Protein AF-A0A398B785-F1 (afdb_monomer)

Organism: NCBI:txid228899

Radius of gyration: 31.54 Å; Cα contacts (8 Å, |Δi|>4): 1194; chains: 1; bounding box: 93×55×94 Å

Secondary structure (DSSP, 8-state):
------EEEEEEETTEEEEEEE-TTSSTTTS-SS-HHHHHHHHHHTTSEEE---HHHHHHHHHHTT------TTHHHHHHHHHHHHHHH-HHHHHHHHHHHHHHHHT--SEEEEEETTEEEEEEESS---GGGTT---HHHHHHHHH-SEEEE-TTS-EEE--GGGG--SS-EEEE-SS--SS-EEETTEEE-EEBGGGTSEEEEEEETTTEEEEEE-SS-SS--SS-HHHHHHHHTTSPP-GGGTTT-EEEEETTTEEEEE-HHHHHHHHHHHHHHSSPGGG----PPP-B--SS--SSTT-S--HHHHHHHHHHTT---EEEEE---SEEEEEEEESSHHHHHHHHS---SEEEEETTS-BSS-HHHHHHHHHHHHHHTHHHHHHTT-SEEEEEEEEE-THHHHHHHIIIIIIHHHHHHHHHHHHHHHHHHTTTTT-HHHHHHHHHHHHHHHHHHHHHHHHHTT-----SGGG-EEEEEEEEEESS-B-TTSBHHHHHHHHHHHHHH-TTB-PPPEEEE-SHHHHHHHHHHHHHHHHTT--EEEEEESBSS-EETTEEPPS-EEEE-HHHHHHHH-TTTTSHHHHHHHHT---HHHHHHHHHHHHHHHHHHHHHHTT--HHHHHHHHHHHHHHHTS---TT-

Sequence (644 aa):
MFNWAVTITALKIDTMIHFSSLCYNDFYYLFKRSVPMQFFLHHVQHQLAYMIDSNHGWKIARWLDGKNVTLQYGDEQVAQEFEEYEAEYGAEQAEVLKQNLKEFLLKAPSHYVFTKNGVPTLVCTHAGIKDEYIGKQSRDISDFCRYGDTDGLDEKGKPKRKDWFVHHQTSTLIVWGHDPKPQPLLINNTINIDQGVVFGGKLTAFRYPEKEFVSVKAAKDYAQSPDNPLVEWEASRLNPPNIGKFINGYSVLTEQLGEVRIQQGIVKPAIDAISHDTIPIEQLIYIPPTMSPTPSASVLDDFLEHPKEAIDYYRKQGITTMVAEKKHMGSRAVLFLFKNEAAAEKHTGFQTLGTIYTRRGRRFFDAATENQIVRRLNQDLQSYFDKYNTEFVLLDAEIMPWNLKARELISNQYAHVAEIAVLDRATLKEKLEAVAGTNEELKAWLQEYEVKLDHAKTFKEVFQKYCWDVDGVSKIQIAPFHVLAHSSQTFFNQPHTWHMGMNRELAELSTIFLETEYKIIRDEASEAEIIQWWEEMTSDGHEGIVIKPEFFIAENRGQLLQPAIKVRGRKYLNIIYGMDYSFPNNLERLKSRNTGKKQKLALKEFALGVEGIQRFVTGESLERVHECVLATLAMKSDPVDSRL

Solvent-accessible surface area (backbone atoms only — not comparable to full-atom values): 34017 Å² total; per-residue (Å²): 140,69,42,39,72,70,41,52,34,38,36,52,62,98,84,43,43,37,36,32,26,43,38,57,58,79,52,44,82,81,44,86,67,98,43,56,72,54,47,51,50,51,33,40,76,70,68,36,33,48,61,48,26,33,55,65,48,50,50,51,23,39,42,65,68,70,45,97,68,86,64,57,94,46,50,50,55,58,56,52,50,49,53,53,46,24,72,74,67,33,65,68,56,39,49,54,50,46,52,53,51,24,53,54,39,70,67,31,42,40,55,51,77,45,62,60,97,85,40,69,50,37,34,40,29,24,32,32,82,55,79,90,46,68,94,62,88,50,71,68,55,35,50,32,7,33,71,28,51,63,69,58,61,43,100,84,69,46,70,33,71,53,74,62,54,78,73,44,81,64,92,43,32,36,40,26,25,82,59,57,31,92,56,74,46,79,48,62,59,28,37,33,40,20,17,34,28,32,63,33,33,24,38,23,30,44,34,45,91,80,73,43,79,49,72,44,72,37,96,48,56,41,57,77,48,94,82,35,60,63,58,55,44,61,76,48,26,77,45,82,58,69,62,81,69,45,57,73,29,46,69,46,80,26,92,69,69,39,77,49,78,43,57,34,87,40,34,50,63,33,53,53,48,51,76,74,55,33,47,63,67,63,75,50,50,61,39,68,48,62,63,20,47,43,80,50,49,36,87,53,88,91,36,62,47,47,65,63,48,46,52,52,52,40,43,77,56,73,44,61,46,31,37,38,32,60,37,77,70,43,46,58,29,40,40,42,38,18,67,36,37,68,44,23,29,75,73,43,73,40,80,37,43,50,51,49,22,30,63,78,42,23,61,64,54,59,74,69,62,40,52,55,52,35,53,50,51,38,63,47,38,48,66,53,31,62,75,68,72,32,46,34,43,35,32,40,26,38,36,32,48,30,46,80,79,36,48,67,55,41,52,68,56,48,51,48,52,28,54,53,45,37,52,52,32,48,54,52,31,53,58,34,63,76,47,30,89,82,36,75,77,42,44,59,54,34,57,52,30,53,52,51,31,51,29,26,49,49,34,43,53,36,60,50,75,40,51,70,92,68,87,56,74,88,65,43,37,33,35,47,65,34,64,49,34,39,58,82,42,71,41,61,86,40,36,51,68,56,25,48,51,50,20,41,56,46,25,74,50,29,85,48,35,37,64,72,61,65,52,65,32,68,51,73,69,40,42,52,53,49,49,51,51,46,51,58,49,10,72,76,34,38,45,26,34,32,42,24,48,40,39,53,66,48,67,45,97,86,38,70,49,76,62,41,30,42,32,49,16,74,55,32,44,19,77,63,68,36,50,64,35,78,41,69,76,44,35,59,64,55,48,74,62,84,45,64,68,53,43,55,48,18,48,53,22,39,36,29,29,52,42,10,43,49,35,52,44,73,61,52,40,43,42,66,19,41,54,25,32,48,49,38,50,13,55,70,69,55,91,66,74,82,78,86

InterPro domains:
  IPR029052 Metallo-dependent phosphatase-like [G3DSA:3.60.21.10] (36-230)
  IPR029052 Metallo-dependent phosphatase-like [SSF56300] (95-210)
  IPR032380 Polynucleotide kinase-phosphatase, ligase domain [PF16542] (270-639)
  IPR050126 Diadenosine polyphosphate hydrolase [PTHR42850] (43-225)

Nearest PDB structures (foldseek):
  4e6n-assembly2_C  TM=9.667E-01  e=1.208E-39  Acetivibrio thermocellus ATCC 27405
  3ty8-assembly1_B  TM=8.227E-01  e=1.931E-32  Acetivibrio thermocellus ATCC 27405
  3ty5-assembly1_B  TM=8.195E-01  e=2.815E-32  Acetivibrio thermocellus ATCC 27405
  3ty5-assembly1_A  TM=7.918E-01  e=3.309E-32  Acetivibrio thermocellus ATCC 27405
  3ty8-assembly1_A  TM=7.846E-01  e=1.734E-32  Acetivibrio thermocellus ATCC 27405

Foldseek 3Di:
DAFAFFWWKWFDDPHKTKTWGDDPPVCCVVDPAPPDLVVVLVCVVVVRIAGAAAQLLVQLLCVLVVHDDDQDLRSVVVVVSLVVCCVVPNDVVSNVVSVSSSVVNVPHHQKDFDDDPNHGAEIEAEADAAPVCPPHDDPVRSVCRHPNAFDAADPVRHTDHDPRLVRAADNHAYEYEPQADLDWDADNNYTYNRPQQLQQHWTWMAIPPVRDIDIDTRPHNNSPDPPRNHVVCLVCQQPDADCVQPQQWDWFAFPQPGTDTDHNVLLVVLVVCCVPFADPLLQLLFAAFFAFAQQFADPDLQGRFAVVSVVVQCVVLVFQKKKKWFDDAAFKKKKKAFLAQVLCCSQRVGRDRIFIAGSLRGGLDPPVQRNVVSVQLSVLCNVVCVVVVFGIWIFIKGKAQRCSPCVVVCVPPQPVVLVVQLVVLVVVLVVLVVCCVPDVVSVVVNVVSVLSNVLSVLSNQQVVVSDDDDPGDLPMAIEGQDRQDTLQDGCQAAFSVVSLVVLVVSCVSHVSGDRIDMAMGRDPVSVVVQSVVQQVCCVSNRFGIKMAGRGQWDDRPSHTDRRIYGGGHSSNLCNQLHSCCSPSVNVVVSSPDRRPLVRVSSRLLSSLRSQSVVCSSSSGGSNSSVVSSSSNSSSVPPDDRPSD

pLDDT: mean 86.83, std 12.71, range [23.45, 98.81]

Structure (mmCIF, N/CA/C/O backbone):
data_AF-A0A398B785-F1
#
_entry.id   AF-A0A398B785-F1
#
loop_
_atom_site.group_PDB
_atom_site.id
_atom_site.type_symbol
_atom_site.label_atom_id
_atom_site.label_alt_id
_atom_site.label_comp_id
_atom_site.label_asym_id
_atom_site.label_entity_id
_atom_site.label_seq_id
_atom_site.pdbx_PDB_ins_code
_atom_site.Cartn_x
_atom_site.Cartn_y
_atom_site.Cartn_z
_atom_site.occupancy
_atom_site.B_iso_or_equiv
_atom_site.auth_seq_id
_atom_site.auth_comp_id
_atom_site.auth_asym_id
_atom_site.auth_atom_id
_atom_site.pdbx_PDB_model_num
ATOM 1 N N . MET A 1 1 ? -35.674 7.093 27.656 1.00 23.45 1 MET A N 1
ATOM 2 C CA . MET A 1 1 ? -34.344 7.446 27.106 1.00 23.45 1 MET A CA 1
ATOM 3 C C . MET A 1 1 ? -33.377 6.717 28.002 1.00 23.45 1 MET A C 1
ATOM 5 O O . MET A 1 1 ? -33.445 6.963 29.190 1.00 23.45 1 MET A O 1
ATOM 9 N N . PHE A 1 2 ? -32.618 5.766 27.483 1.00 32.69 2 PHE A N 1
ATOM 10 C CA . PHE A 1 2 ? -31.771 4.888 28.289 1.00 32.69 2 PHE A CA 1
ATOM 11 C C . PHE A 1 2 ? -30.337 5.044 27.755 1.00 32.69 2 PHE A C 1
ATOM 13 O O . PHE A 1 2 ? -30.202 5.178 26.539 1.00 32.69 2 PHE A O 1
ATOM 20 N N . ASN A 1 3 ? -29.305 5.083 28.613 1.00 34.47 3 ASN A N 1
ATOM 21 C CA . ASN A 1 3 ? -27.880 5.334 28.306 1.00 34.47 3 ASN A CA 1
ATOM 22 C C . ASN A 1 3 ? -27.001 4.417 29.179 1.00 34.47 3 ASN A C 1
ATOM 24 O O . ASN A 1 3 ? -26.966 4.616 30.387 1.00 34.47 3 ASN A O 1
ATOM 28 N N . TRP A 1 4 ? -26.275 3.442 28.613 1.00 50.81 4 TRP A N 1
ATOM 29 C CA . TRP A 1 4 ? -25.524 2.469 29.428 1.00 50.81 4 TRP A CA 1
ATOM 30 C C . TRP A 1 4 ? -24.130 2.112 28.906 1.00 50.81 4 TRP A C 1
ATOM 32 O O . TRP A 1 4 ? -23.926 1.955 27.707 1.00 50.81 4 TRP A O 1
ATOM 42 N N . ALA A 1 5 ? -23.191 1.938 29.842 1.00 41.91 5 ALA A N 1
ATOM 43 C CA . ALA A 1 5 ? -21.789 1.577 29.631 1.00 41.91 5 ALA A CA 1
ATOM 44 C C . ALA A 1 5 ? -21.571 0.136 29.122 1.00 41.91 5 ALA A C 1
ATOM 46 O O . ALA A 1 5 ? -22.426 -0.738 29.253 1.00 41.91 5 ALA A O 1
ATOM 47 N N . VAL A 1 6 ? -20.386 -0.097 28.553 1.00 42.69 6 VAL A N 1
ATOM 48 C CA . VAL A 1 6 ? -20.000 -1.321 27.837 1.00 42.69 6 VAL A CA 1
ATOM 49 C C . VAL A 1 6 ? -19.696 -2.473 28.794 1.00 42.69 6 VAL A C 1
ATOM 51 O O . VAL A 1 6 ? -18.748 -2.417 29.571 1.00 42.69 6 VAL A O 1
ATOM 54 N N . THR A 1 7 ? -20.462 -3.559 28.696 1.00 53.94 7 THR A N 1
ATOM 55 C CA . THR A 1 7 ? -20.203 -4.815 29.419 1.00 53.94 7 THR A CA 1
ATOM 56 C C . THR A 1 7 ? -19.683 -5.876 28.458 1.00 53.94 7 THR A C 1
ATOM 58 O O . THR A 1 7 ? -20.329 -6.147 27.447 1.00 53.94 7 THR A O 1
ATOM 61 N N . ILE A 1 8 ? -18.554 -6.519 28.779 1.00 55.91 8 ILE A N 1
ATOM 62 C CA . ILE A 1 8 ? -18.062 -7.663 28.000 1.00 55.91 8 ILE A CA 1
ATOM 63 C C . ILE A 1 8 ? -18.769 -8.928 28.475 1.00 55.91 8 ILE A C 1
ATOM 65 O O . ILE A 1 8 ? -18.5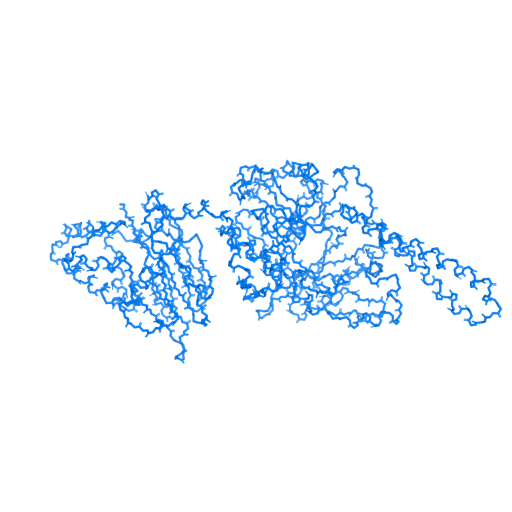18 -9.413 29.578 1.00 55.91 8 ILE A O 1
ATOM 69 N N . THR A 1 9 ? -19.632 -9.470 27.619 1.00 55.41 9 THR A N 1
ATOM 70 C CA . THR A 1 9 ? -20.330 -10.743 27.861 1.00 55.41 9 THR A CA 1
ATOM 71 C C . THR A 1 9 ? -19.871 -11.780 26.848 1.00 55.41 9 THR A C 1
ATOM 73 O O . THR A 1 9 ? -19.778 -11.477 25.656 1.00 55.41 9 THR A O 1
ATOM 76 N N . ALA A 1 10 ? -19.611 -13.005 27.307 1.00 58.75 10 ALA A N 1
ATOM 77 C CA . ALA A 1 10 ? -19.304 -14.140 26.440 1.00 58.75 10 ALA A CA 1
ATOM 78 C C . ALA A 1 10 ? -20.534 -15.052 26.312 1.00 58.75 10 ALA A C 1
ATOM 80 O O . ALA A 1 10 ? -20.952 -15.643 27.302 1.00 58.75 10 ALA A O 1
ATOM 81 N N . LEU A 1 11 ? -21.111 -15.186 25.118 1.00 57.06 11 LEU A N 1
ATOM 82 C CA . LEU A 1 11 ? -22.232 -16.081 24.813 1.00 57.06 11 LEU A CA 1
ATOM 83 C C . LEU A 1 11 ? -21.725 -17.442 24.320 1.00 57.06 11 LEU A C 1
ATOM 85 O O . LEU A 1 11 ? -20.787 -17.513 23.524 1.00 57.06 11 LEU A O 1
ATOM 89 N N . LYS A 1 12 ? -22.374 -18.515 24.775 1.00 59.16 12 LYS A N 1
ATOM 90 C CA . LYS A 1 12 ? -22.068 -19.913 24.465 1.00 59.16 12 LYS A CA 1
ATOM 91 C C . LYS A 1 12 ? -23.217 -20.500 23.640 1.00 59.16 12 LYS A C 1
ATOM 93 O O . LYS A 1 12 ? -24.196 -20.977 24.203 1.00 59.16 12 LYS A O 1
ATOM 98 N N . ILE A 1 13 ? -23.108 -20.454 22.312 1.00 49.47 13 ILE A N 1
ATOM 99 C CA . ILE A 1 13 ? -24.097 -21.064 21.406 1.00 49.47 13 ILE A CA 1
ATOM 100 C C . ILE A 1 13 ? -23.472 -22.347 20.844 1.00 49.47 13 ILE A C 1
ATOM 102 O O . ILE A 1 13 ? -22.673 -22.295 19.913 1.00 49.47 13 ILE A O 1
ATOM 106 N N . ASP A 1 14 ? -23.763 -23.470 21.512 1.00 40.00 14 ASP A N 1
ATOM 107 C CA . ASP A 1 14 ? -23.508 -24.895 21.198 1.00 40.00 14 ASP A CA 1
ATOM 108 C C . ASP A 1 14 ? -22.136 -25.378 20.680 1.00 40.00 14 ASP A C 1
ATOM 110 O O . ASP A 1 14 ? -21.921 -26.583 20.593 1.00 40.00 14 ASP A O 1
ATOM 114 N N . THR A 1 15 ? -21.169 -24.504 20.406 1.00 44.47 15 THR A N 1
ATOM 115 C CA . THR A 1 15 ? -19.707 -24.752 20.314 1.00 44.47 15 THR A CA 1
ATOM 116 C C . THR A 1 15 ? -18.930 -23.483 19.932 1.00 44.47 15 THR A C 1
ATOM 118 O O . THR A 1 15 ? -17.700 -23.503 19.963 1.00 44.47 15 THR A O 1
ATOM 121 N N . MET A 1 16 ? -19.617 -22.375 19.623 1.00 42.41 16 MET A N 1
ATOM 122 C CA . MET A 1 16 ? -19.013 -21.070 19.335 1.00 42.41 16 MET A CA 1
ATOM 123 C C . MET A 1 16 ? -19.076 -20.158 20.563 1.00 42.41 16 MET A C 1
ATOM 125 O O . MET A 1 16 ? -20.119 -20.054 21.217 1.00 42.41 16 MET A O 1
ATOM 129 N N . ILE A 1 17 ? -17.956 -19.492 20.868 1.00 54.81 17 ILE A N 1
ATOM 130 C CA . ILE A 1 17 ? -17.899 -18.454 21.901 1.00 54.81 17 ILE A CA 1
ATOM 131 C C . ILE A 1 17 ? -17.917 -17.090 21.208 1.00 54.81 17 ILE A C 1
ATOM 133 O O . ILE A 1 17 ? -17.020 -16.768 20.426 1.00 54.81 17 ILE A O 1
ATOM 137 N N . HIS A 1 18 ? -18.944 -16.295 21.507 1.00 51.34 18 HIS A N 1
ATOM 138 C CA . HIS A 1 18 ? -19.106 -14.933 21.001 1.00 51.34 18 HIS A CA 1
ATOM 139 C C . HIS A 1 18 ? -18.910 -13.931 22.135 1.00 51.34 18 HIS A C 1
ATOM 141 O O . HIS A 1 18 ? -19.648 -13.962 23.114 1.00 51.34 18 HIS A O 1
ATOM 147 N N . PHE A 1 19 ? -17.958 -13.015 22.007 1.00 57.94 19 PHE A N 1
ATOM 148 C CA . PHE A 1 19 ? -17.750 -11.935 22.980 1.00 57.94 19 PHE A CA 1
ATOM 149 C C . PHE A 1 19 ? -18.403 -10.679 22.464 1.00 57.94 19 PHE A C 1
ATOM 151 O O . PHE A 1 19 ? -18.159 -10.391 21.309 1.00 57.94 19 PHE A O 1
ATOM 158 N N . SER A 1 20 ? -19.171 -9.933 23.256 1.00 50.66 20 SER A N 1
ATOM 159 C CA . SER A 1 20 ? -19.786 -8.676 22.797 1.00 50.66 20 SER A CA 1
ATOM 160 C C . SER A 1 20 ? -19.679 -7.541 23.812 1.00 50.66 20 SER A C 1
ATOM 162 O O . SER A 1 20 ? -19.675 -7.797 25.016 1.00 50.66 20 SER A O 1
ATOM 164 N N . SER A 1 21 ? -19.577 -6.304 23.311 1.00 54.62 21 SER A N 1
ATOM 165 C CA . SER A 1 21 ? -19.535 -5.050 24.079 1.00 54.62 21 SER A CA 1
ATOM 166 C C . SER A 1 21 ? -20.929 -4.439 24.242 1.00 54.62 21 SER A C 1
ATOM 168 O O . SER A 1 21 ? -21.346 -3.566 23.489 1.00 54.62 21 SER A O 1
ATOM 170 N N . LEU A 1 22 ? -21.690 -4.909 25.224 1.00 52.38 22 LEU A N 1
ATOM 171 C CA . LEU A 1 22 ? -23.126 -4.636 25.286 1.00 52.38 22 LEU A CA 1
ATOM 172 C C . LEU A 1 22 ? -23.462 -3.303 25.952 1.00 52.38 22 LEU A C 1
ATOM 174 O O . LEU A 1 22 ? -22.941 -2.991 27.022 1.00 52.38 22 LEU A O 1
ATOM 178 N N . CYS A 1 23 ? -24.401 -2.580 25.336 1.00 46.12 23 CYS A N 1
ATOM 179 C CA . CYS A 1 23 ? -25.174 -1.494 25.933 1.00 46.12 23 CYS A CA 1
ATOM 180 C C . CYS A 1 23 ? -26.647 -1.918 26.020 1.00 46.12 23 CYS A C 1
ATOM 182 O O . CYS A 1 23 ? -27.189 -2.540 25.106 1.00 46.12 23 CYS A O 1
ATOM 184 N N . TYR A 1 24 ? -27.296 -1.559 27.126 1.00 44.91 24 TYR A N 1
ATOM 185 C CA . TYR A 1 24 ? -28.703 -1.821 27.463 1.00 44.91 24 TYR A CA 1
ATOM 186 C C . TYR A 1 24 ? -29.704 -1.522 26.325 1.00 44.91 24 TYR A C 1
ATOM 188 O O . TYR A 1 24 ? -30.739 -2.175 26.205 1.00 44.91 24 TYR A O 1
ATOM 196 N N . ASN A 1 25 ? -29.401 -0.550 25.461 1.00 44.03 25 ASN A N 1
ATOM 197 C CA . ASN A 1 25 ? -30.370 0.020 24.524 1.00 44.03 25 ASN A CA 1
ATOM 198 C C . ASN A 1 25 ? -30.601 -0.737 23.229 1.00 44.03 25 ASN A C 1
ATOM 200 O O . ASN A 1 25 ? -31.681 -0.606 22.652 1.00 44.03 25 ASN A O 1
ATOM 204 N N . ASP A 1 26 ? -29.623 -1.505 22.759 1.00 44.28 26 ASP A N 1
ATOM 205 C CA . ASP A 1 26 ? -29.776 -2.228 21.494 1.00 44.28 26 ASP A CA 1
ATOM 206 C C . ASP A 1 26 ? -30.741 -3.414 21.640 1.00 44.28 26 ASP A C 1
ATOM 208 O O . ASP A 1 26 ? -31.384 -3.825 20.676 1.00 44.28 26 ASP A O 1
ATOM 212 N N . PHE A 1 27 ? -30.947 -3.896 22.871 1.00 44.56 27 PHE A N 1
ATOM 213 C CA . PHE A 1 27 ? -31.964 -4.901 23.193 1.00 44.56 27 PHE A CA 1
ATOM 214 C C . PHE A 1 27 ? -33.370 -4.318 23.411 1.00 44.56 27 PHE A C 1
ATOM 216 O O . PHE A 1 27 ? -34.358 -5.043 23.273 1.00 44.56 27 PHE A O 1
ATOM 223 N N . TYR A 1 28 ? -33.491 -3.012 23.682 1.00 40.34 28 TYR A N 1
ATOM 224 C CA . TYR A 1 28 ? -34.772 -2.358 23.988 1.00 40.34 28 TYR A CA 1
ATOM 225 C C . TYR A 1 28 ? -35.780 -2.420 22.824 1.00 40.34 28 TYR A C 1
ATOM 227 O O . TYR A 1 28 ? -36.992 -2.402 23.039 1.00 40.34 28 TYR A O 1
ATOM 235 N N . TYR A 1 29 ? -35.302 -2.536 21.579 1.00 38.97 29 TYR A N 1
ATOM 236 C CA . TYR A 1 29 ? -36.170 -2.665 20.401 1.00 38.97 29 TYR A CA 1
ATOM 237 C C . TYR A 1 29 ? -36.695 -4.086 20.152 1.00 38.97 29 TYR A C 1
ATOM 239 O O . TYR A 1 29 ? -37.672 -4.237 19.420 1.00 38.97 29 TYR A O 1
ATOM 247 N N . LEU A 1 30 ? -36.106 -5.111 20.777 1.00 37.91 30 LEU A N 1
ATOM 248 C CA . LEU A 1 30 ? -36.599 -6.491 20.700 1.00 37.91 30 LEU A CA 1
ATOM 249 C C . LEU A 1 30 ? -37.560 -6.827 21.848 1.00 37.91 30 LEU A C 1
ATOM 251 O O . LEU A 1 30 ? -38.496 -7.598 21.648 1.00 37.91 30 LEU A O 1
ATOM 255 N N . PHE A 1 31 ? -37.385 -6.213 23.023 1.00 38.34 31 PHE A N 1
ATOM 256 C CA . PHE A 1 31 ? -38.218 -6.464 24.199 1.00 38.34 31 PHE A CA 1
ATOM 257 C C . PHE A 1 31 ? -38.469 -5.154 24.960 1.00 38.34 31 PHE A C 1
ATOM 259 O O . PHE A 1 31 ? -37.563 -4.577 25.552 1.00 38.34 31 PHE A O 1
ATOM 266 N N . LYS A 1 32 ? -39.713 -4.661 24.939 1.00 36.75 32 LYS A N 1
ATOM 267 C CA . LYS A 1 32 ? -40.133 -3.497 25.736 1.00 36.75 32 LYS A CA 1
ATOM 268 C C . LYS A 1 32 ? -40.060 -3.849 27.233 1.00 36.75 32 LYS A C 1
ATOM 270 O O . LYS A 1 32 ? -40.742 -4.796 27.615 1.00 36.75 32 LYS A O 1
ATOM 275 N N . ARG A 1 33 ? -39.377 -3.016 28.042 1.00 51.03 33 ARG A N 1
ATOM 276 C CA . ARG A 1 33 ? -39.289 -2.962 29.537 1.00 51.03 33 ARG A CA 1
ATOM 277 C C . ARG A 1 33 ? -37.929 -3.396 30.125 1.00 51.03 33 ARG A C 1
ATOM 279 O O . ARG A 1 33 ? -37.026 -3.713 29.361 1.00 51.03 33 ARG A O 1
ATOM 286 N N . SER A 1 34 ? -37.795 -3.314 31.459 1.00 50.19 34 SER A N 1
ATOM 287 C CA . SER A 1 34 ? -36.620 -3.422 32.365 1.00 50.19 34 SER A CA 1
ATOM 288 C C . SER A 1 34 ? -35.762 -4.704 32.249 1.00 50.19 34 SER A C 1
ATOM 290 O O . SER A 1 34 ? -35.495 -5.411 33.222 1.00 50.19 34 SER A O 1
ATOM 292 N N . VAL A 1 35 ? -35.362 -5.046 31.028 1.00 55.72 35 VAL A N 1
ATOM 293 C CA . VAL A 1 35 ? -34.994 -6.398 30.592 1.00 55.72 35 VAL A CA 1
ATOM 294 C C . VAL A 1 35 ? -33.484 -6.658 30.440 1.00 55.72 35 VAL A C 1
ATOM 296 O O . VAL A 1 35 ? -33.109 -7.804 30.622 1.00 55.72 35 VAL A O 1
ATOM 299 N N . PRO A 1 36 ? -32.562 -5.717 30.166 1.00 60.56 36 PRO A N 1
ATOM 300 C CA . PRO A 1 36 ? -31.172 -6.075 29.827 1.00 60.56 36 PRO A CA 1
ATOM 301 C C . PRO A 1 36 ? -30.351 -6.740 30.943 1.00 60.56 36 PRO A C 1
ATOM 303 O O . PRO A 1 36 ? -29.745 -7.784 30.712 1.00 60.56 36 PRO A O 1
ATOM 306 N N . MET A 1 37 ? -30.353 -6.215 32.174 1.00 70.88 37 MET A N 1
ATOM 307 C CA . MET A 1 37 ? -29.671 -6.909 33.281 1.00 70.88 37 MET A CA 1
ATOM 308 C C . MET A 1 37 ? -30.367 -8.228 33.640 1.00 70.88 37 MET A C 1
ATOM 310 O O . MET A 1 37 ? -29.693 -9.206 33.956 1.00 70.88 37 MET A O 1
ATOM 314 N N . GLN A 1 38 ? -31.699 -8.290 33.520 1.00 75.19 38 GLN A N 1
ATOM 315 C CA . GLN A 1 38 ? -32.453 -9.540 33.658 1.00 75.19 38 GLN A CA 1
ATOM 316 C C . GLN A 1 38 ? -32.114 -10.538 32.543 1.00 75.19 38 GLN A C 1
ATOM 318 O O . GLN A 1 38 ? -32.016 -11.730 32.794 1.00 75.19 38 GLN A O 1
ATOM 323 N N . PHE A 1 39 ? -31.885 -10.069 31.317 1.00 75.88 39 PHE A N 1
ATOM 324 C CA . PHE A 1 39 ? -31.493 -10.875 30.169 1.00 75.88 39 PHE A CA 1
ATOM 325 C C . PHE A 1 39 ? -30.156 -11.550 30.453 1.00 75.88 39 PHE A C 1
ATOM 327 O O . PHE A 1 39 ? -30.066 -12.770 30.325 1.00 75.88 39 PHE A O 1
ATOM 334 N N . PHE A 1 40 ? -29.149 -10.798 30.909 1.00 77.62 40 PHE A N 1
ATOM 335 C CA . PHE A 1 40 ? -27.855 -11.381 31.275 1.00 77.62 40 PHE A CA 1
ATOM 336 C C . PHE A 1 40 ? -27.959 -12.298 32.487 1.00 77.62 40 PHE A C 1
ATOM 338 O O . PHE A 1 40 ? -27.399 -13.391 32.456 1.00 77.62 40 PHE A O 1
ATOM 345 N N . LEU A 1 41 ? -28.724 -11.904 33.509 1.00 83.25 41 LEU A N 1
ATOM 346 C CA . LEU A 1 41 ? -28.996 -12.751 34.666 1.00 83.25 41 LEU A CA 1
ATOM 347 C C . LEU A 1 41 ? -29.583 -14.101 34.228 1.00 83.25 41 LEU A C 1
ATOM 349 O O . LEU A 1 41 ? -29.033 -15.141 34.583 1.00 83.25 41 LEU A O 1
ATOM 353 N N . HIS A 1 42 ? -30.631 -14.094 33.400 1.00 83.31 42 HIS A N 1
ATOM 354 C CA . HIS A 1 42 ? -31.256 -15.307 32.877 1.00 83.31 42 HIS A CA 1
ATOM 355 C C . HIS A 1 42 ? -30.282 -16.124 32.018 1.00 83.31 42 HIS A C 1
ATOM 357 O O . HIS A 1 42 ? -30.161 -17.329 32.220 1.00 83.31 42 HIS A O 1
ATOM 363 N N . HIS A 1 43 ? -29.532 -15.503 31.099 1.00 83.12 43 HIS A N 1
ATOM 364 C CA . HIS A 1 43 ? -28.580 -16.230 30.248 1.00 83.12 43 HIS A CA 1
ATOM 365 C C . HIS A 1 43 ? -27.470 -16.898 31.060 1.00 83.12 43 HIS A C 1
ATOM 367 O O . HIS A 1 43 ? -27.113 -18.043 30.782 1.00 83.12 43 HIS A O 1
ATOM 373 N N . VAL A 1 44 ? -26.940 -16.221 32.080 1.00 85.12 44 VAL A N 1
ATOM 374 C CA . VAL A 1 44 ? -25.912 -16.796 32.954 1.00 85.12 44 VAL A CA 1
ATOM 375 C C . VAL A 1 44 ? -26.502 -17.888 33.850 1.00 85.12 44 VAL A C 1
ATOM 377 O O . VAL A 1 44 ? -25.901 -18.955 33.973 1.00 85.12 44 VAL A O 1
ATOM 380 N N . GLN A 1 45 ? -27.701 -17.691 34.413 1.00 86.44 45 GLN A N 1
ATOM 381 C CA . GLN A 1 45 ? -28.405 -18.716 35.200 1.00 86.44 45 GLN A CA 1
ATOM 382 C C . GLN A 1 45 ? -28.700 -19.982 34.380 1.00 86.44 45 GLN A C 1
ATOM 384 O O . GLN A 1 45 ? -28.571 -21.092 34.895 1.00 86.44 45 GLN A O 1
ATOM 389 N N . HIS A 1 46 ? -29.023 -19.824 33.095 1.00 86.69 46 HIS A N 1
ATOM 390 C CA . HIS A 1 46 ? -29.233 -20.922 32.148 1.00 86.69 46 HIS A CA 1
ATOM 391 C C . HIS A 1 46 ? -27.940 -21.434 31.485 1.00 86.69 46 HIS A C 1
ATOM 393 O O . HIS A 1 46 ? -28.011 -22.280 30.599 1.00 86.69 46 HIS A O 1
ATOM 399 N N . GLN A 1 47 ? -26.758 -20.972 31.919 1.00 85.19 47 GLN A N 1
ATOM 400 C CA . GLN A 1 47 ? -25.442 -21.398 31.411 1.00 85.19 47 GLN A CA 1
ATOM 401 C C . GLN A 1 47 ? -25.216 -21.145 29.906 1.00 85.19 47 GLN A C 1
ATOM 403 O O . GLN A 1 47 ? -24.384 -21.799 29.272 1.00 85.19 47 GLN A O 1
ATOM 408 N N . LEU A 1 48 ? -25.927 -20.166 29.347 1.00 80.44 48 LEU A N 1
ATOM 409 C CA . LEU A 1 48 ? -25.800 -19.703 27.962 1.00 80.44 48 LEU A CA 1
ATOM 410 C C . LEU A 1 48 ? -24.772 -18.573 27.817 1.00 80.44 48 LEU A C 1
ATOM 412 O O . LEU A 1 48 ? -24.397 -18.223 26.699 1.00 80.44 48 LEU A O 1
ATOM 416 N N . ALA A 1 49 ? -24.321 -17.985 28.927 1.00 84.81 49 ALA A N 1
ATOM 417 C CA . ALA A 1 49 ? -23.369 -16.884 28.928 1.00 84.81 49 ALA A CA 1
ATOM 418 C C . ALA A 1 49 ? -22.427 -16.907 30.138 1.00 84.81 49 ALA A C 1
ATOM 420 O O . ALA A 1 49 ? -22.741 -17.481 31.181 1.00 84.81 49 ALA A O 1
ATOM 421 N N . TYR A 1 50 ? -21.304 -16.206 30.003 1.00 85.38 50 TYR A N 1
ATOM 422 C CA . TYR A 1 50 ? -20.418 -15.807 31.088 1.00 85.38 50 TYR A CA 1
ATOM 423 C C . TYR A 1 50 ? -20.389 -14.281 31.201 1.00 85.38 50 TYR A C 1
ATOM 425 O O . TYR A 1 50 ? -20.379 -13.576 30.188 1.00 85.38 50 TYR A O 1
ATOM 433 N N . MET A 1 51 ? -20.335 -13.789 32.438 1.00 84.50 51 MET A N 1
ATOM 434 C CA . MET A 1 51 ? -20.307 -12.366 32.776 1.00 84.50 51 MET A CA 1
ATOM 435 C C . MET A 1 51 ? -19.013 -12.048 33.516 1.00 84.50 51 MET A C 1
ATOM 437 O O . MET A 1 51 ? -18.689 -12.720 34.492 1.00 84.50 51 MET A O 1
ATOM 441 N N . ILE A 1 52 ? -18.289 -11.030 33.060 1.00 87.81 52 ILE A N 1
ATOM 442 C CA . ILE A 1 52 ? -17.068 -10.542 33.707 1.00 87.81 52 ILE A CA 1
ATOM 443 C C . ILE A 1 52 ? -17.407 -9.304 34.532 1.00 87.81 52 ILE A C 1
ATOM 445 O O . ILE A 1 52 ? -18.296 -8.527 34.182 1.00 87.81 52 ILE A O 1
ATOM 449 N N . ASP A 1 53 ? -16.692 -9.131 35.634 1.00 87.69 53 ASP A N 1
ATOM 450 C CA . ASP A 1 53 ? -16.785 -7.947 36.474 1.00 87.69 53 ASP A CA 1
ATOM 451 C C . ASP A 1 53 ? -16.419 -6.659 35.709 1.00 87.69 53 ASP A C 1
ATOM 453 O O . ASP A 1 53 ? -15.526 -6.645 34.864 1.00 87.69 53 ASP A O 1
ATOM 457 N N . SER A 1 54 ? -17.097 -5.557 36.021 1.00 86.25 54 SER A N 1
ATOM 458 C CA . SER A 1 54 ? -16.882 -4.244 35.401 1.00 86.25 54 SER A CA 1
ATOM 459 C C . SER A 1 54 ? -16.910 -3.138 36.447 1.00 86.25 54 SER A C 1
ATOM 461 O O . SER A 1 54 ? -17.442 -3.308 37.544 1.00 86.25 54 SER A O 1
ATOM 463 N N . ASN A 1 55 ? -16.355 -1.973 36.119 1.00 84.62 55 ASN A N 1
ATOM 464 C CA . ASN A 1 55 ? -16.374 -0.816 37.015 1.00 84.62 55 ASN A CA 1
ATOM 465 C C . ASN A 1 55 ? -17.811 -0.389 37.402 1.00 84.62 55 ASN A C 1
ATOM 467 O O . ASN A 1 55 ? -18.092 -0.192 38.587 1.00 84.62 55 ASN A O 1
ATOM 471 N N . HIS A 1 56 ? -18.729 -0.307 36.434 1.00 81.56 56 HIS A N 1
ATOM 472 C CA . HIS A 1 56 ? -20.136 0.033 36.667 1.00 81.56 56 HIS A CA 1
ATOM 473 C C . HIS A 1 56 ? -20.897 -1.107 37.356 1.00 81.56 56 HIS A C 1
ATOM 475 O O . HIS A 1 56 ? -21.598 -0.864 38.338 1.00 81.56 56 HIS A O 1
ATOM 481 N N . GLY A 1 57 ? -20.699 -2.361 36.928 1.00 83.38 57 GLY A N 1
ATOM 482 C CA . GLY A 1 57 ? -21.314 -3.530 37.568 1.00 83.38 57 GLY A CA 1
ATOM 483 C C . GLY A 1 57 ? -20.945 -3.643 39.049 1.00 83.38 57 GLY A C 1
ATOM 484 O O . GLY A 1 57 ? -21.820 -3.803 39.8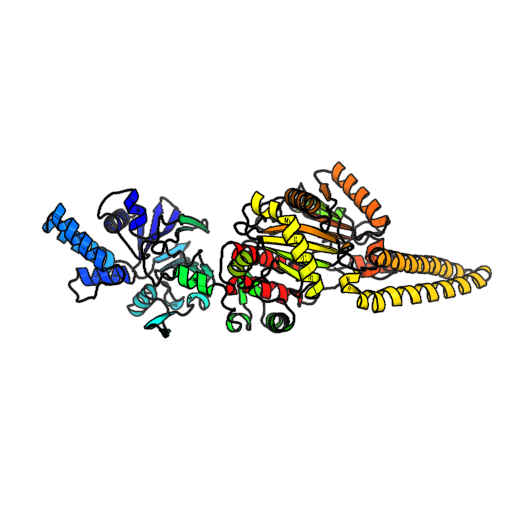99 1.00 83.38 57 GLY A O 1
ATOM 485 N N . TRP A 1 58 ? -19.669 -3.441 39.383 1.00 86.50 58 TRP A N 1
ATOM 486 C CA . TRP A 1 58 ? -19.192 -3.393 40.764 1.00 86.50 58 TRP A CA 1
ATOM 487 C C . TRP A 1 58 ? -19.823 -2.251 41.574 1.00 86.50 58 TRP A C 1
ATOM 489 O O . TRP A 1 58 ? -20.181 -2.422 42.744 1.00 86.50 58 TRP A O 1
ATOM 499 N N . LYS A 1 59 ? -19.980 -1.070 40.968 1.00 84.31 59 LYS A N 1
ATOM 500 C CA . LYS A 1 59 ? -20.581 0.098 41.623 1.00 84.31 59 LYS A CA 1
ATOM 501 C C . LYS A 1 59 ? -22.072 -0.105 41.905 1.00 84.31 59 LYS A C 1
ATOM 503 O O . LYS A 1 59 ? -22.500 0.151 43.031 1.00 84.31 59 LYS A O 1
ATOM 508 N N . ILE A 1 60 ? -22.823 -0.640 40.941 1.00 85.12 60 ILE A N 1
ATOM 509 C CA . ILE A 1 60 ? -24.238 -1.014 41.095 1.00 85.12 60 ILE A CA 1
ATOM 510 C C . ILE A 1 60 ? -24.392 -2.098 42.165 1.00 85.12 60 ILE A C 1
ATOM 512 O O . ILE A 1 60 ? -25.243 -1.977 43.041 1.00 85.12 60 ILE A O 1
ATOM 516 N N . ALA A 1 61 ? -23.530 -3.117 42.167 1.00 87.44 61 ALA A N 1
ATOM 517 C CA . ALA A 1 61 ? -23.551 -4.167 43.183 1.00 87.44 61 ALA A CA 1
ATOM 518 C C . ALA A 1 61 ? -23.390 -3.606 44.605 1.00 87.44 61 ALA A C 1
ATOM 520 O O . ALA A 1 61 ? -24.098 -4.009 45.525 1.00 87.44 61 ALA A O 1
ATOM 521 N N . ARG A 1 62 ? -22.486 -2.634 44.788 1.00 90.12 62 ARG A N 1
ATOM 522 C CA . ARG A 1 62 ? -22.291 -1.949 46.075 1.00 90.12 62 ARG A CA 1
ATOM 523 C C . ARG A 1 62 ? -23.480 -1.077 46.468 1.00 90.12 62 ARG A C 1
ATOM 525 O O . ARG A 1 62 ? -23.792 -1.014 47.654 1.00 90.12 62 ARG A O 1
ATOM 532 N N . TRP A 1 63 ? -24.113 -0.411 45.504 1.00 88.94 63 TRP A N 1
ATOM 533 C CA . TRP A 1 63 ? -25.340 0.351 45.738 1.00 88.94 63 TRP A CA 1
ATOM 534 C C . TRP A 1 63 ? -26.479 -0.563 46.210 1.00 88.94 63 TRP A C 1
ATOM 536 O O . TRP A 1 63 ? -27.082 -0.290 47.245 1.00 88.94 63 TRP A O 1
ATOM 546 N N . LEU A 1 64 ? -26.692 -1.697 45.529 1.00 87.75 64 LEU A N 1
ATOM 547 C CA . LEU A 1 64 ? -27.664 -2.725 45.925 1.00 87.75 64 LEU A CA 1
ATOM 548 C C . LEU A 1 64 ? -27.341 -3.354 47.292 1.00 87.75 64 LEU A C 1
ATOM 550 O O . LEU A 1 64 ? -28.238 -3.800 47.996 1.00 87.75 64 LEU A O 1
ATOM 554 N N . ASP A 1 65 ? -26.069 -3.371 47.701 1.00 88.69 65 ASP A N 1
ATOM 555 C CA . ASP A 1 65 ? -25.635 -3.791 49.044 1.00 88.69 65 ASP A CA 1
ATOM 556 C C . ASP A 1 65 ? -25.802 -2.697 50.121 1.00 88.69 65 ASP A C 1
ATOM 558 O O . ASP A 1 65 ? -25.294 -2.822 51.237 1.00 88.69 65 ASP A O 1
ATOM 562 N N . GLY A 1 66 ? -26.473 -1.589 49.791 1.00 86.75 66 GLY A N 1
ATOM 563 C CA . GLY A 1 66 ? -26.744 -0.483 50.710 1.00 86.75 66 GLY A CA 1
ATOM 564 C C . GLY A 1 66 ? -25.518 0.371 51.044 1.00 86.75 66 GLY A C 1
ATOM 565 O O . GLY A 1 66 ? -25.523 1.106 52.034 1.00 86.75 66 GLY A O 1
ATOM 566 N N . LYS A 1 67 ? -24.430 0.288 50.263 1.00 88.81 67 LYS A N 1
ATOM 567 C CA . LYS A 1 67 ? -23.266 1.168 50.448 1.00 88.81 67 LYS A CA 1
ATOM 568 C C . LYS A 1 67 ? -23.567 2.561 49.906 1.00 88.81 67 LYS A C 1
ATOM 570 O O . LYS A 1 67 ? -24.177 2.716 48.854 1.00 88.81 67 LYS A O 1
ATOM 575 N N . ASN A 1 68 ? -23.031 3.577 50.579 1.00 84.44 68 ASN A N 1
ATOM 576 C CA . ASN A 1 68 ? -23.105 4.952 50.102 1.00 84.44 68 ASN A CA 1
ATOM 577 C C . ASN A 1 68 ? -22.163 5.147 48.898 1.00 84.44 68 ASN A C 1
ATOM 579 O O . ASN A 1 68 ? -20.948 5.273 49.067 1.00 84.44 68 ASN A O 1
ATOM 583 N N . VAL A 1 69 ? -22.720 5.107 47.687 1.00 85.25 69 VAL A N 1
ATOM 584 C CA . VAL A 1 69 ? -22.017 5.341 46.420 1.00 85.25 69 VAL A CA 1
ATOM 585 C C . VAL A 1 69 ? -22.769 6.389 45.607 1.00 85.25 69 VAL A C 1
ATOM 587 O O . VAL A 1 69 ? -23.995 6.390 45.558 1.00 85.25 69 VAL A O 1
ATOM 590 N N . THR A 1 70 ? -22.036 7.289 44.958 1.00 83.81 70 THR A N 1
ATOM 591 C CA . THR A 1 70 ? -22.634 8.325 44.110 1.00 83.81 70 THR A CA 1
ATOM 592 C C . THR A 1 70 ? -22.905 7.753 42.723 1.00 83.81 70 THR A C 1
ATOM 594 O O . THR A 1 70 ? -21.963 7.521 41.965 1.00 83.81 70 THR A O 1
ATOM 597 N N . LEU A 1 71 ? -24.171 7.508 42.388 1.00 77.38 71 LEU A N 1
ATOM 598 C CA . LEU A 1 71 ? -24.581 7.088 41.046 1.00 77.38 71 LEU A CA 1
ATOM 599 C C . LEU A 1 71 ? -24.438 8.275 40.080 1.00 77.38 71 LEU A C 1
ATOM 601 O O . LEU A 1 71 ? -24.989 9.343 40.337 1.00 77.38 71 LEU A O 1
ATOM 605 N N . GLN A 1 72 ? -23.611 8.110 39.048 1.00 70.88 72 GLN A N 1
ATOM 606 C CA . GLN A 1 72 ? -23.291 9.117 38.028 1.00 70.88 72 GLN A CA 1
ATOM 607 C C . GLN A 1 72 ? -22.874 8.403 36.741 1.00 70.88 72 GLN A C 1
ATOM 609 O O . GLN A 1 72 ? -22.486 7.236 36.794 1.00 70.88 72 GLN A O 1
ATOM 614 N N . TYR A 1 73 ? -22.838 9.130 35.621 1.00 67.94 73 TYR A N 1
ATOM 615 C CA . TYR A 1 73 ? -22.427 8.609 34.312 1.00 67.94 73 TYR A CA 1
ATOM 616 C C . TYR A 1 73 ? -23.319 7.453 33.823 1.00 67.94 73 TYR A C 1
ATOM 618 O O . TYR A 1 73 ? -22.827 6.499 33.223 1.00 67.94 73 TYR A O 1
ATOM 626 N N . GLY A 1 74 ? -24.627 7.542 34.085 1.00 67.31 74 GLY A N 1
ATOM 627 C CA . GLY A 1 74 ? -25.635 6.570 33.658 1.00 67.31 74 GLY A CA 1
ATOM 628 C C . GLY A 1 74 ? -26.102 5.623 34.765 1.00 67.31 74 GLY A C 1
ATOM 629 O O . GLY A 1 74 ? -27.189 5.062 34.649 1.00 67.31 74 GLY A O 1
ATOM 630 N N . ASP A 1 75 ? -25.356 5.486 35.870 1.00 72.50 75 ASP A N 1
ATOM 631 C CA . ASP A 1 75 ? -25.747 4.604 36.983 1.00 72.50 75 ASP A CA 1
ATOM 632 C C . ASP A 1 75 ? -27.071 5.038 37.649 1.00 72.50 75 ASP A C 1
ATOM 634 O O . ASP A 1 75 ? -27.786 4.226 38.229 1.00 72.50 75 ASP A O 1
ATOM 638 N N . GLU A 1 76 ? -27.409 6.327 37.588 1.00 73.12 76 GLU A N 1
ATOM 639 C CA . GLU A 1 76 ? -28.651 6.891 38.124 1.00 73.12 76 GLU A CA 1
ATOM 640 C C . GLU A 1 76 ? -29.910 6.313 37.458 1.00 73.12 76 GLU A C 1
ATOM 642 O O . GLU A 1 76 ? -30.959 6.217 38.094 1.00 73.12 76 GLU A O 1
ATOM 647 N N . GLN A 1 77 ? -29.796 5.856 36.207 1.00 71.06 77 GLN A N 1
ATOM 648 C CA . GLN A 1 77 ? -30.909 5.258 35.468 1.00 71.06 77 GLN A CA 1
ATOM 649 C C . GLN A 1 77 ? -31.259 3.869 36.004 1.00 71.06 77 GLN A C 1
ATOM 651 O O . GLN A 1 77 ? -32.427 3.491 35.998 1.00 71.06 77 GLN A O 1
ATOM 656 N N . VAL A 1 78 ? -30.276 3.146 36.559 1.00 75.75 78 VAL A N 1
ATOM 657 C CA . VAL A 1 78 ? -30.503 1.864 37.245 1.00 75.75 78 VAL A CA 1
ATOM 658 C C . VAL A 1 78 ? -31.514 2.048 38.373 1.00 75.75 78 VAL A C 1
ATOM 660 O O . VAL A 1 78 ? -32.431 1.249 38.535 1.00 75.75 78 VAL A O 1
ATOM 663 N N . ALA A 1 79 ? -31.330 3.105 39.170 1.00 79.00 79 ALA A N 1
ATOM 664 C CA . ALA A 1 79 ? -32.185 3.386 40.312 1.00 79.00 79 ALA A CA 1
ATOM 665 C C . ALA A 1 79 ? -33.609 3.721 39.855 1.00 79.00 79 ALA A C 1
ATOM 667 O O . ALA A 1 79 ? -34.557 3.141 40.380 1.00 79.00 79 ALA A O 1
ATOM 668 N N . GLN A 1 80 ? -33.744 4.559 38.822 1.00 77.94 80 GLN A N 1
ATOM 669 C CA . GLN A 1 80 ? -35.040 4.889 38.228 1.00 77.94 80 GLN A CA 1
ATOM 670 C C . GLN A 1 80 ? -35.761 3.645 37.679 1.00 77.94 80 GLN A C 1
ATOM 672 O O . GLN A 1 80 ? -36.958 3.482 37.893 1.00 77.94 80 GLN A O 1
ATOM 677 N N . GLU A 1 81 ? -35.054 2.728 37.016 1.00 76.12 81 GLU A N 1
ATOM 678 C CA . GLU A 1 81 ? -35.658 1.488 36.512 1.00 76.12 81 GLU A CA 1
ATOM 679 C C . GLU A 1 81 ? -36.192 0.594 37.633 1.00 76.12 81 GLU A C 1
ATOM 681 O O . GLU A 1 81 ? -37.230 -0.045 37.470 1.00 76.12 81 GLU A O 1
ATOM 686 N N . PHE A 1 82 ? -35.513 0.555 38.781 1.00 81.50 82 PHE A N 1
ATOM 687 C CA . PHE A 1 82 ? -36.034 -0.152 39.946 1.00 81.50 82 PHE A CA 1
ATOM 688 C C . PHE A 1 82 ? -37.264 0.533 40.542 1.00 81.50 82 PHE A C 1
ATOM 690 O O . PHE A 1 82 ? -38.157 -0.180 40.990 1.00 81.50 82 PHE A O 1
ATOM 697 N N . GLU A 1 83 ? -37.342 1.867 40.528 1.00 83.94 83 GLU A N 1
ATOM 698 C CA . GLU A 1 83 ? -38.547 2.604 40.942 1.00 83.94 83 GLU A CA 1
ATOM 699 C C . GLU A 1 83 ? -39.732 2.299 40.012 1.00 83.94 83 GLU A C 1
ATOM 701 O O . GLU A 1 83 ? -40.838 2.024 40.479 1.00 83.94 83 GLU A O 1
ATOM 706 N N . GLU A 1 84 ? -39.500 2.275 38.696 1.00 83.12 84 GLU A N 1
ATOM 707 C CA . GLU A 1 84 ? -40.513 1.916 37.696 1.00 83.12 84 GLU A CA 1
ATOM 708 C C . GLU A 1 84 ? -40.955 0.450 37.836 1.00 83.12 84 GLU A C 1
ATOM 710 O O . GLU A 1 84 ? -42.152 0.153 37.825 1.00 83.12 84 GLU A O 1
ATOM 715 N N . TYR A 1 85 ? -40.006 -0.471 38.028 1.00 82.25 85 TYR A N 1
ATOM 716 C CA . TYR A 1 85 ? -40.291 -1.889 38.245 1.00 82.25 85 TYR A CA 1
ATOM 717 C C . TYR A 1 85 ? -41.069 -2.121 39.546 1.00 82.25 85 TYR A C 1
ATOM 719 O O . TYR A 1 85 ? -42.018 -2.901 39.572 1.00 82.25 85 TYR A O 1
ATOM 727 N N . GLU A 1 86 ? -40.705 -1.425 40.622 1.00 86.62 86 GLU A N 1
ATOM 728 C CA . GLU A 1 86 ? -41.412 -1.473 41.901 1.00 86.62 86 GLU A CA 1
ATOM 729 C C . GLU A 1 86 ? -42.844 -0.935 41.784 1.00 86.62 86 GLU A C 1
ATOM 731 O O . GLU A 1 86 ? -43.767 -1.537 42.335 1.00 86.62 86 GLU A O 1
ATOM 736 N N . ALA A 1 87 ? -43.054 0.135 41.013 1.00 85.50 87 ALA A N 1
ATOM 737 C CA . ALA A 1 87 ? -44.385 0.674 40.745 1.00 85.50 87 ALA A CA 1
ATOM 738 C C . ALA A 1 87 ? -45.269 -0.288 39.927 1.00 85.50 87 ALA A C 1
ATOM 740 O O . ALA A 1 87 ? -46.483 -0.325 40.131 1.00 85.50 87 ALA A O 1
ATOM 741 N N . GLU A 1 88 ? -44.685 -1.060 39.007 1.00 84.38 88 GLU A N 1
ATOM 742 C CA . GLU A 1 88 ? -45.421 -1.977 38.126 1.00 84.38 88 GLU A CA 1
ATOM 743 C C . GLU A 1 88 ? -45.683 -3.353 38.767 1.00 84.38 88 GLU A C 1
ATOM 745 O O . GLU A 1 88 ? -46.783 -3.895 38.641 1.00 84.38 88 GLU A O 1
ATOM 750 N N . TYR A 1 89 ? -44.691 -3.915 39.462 1.00 83.19 89 TYR A N 1
ATOM 751 C CA . TYR A 1 89 ? -44.684 -5.305 39.944 1.00 83.19 89 TYR A CA 1
ATOM 752 C C . TYR A 1 89 ? -44.752 -5.438 41.473 1.00 83.19 89 TYR A C 1
ATOM 754 O O . TYR A 1 89 ? -44.941 -6.538 41.999 1.00 83.19 89 TYR A O 1
ATOM 762 N N . GLY A 1 90 ? -44.633 -4.322 42.192 1.00 87.56 90 GLY A N 1
ATOM 763 C CA . GLY A 1 90 ? -44.664 -4.259 43.648 1.00 87.56 90 GLY A CA 1
ATOM 764 C C . GLY A 1 90 ? -43.291 -4.414 44.310 1.00 87.56 90 GLY A C 1
ATOM 765 O O . GLY A 1 90 ? -42.368 -5.040 43.783 1.00 87.56 90 GLY A O 1
ATOM 766 N N . ALA A 1 91 ? -43.190 -3.870 45.526 1.00 87.69 91 ALA A N 1
ATOM 767 C CA . ALA A 1 91 ? -41.971 -3.830 46.339 1.00 87.69 91 ALA A CA 1
ATOM 768 C C . ALA A 1 91 ? -41.321 -5.203 46.571 1.00 87.69 91 ALA A C 1
ATOM 770 O O . ALA A 1 91 ? -40.101 -5.324 46.513 1.00 87.69 91 ALA A O 1
ATOM 771 N N . GLU A 1 92 ? -42.115 -6.254 46.789 1.00 87.69 92 GLU A N 1
ATOM 772 C CA . GLU A 1 92 ? -41.584 -7.595 47.062 1.00 87.69 92 GLU A CA 1
ATOM 773 C C . GLU A 1 92 ? -40.819 -8.167 45.859 1.00 87.69 92 GLU A C 1
ATOM 775 O O . GLU A 1 92 ? -39.702 -8.665 46.004 1.00 87.69 92 GLU A O 1
ATOM 780 N N . GLN A 1 93 ? -41.375 -8.042 44.649 1.00 85.00 93 GLN A N 1
ATOM 781 C CA . GLN A 1 93 ? -40.717 -8.530 43.434 1.00 85.00 93 GLN A CA 1
ATOM 782 C C . GLN A 1 93 ? -39.483 -7.694 43.090 1.00 85.00 93 GLN A C 1
ATOM 784 O O . GLN A 1 93 ? -38.475 -8.241 42.636 1.00 85.00 93 GLN A O 1
ATOM 789 N N . ALA A 1 94 ? -39.548 -6.379 43.320 1.00 85.50 94 ALA A N 1
ATOM 790 C CA . ALA A 1 94 ? -38.409 -5.489 43.140 1.00 85.50 94 ALA A CA 1
ATOM 791 C C . ALA A 1 94 ? -37.253 -5.866 44.075 1.00 85.50 94 ALA A C 1
ATOM 793 O O . ALA A 1 94 ? -36.109 -5.934 43.629 1.00 85.50 94 ALA A O 1
ATOM 794 N N . GLU A 1 95 ? -37.540 -6.181 45.339 1.00 88.06 95 GLU A N 1
ATOM 795 C CA . GLU A 1 95 ? -36.518 -6.562 46.316 1.00 88.06 95 GLU A CA 1
ATOM 796 C C . GLU A 1 95 ? -35.862 -7.908 45.982 1.00 88.06 95 GLU A C 1
ATOM 798 O O . GLU A 1 95 ? -34.636 -8.036 46.024 1.00 88.06 95 GLU A O 1
ATOM 803 N N . VAL A 1 96 ? -36.651 -8.895 45.544 1.00 89.81 96 VAL A N 1
ATOM 804 C CA . VAL A 1 96 ? -36.119 -10.178 45.052 1.00 89.81 96 VAL A CA 1
ATOM 805 C C . VAL A 1 96 ? -35.173 -9.957 43.870 1.00 89.81 96 VAL A C 1
ATOM 807 O O . VAL A 1 96 ? -34.078 -10.523 43.827 1.00 89.81 96 VAL A O 1
ATOM 810 N N . LEU A 1 97 ? -35.561 -9.108 42.916 1.00 86.06 97 LEU A N 1
ATOM 811 C CA . LEU A 1 97 ? -34.721 -8.788 41.767 1.00 86.06 97 LEU A CA 1
ATOM 812 C C . LEU A 1 97 ? -33.438 -8.048 42.178 1.00 86.06 97 LEU A C 1
ATOM 814 O O . LEU A 1 97 ? -32.362 -8.400 41.689 1.00 86.06 97 LEU A O 1
ATOM 818 N N . LYS A 1 98 ? -33.530 -7.067 43.088 1.00 87.69 98 LYS A N 1
ATOM 819 C CA . LYS A 1 98 ? -32.375 -6.338 43.643 1.00 87.69 98 LYS A CA 1
ATOM 820 C C . LYS A 1 98 ? -31.375 -7.306 44.272 1.00 87.69 98 LYS A C 1
ATOM 822 O O . LYS A 1 98 ? -30.191 -7.255 43.940 1.00 87.69 98 LYS A O 1
ATOM 827 N N . GLN A 1 99 ? -31.840 -8.234 45.109 1.00 90.12 99 GLN A N 1
ATOM 828 C CA . GLN A 1 99 ? -30.976 -9.224 45.755 1.00 90.12 99 GLN A CA 1
ATOM 829 C C . GLN A 1 99 ? -30.341 -10.190 44.739 1.00 90.12 99 GLN A C 1
ATOM 831 O O . GLN A 1 99 ? -29.138 -10.453 44.813 1.00 90.12 99 GLN A O 1
ATOM 836 N N . ASN A 1 100 ? -31.107 -10.664 43.752 1.00 89.75 100 ASN A N 1
ATOM 837 C CA . ASN A 1 100 ? -30.589 -11.535 42.692 1.00 89.75 100 ASN A CA 1
ATOM 838 C C . ASN A 1 100 ? -29.502 -10.842 41.860 1.00 89.75 100 ASN A C 1
ATOM 840 O O . ASN A 1 100 ? -28.446 -11.425 41.612 1.00 89.75 100 ASN A O 1
ATOM 844 N N . LEU A 1 101 ? -29.735 -9.589 41.456 1.00 86.69 101 LEU A N 1
ATOM 845 C CA . LEU A 1 101 ? -28.766 -8.803 40.692 1.00 86.69 101 LEU A CA 1
ATOM 846 C C . LEU A 1 101 ? -27.532 -8.451 41.524 1.00 86.69 101 LEU A C 1
ATOM 848 O O . LEU A 1 101 ? -26.416 -8.526 41.011 1.00 86.69 101 LEU A O 1
ATOM 852 N N . LYS A 1 102 ? -27.704 -8.149 42.815 1.00 89.88 102 LYS A N 1
ATOM 853 C CA . LYS A 1 102 ? -26.589 -7.931 43.742 1.00 89.88 102 LYS A CA 1
ATOM 854 C C . LYS A 1 102 ? -25.662 -9.138 43.776 1.00 89.88 102 LYS A C 1
ATOM 856 O O . LYS A 1 102 ? -24.458 -9.003 43.568 1.00 89.88 102 LYS A O 1
ATOM 861 N N . GLU A 1 103 ? -26.212 -10.320 44.042 1.00 90.44 103 GLU A N 1
ATOM 862 C CA . GLU A 1 103 ? -25.415 -11.542 44.115 1.00 90.44 103 GLU A CA 1
ATOM 863 C C . GLU A 1 103 ? -24.764 -11.890 42.781 1.00 90.44 103 GLU A C 1
ATOM 865 O O . GLU A 1 103 ? -23.607 -12.306 42.760 1.00 90.44 103 GLU A O 1
ATOM 870 N N . PHE A 1 104 ? -25.494 -11.709 41.682 1.00 88.25 104 PHE A N 1
ATOM 871 C CA . PHE A 1 104 ? -24.995 -11.929 40.331 1.00 88.25 104 PHE A CA 1
ATOM 872 C C . PHE A 1 104 ? -23.767 -11.063 40.025 1.00 88.25 104 PHE A C 1
ATOM 874 O O . PHE A 1 104 ? -22.736 -11.595 39.614 1.00 88.25 104 PHE A O 1
ATOM 881 N N . LEU A 1 105 ? -23.843 -9.756 40.291 1.00 87.06 105 LEU A N 1
ATOM 882 C CA . LEU A 1 105 ? -22.749 -8.823 40.023 1.00 87.06 105 LEU A CA 1
ATOM 883 C C . LEU A 1 105 ? -21.563 -9.022 40.982 1.00 87.06 105 LEU A C 1
ATOM 885 O O . LEU A 1 105 ? -20.419 -8.971 40.545 1.00 87.06 105 LEU A O 1
ATOM 889 N N . LEU A 1 106 ? -21.805 -9.312 42.269 1.00 88.56 106 LEU A N 1
ATOM 890 C CA . LEU A 1 106 ? -20.729 -9.583 43.238 1.00 88.56 106 LEU A CA 1
ATOM 891 C C . LEU A 1 106 ? -19.973 -10.892 42.958 1.00 88.56 106 LEU A C 1
ATOM 893 O O . LEU A 1 106 ? -18.813 -11.017 43.350 1.00 88.56 106 LEU A O 1
ATOM 897 N N . LYS A 1 107 ? -20.627 -11.878 42.330 1.00 90.25 107 LYS A N 1
ATOM 898 C CA . LYS A 1 107 ? -20.025 -13.177 41.983 1.00 90.25 107 LYS A CA 1
ATOM 899 C C . LYS A 1 107 ? -19.317 -13.169 40.623 1.00 90.25 107 LYS A C 1
ATOM 901 O O . LYS A 1 107 ? -18.655 -14.158 40.304 1.00 90.25 107 LYS A O 1
ATOM 906 N N . ALA A 1 108 ? -19.446 -12.105 39.828 1.00 88.12 108 ALA A N 1
ATOM 907 C CA . ALA A 1 108 ? -18.768 -12.001 38.541 1.00 88.12 108 ALA A CA 1
ATOM 908 C C . ALA A 1 108 ? -17.235 -12.000 38.747 1.00 88.12 108 ALA A C 1
ATOM 910 O O . ALA A 1 108 ? -16.725 -11.208 39.542 1.00 88.12 108 ALA A O 1
ATOM 911 N N . PRO A 1 109 ? -16.473 -12.890 38.085 1.00 91.31 109 PRO A N 1
ATOM 912 C CA . PRO A 1 109 ? -15.022 -12.913 38.213 1.00 91.31 109 PRO A CA 1
ATOM 913 C C . PRO A 1 109 ? -14.376 -11.746 37.461 1.00 91.31 109 PRO A C 1
ATOM 915 O O . PRO A 1 109 ? -14.903 -11.261 36.462 1.00 91.31 109 PRO A O 1
ATOM 918 N N . SER A 1 110 ? -13.175 -11.357 37.895 1.00 90.38 110 SER A N 1
ATOM 919 C CA . SER A 1 110 ? -12.385 -10.300 37.244 1.00 90.38 110 SER A CA 1
ATOM 920 C C . SER A 1 110 ? -12.023 -10.611 35.788 1.00 90.38 110 SER A C 1
ATOM 922 O O . SER A 1 110 ? -11.898 -9.703 34.972 1.00 90.38 110 SER A O 1
ATOM 924 N N . HIS A 1 111 ? -11.845 -11.893 35.463 1.00 92.19 111 HIS A N 1
ATOM 925 C CA . HIS A 1 111 ? -11.547 -12.374 34.120 1.00 92.19 111 HIS A CA 1
ATOM 926 C C . HIS A 1 111 ? -11.851 -13.872 33.991 1.00 92.19 111 HIS A C 1
ATOM 928 O O . HIS A 1 111 ? -11.873 -14.604 34.985 1.00 92.19 111 HIS A O 1
ATOM 934 N N . TYR A 1 112 ? -12.012 -14.336 32.752 1.00 91.44 112 TYR A N 1
ATOM 935 C CA . TYR A 1 112 ? -12.048 -15.761 32.413 1.00 91.44 112 TYR A CA 1
ATOM 936 C C . TYR A 1 112 ? -10.803 -16.167 31.634 1.00 91.44 112 TYR A C 1
ATOM 938 O O . TYR A 1 112 ? -10.304 -15.401 30.813 1.00 91.44 112 TYR A O 1
ATOM 946 N N . VAL A 1 113 ? -10.337 -17.396 31.865 1.00 92.06 113 VAL A N 1
ATOM 947 C CA . VAL A 1 113 ? -9.243 -18.024 31.117 1.00 92.06 113 VAL A CA 1
ATOM 948 C C . VAL A 1 113 ? -9.776 -19.292 30.462 1.00 92.06 113 VAL A C 1
ATOM 950 O O . VAL A 1 113 ? -10.150 -20.245 31.143 1.00 92.06 113 VAL A O 1
ATOM 953 N N . PHE A 1 114 ? -9.798 -19.311 29.135 1.00 90.06 114 PHE A N 1
ATOM 954 C CA . PHE A 1 114 ? -10.151 -20.480 28.346 1.00 90.06 114 PHE A CA 1
ATOM 955 C C . PHE A 1 114 ? -8.879 -21.221 27.944 1.00 90.06 114 PHE A C 1
ATOM 957 O O . PHE A 1 114 ? -7.900 -20.622 27.485 1.00 90.06 114 PHE A O 1
ATOM 964 N N . THR A 1 115 ? -8.896 -22.540 28.122 1.00 88.69 115 THR A N 1
ATOM 965 C CA . THR A 1 115 ? -7.753 -23.402 27.820 1.00 88.69 115 THR A CA 1
ATOM 966 C C . THR A 1 115 ? -8.102 -24.403 26.728 1.00 88.69 115 THR A C 1
ATOM 968 O O . THR A 1 115 ? -9.227 -24.898 26.646 1.00 88.69 115 THR A O 1
ATOM 971 N N . LYS A 1 116 ? -7.113 -24.733 25.899 1.00 84.06 116 LYS A N 1
ATOM 972 C CA . LYS A 1 116 ? -7.167 -25.839 24.942 1.00 84.06 116 LYS A CA 1
ATOM 973 C C . LYS A 1 116 ? -6.021 -26.786 25.268 1.00 84.06 116 LYS A C 1
ATOM 975 O O . LYS A 1 116 ? -4.869 -26.365 25.305 1.00 84.06 116 LYS A O 1
ATOM 980 N N . ASN A 1 117 ? -6.331 -28.053 25.540 1.00 85.50 117 ASN A N 1
ATOM 981 C CA . ASN A 1 117 ? -5.353 -29.054 25.994 1.00 85.50 117 ASN A CA 1
ATOM 982 C C . ASN A 1 117 ? -4.537 -28.603 27.227 1.00 85.50 117 ASN A C 1
ATOM 984 O O . ASN A 1 117 ? -3.346 -28.882 27.323 1.00 85.50 117 ASN A O 1
ATOM 988 N N . GLY A 1 118 ? -5.162 -27.865 28.151 1.00 81.94 118 GLY A N 1
ATOM 989 C CA . GLY A 1 118 ? -4.511 -27.355 29.365 1.00 81.94 118 GLY A CA 1
ATOM 990 C C . GLY A 1 118 ? -3.644 -26.106 29.169 1.00 81.94 118 GLY A C 1
ATOM 991 O O . GLY A 1 118 ? -3.143 -25.569 30.152 1.00 81.94 118 GLY A O 1
ATOM 992 N N . VAL A 1 119 ? -3.498 -25.604 27.939 1.00 85.25 119 VAL A N 1
ATOM 993 C CA . VAL A 1 119 ? -2.770 -24.360 27.649 1.00 85.25 119 VAL A CA 1
ATOM 994 C C . VAL A 1 119 ? -3.769 -23.204 27.534 1.00 85.25 119 VAL A C 1
ATOM 996 O O . VAL A 1 119 ? -4.733 -23.337 26.774 1.00 85.25 119 VAL A O 1
ATOM 999 N N . PRO A 1 120 ? -3.586 -22.081 28.256 1.00 87.50 120 PRO A N 1
ATOM 1000 C CA . PRO A 1 120 ? -4.373 -20.868 28.053 1.00 87.50 120 PRO A CA 1
ATOM 1001 C C . PRO A 1 120 ? -4.272 -20.390 26.608 1.00 87.50 120 PRO A C 1
ATOM 1003 O O . PRO A 1 120 ? -3.183 -20.143 26.099 1.00 87.50 120 PRO A O 1
ATOM 1006 N N . THR A 1 121 ? -5.413 -20.278 25.935 1.00 89.88 121 THR A N 1
ATOM 1007 C CA . THR A 1 121 ? -5.472 -19.784 24.552 1.00 89.88 121 THR A CA 1
ATOM 1008 C C . THR A 1 121 ? -6.181 -18.447 24.448 1.00 89.88 121 THR A C 1
ATOM 1010 O O . THR A 1 121 ? -5.945 -17.712 23.491 1.00 89.88 121 THR A O 1
ATOM 1013 N N . LEU A 1 122 ? -7.054 -18.141 25.408 1.00 90.56 122 LEU A N 1
ATOM 1014 C CA . LEU A 1 122 ? -7.899 -16.960 25.383 1.00 90.56 122 LEU A CA 1
ATOM 1015 C C . LEU A 1 122 ? -8.207 -16.485 26.803 1.00 90.56 122 LEU A C 1
ATOM 1017 O O . LEU A 1 122 ? -8.558 -17.282 27.671 1.00 90.56 122 LEU A O 1
ATOM 1021 N N . VAL A 1 123 ? -8.103 -15.181 27.019 1.00 92.62 123 VAL A N 1
ATOM 1022 C CA . VAL A 1 123 ? -8.441 -14.495 28.262 1.00 92.62 123 VAL A CA 1
ATOM 1023 C C . VAL A 1 123 ? -9.427 -13.387 27.949 1.00 92.62 123 VAL A C 1
ATOM 1025 O O . VAL A 1 123 ? -9.277 -12.682 26.955 1.00 92.62 123 VAL A O 1
ATOM 1028 N N . CYS A 1 124 ? -10.428 -13.225 28.802 1.00 91.31 124 CYS A N 1
ATOM 1029 C CA . CYS A 1 124 ? -11.430 -12.179 28.658 1.00 91.31 124 CYS A CA 1
ATOM 1030 C C . CYS A 1 124 ? -11.478 -11.354 29.938 1.00 91.31 124 CYS A C 1
ATOM 1032 O O . CYS A 1 124 ? -11.624 -11.921 31.020 1.00 91.31 124 CYS A O 1
ATOM 1034 N N . THR A 1 125 ? -11.356 -10.037 29.807 1.00 90.56 125 THR A N 1
ATOM 1035 C CA . THR A 1 125 ? -11.347 -9.065 30.912 1.00 90.56 125 THR A CA 1
ATOM 1036 C C . THR A 1 125 ? -12.107 -7.805 30.493 1.00 90.56 125 THR A C 1
ATOM 1038 O O . THR A 1 125 ? -12.324 -7.597 29.304 1.00 90.56 125 THR A O 1
ATOM 1041 N N . HIS A 1 126 ? -12.529 -6.965 31.438 1.00 88.75 126 HIS A N 1
ATOM 1042 C CA . HIS A 1 126 ? -13.264 -5.741 31.120 1.00 88.75 126 HIS A CA 1
ATOM 1043 C C . HIS A 1 126 ? -12.357 -4.634 30.556 1.00 88.75 126 HIS A C 1
ATOM 1045 O O . HIS A 1 126 ? -12.537 -4.243 29.408 1.00 88.75 126 HIS A O 1
ATOM 1051 N N . ALA A 1 127 ? -11.365 -4.158 31.312 1.00 86.94 127 ALA A N 1
ATOM 1052 C CA . ALA A 1 127 ? -10.477 -3.064 30.898 1.00 86.94 127 ALA A CA 1
ATOM 1053 C C . ALA A 1 127 ? -9.062 -3.514 30.510 1.00 86.94 127 ALA A C 1
ATOM 1055 O O . ALA A 1 127 ? -8.421 -2.896 29.662 1.00 86.94 127 ALA A O 1
ATOM 1056 N N . GLY A 1 128 ? -8.548 -4.579 31.122 1.00 89.69 128 GLY A N 1
ATOM 1057 C CA . GLY A 1 128 ? -7.207 -5.079 30.830 1.00 89.69 128 GLY A CA 1
ATOM 1058 C C . GLY A 1 128 ? -6.707 -6.094 31.846 1.00 89.69 128 GLY A C 1
ATOM 1059 O O . GLY A 1 128 ? -7.324 -6.301 32.887 1.00 89.69 128 GLY A O 1
ATOM 1060 N N . ILE A 1 129 ? -5.601 -6.772 31.541 1.00 91.50 129 ILE A N 1
ATOM 1061 C CA . ILE A 1 129 ? -4.958 -7.718 32.464 1.00 91.50 129 ILE A CA 1
ATOM 1062 C C . ILE A 1 129 ? -3.477 -7.894 32.110 1.00 91.50 129 ILE A C 1
ATOM 1064 O O . ILE A 1 129 ? -3.126 -8.003 30.940 1.00 91.50 129 ILE A O 1
ATOM 1068 N N . LYS A 1 130 ? -2.593 -7.926 33.115 1.00 90.88 130 LYS A N 1
ATOM 1069 C CA . LYS A 1 130 ? -1.163 -8.219 32.913 1.00 90.88 130 LYS A CA 1
ATOM 1070 C C . LYS A 1 130 ? -0.932 -9.722 32.766 1.00 90.88 130 LYS A C 1
ATOM 1072 O O . LYS A 1 130 ? -1.618 -10.506 33.418 1.00 90.88 130 LYS A O 1
ATOM 1077 N N . ASP A 1 131 ? 0.102 -10.116 32.025 1.00 88.75 131 ASP A N 1
ATOM 1078 C CA . ASP A 1 131 ? 0.464 -11.532 31.833 1.00 88.75 131 ASP A CA 1
ATOM 1079 C C . ASP A 1 131 ? 0.649 -12.280 33.163 1.00 88.75 131 ASP A C 1
ATOM 1081 O O . ASP A 1 131 ? 0.168 -13.396 33.340 1.00 88.75 131 ASP A O 1
ATOM 1085 N N . GLU A 1 132 ? 1.267 -11.628 34.148 1.00 91.06 132 GLU A N 1
ATOM 1086 C CA . GLU A 1 132 ? 1.477 -12.174 35.493 1.00 91.06 132 GLU A CA 1
ATOM 1087 C C . GLU A 1 132 ? 0.194 -12.341 36.329 1.00 91.06 132 GLU A C 1
ATOM 1089 O O . GLU A 1 132 ? 0.229 -13.037 37.352 1.00 91.06 132 GLU A O 1
ATOM 1094 N N . TYR A 1 133 ? -0.916 -11.712 35.926 1.00 92.88 133 TYR A N 1
ATOM 1095 C CA . TYR A 1 133 ? -2.216 -11.763 36.609 1.00 92.88 133 TYR A CA 1
ATOM 1096 C C . TYR A 1 133 ? -3.150 -12.833 36.036 1.00 92.88 133 TYR A C 1
ATOM 1098 O O . TYR A 1 133 ? -4.103 -13.220 36.714 1.00 92.88 133 TYR A O 1
ATOM 1106 N N . ILE A 1 134 ? -2.872 -13.344 34.832 1.00 91.25 134 ILE A N 1
ATOM 1107 C CA . ILE A 1 134 ? -3.705 -14.354 34.170 1.00 91.25 134 ILE A CA 1
ATOM 1108 C C . ILE A 1 134 ? -3.813 -15.606 35.054 1.00 91.25 134 ILE A C 1
ATOM 1110 O O . ILE A 1 134 ? -2.813 -16.210 35.442 1.00 91.25 134 ILE A O 1
ATOM 1114 N N . GLY A 1 135 ? -5.049 -16.001 35.371 1.00 88.00 135 GLY A N 1
ATOM 1115 C CA . GLY A 1 135 ? -5.356 -17.192 36.168 1.00 88.00 135 GLY A CA 1
ATOM 1116 C C . GLY A 1 135 ? -5.236 -17.009 37.686 1.00 88.00 135 GLY A C 1
ATOM 1117 O O . GLY A 1 135 ? -5.409 -17.978 38.424 1.00 88.00 135 GLY A O 1
ATOM 1118 N N . LYS A 1 136 ? -4.959 -15.793 38.176 1.00 92.38 136 LYS A N 1
ATOM 1119 C CA . LYS A 1 136 ? -4.888 -15.467 39.612 1.00 92.38 136 LYS A CA 1
ATOM 1120 C C . LYS A 1 136 ? -6.075 -14.602 40.034 1.00 92.38 136 LYS A C 1
ATOM 1122 O O . LYS A 1 136 ? -6.658 -13.901 39.222 1.00 92.38 136 LYS A O 1
ATOM 1127 N N . GLN A 1 137 ? -6.427 -14.613 41.317 1.00 87.75 137 GLN A N 1
ATOM 1128 C CA . GLN A 1 137 ? -7.478 -13.744 41.858 1.00 87.75 137 GLN A CA 1
ATOM 1129 C C . GLN A 1 137 ? -6.957 -12.985 43.077 1.00 87.75 137 GLN A C 1
ATOM 1131 O O . GLN A 1 137 ? -6.471 -13.581 44.036 1.00 87.75 137 GLN A O 1
ATOM 1136 N N . SER A 1 138 ? -7.050 -11.660 43.027 1.00 92.88 138 SER A N 1
ATOM 1137 C CA . SER A 1 138 ? -6.777 -10.760 44.146 1.00 92.88 138 SER A CA 1
ATOM 1138 C C . SER A 1 138 ? -7.574 -9.468 43.967 1.00 92.88 138 SER A C 1
ATOM 1140 O O . SER A 1 138 ? -8.139 -9.208 42.897 1.00 92.88 138 SER A O 1
ATOM 1142 N N . ARG A 1 139 ? -7.618 -8.642 45.016 1.00 89.12 139 ARG A N 1
ATOM 1143 C CA . ARG A 1 139 ? -8.247 -7.320 44.944 1.00 89.12 139 ARG A CA 1
ATOM 1144 C C . ARG A 1 139 ? -7.565 -6.437 43.897 1.00 89.12 139 ARG A C 1
ATOM 1146 O O . ARG A 1 139 ? -8.259 -5.879 43.058 1.00 89.12 139 ARG A O 1
ATOM 1153 N N . ASP A 1 140 ? -6.234 -6.407 43.894 1.00 90.12 140 ASP A N 1
ATOM 1154 C CA . ASP A 1 140 ? -5.447 -5.610 42.946 1.00 90.12 140 ASP A CA 1
ATOM 1155 C C . ASP A 1 140 ? -5.671 -6.059 41.495 1.00 90.12 140 ASP A C 1
ATOM 1157 O O . ASP A 1 140 ? -5.789 -5.228 40.600 1.00 90.12 140 ASP A O 1
ATOM 1161 N N . ILE A 1 141 ? -5.798 -7.373 41.258 1.00 92.44 141 ILE A N 1
ATOM 1162 C CA . ILE A 1 141 ? -6.122 -7.917 39.930 1.00 92.44 141 ILE A CA 1
ATOM 1163 C C . ILE A 1 141 ? -7.523 -7.479 39.502 1.00 92.44 141 ILE A C 1
ATOM 1165 O O . ILE A 1 141 ? -7.710 -7.071 38.359 1.00 92.44 141 ILE A O 1
ATOM 1169 N N . SER A 1 142 ? -8.500 -7.545 40.410 1.00 90.38 142 SER A N 1
ATOM 1170 C CA . SER A 1 142 ? -9.878 -7.136 40.118 1.00 90.38 142 SER A CA 1
ATOM 1171 C C . SER A 1 142 ? -9.959 -5.643 39.808 1.00 90.38 142 SER A C 1
ATOM 1173 O O . SER A 1 142 ? -10.591 -5.255 38.832 1.00 90.38 142 SER A O 1
ATOM 1175 N N . ASP A 1 143 ? -9.266 -4.807 40.582 1.00 89.94 143 ASP A N 1
ATOM 1176 C CA . ASP A 1 143 ? -9.221 -3.365 40.343 1.00 89.94 143 ASP A CA 1
ATOM 1177 C C . ASP A 1 143 ? -8.511 -3.041 39.015 1.00 89.94 143 ASP A C 1
ATOM 1179 O O . ASP A 1 143 ? -9.031 -2.248 38.229 1.00 89.94 143 ASP A O 1
ATOM 1183 N N . PHE A 1 144 ? -7.413 -3.729 38.681 1.00 90.38 144 PHE A N 1
ATOM 1184 C CA . PHE A 1 144 ? -6.774 -3.592 37.367 1.00 90.38 144 PHE A CA 1
ATOM 1185 C C . PHE A 1 144 ? -7.710 -4.013 36.220 1.00 90.38 144 PHE A C 1
ATOM 1187 O O . PHE A 1 144 ? -7.799 -3.316 35.213 1.00 90.38 144 PHE A O 1
ATOM 1194 N N . CYS A 1 145 ? -8.459 -5.110 36.375 1.00 89.81 145 CYS A N 1
ATOM 1195 C CA . CYS A 1 145 ? -9.417 -5.569 35.364 1.00 89.81 145 CYS A CA 1
ATOM 1196 C C . CYS A 1 145 ? -10.607 -4.616 35.188 1.00 89.81 145 CYS A C 1
ATOM 1198 O O . CYS A 1 145 ? -11.142 -4.527 34.086 1.00 89.81 145 CYS A O 1
ATOM 1200 N N . ARG A 1 146 ? -11.010 -3.885 36.236 1.00 87.50 146 ARG A N 1
ATOM 1201 C CA . ARG A 1 146 ? -12.108 -2.904 36.183 1.00 87.50 146 ARG A CA 1
ATOM 1202 C C . ARG A 1 146 ? -11.699 -1.575 35.559 1.00 87.50 146 ARG A C 1
ATOM 1204 O O . ARG A 1 146 ? -12.488 -0.998 34.823 1.00 87.50 146 ARG A O 1
ATOM 1211 N N . TYR A 1 147 ? -10.515 -1.065 35.894 1.00 84.56 147 TYR A N 1
ATOM 1212 C CA . TYR A 1 147 ? -10.133 0.318 35.574 1.00 84.56 147 TYR A CA 1
ATOM 1213 C C . TYR A 1 147 ? -8.994 0.428 34.552 1.00 84.56 147 TYR A C 1
ATOM 1215 O O . TYR A 1 147 ? -8.830 1.483 33.937 1.00 84.56 147 TYR A O 1
ATOM 1223 N N . GLY A 1 148 ? -8.239 -0.650 34.333 1.00 85.44 148 GLY A N 1
ATOM 1224 C CA . GLY A 1 148 ? -7.030 -0.658 33.515 1.00 85.44 148 GLY A CA 1
ATOM 1225 C C . GLY A 1 148 ? -5.816 -0.069 34.240 1.00 85.44 148 GLY A C 1
ATOM 1226 O O . GLY A 1 148 ? -5.810 0.104 35.459 1.00 85.44 148 GLY A O 1
ATOM 1227 N N . ASP A 1 149 ? -4.768 0.235 33.475 1.00 80.75 149 ASP A N 1
ATOM 1228 C CA . ASP A 1 149 ? -3.537 0.850 33.982 1.00 80.75 149 ASP A CA 1
ATOM 1229 C C . ASP A 1 149 ? -3.673 2.383 33.987 1.00 80.75 149 ASP A C 1
ATOM 1231 O O . ASP A 1 149 ? -3.631 3.022 32.934 1.00 80.75 149 ASP A O 1
ATOM 1235 N N . THR A 1 150 ? -3.903 2.978 35.161 1.00 72.81 150 THR A N 1
ATOM 1236 C CA . THR A 1 150 ? -4.125 4.427 35.332 1.00 72.81 150 THR A CA 1
ATOM 1237 C C . THR A 1 150 ? -2.931 5.118 36.003 1.00 72.81 150 THR A C 1
ATOM 1239 O O . THR A 1 150 ? -2.502 4.694 37.074 1.00 72.81 150 THR A O 1
ATOM 1242 N N . ASP A 1 151 ? -2.449 6.224 35.429 1.00 61.22 151 ASP A N 1
ATOM 1243 C CA . ASP A 1 151 ? -1.300 7.035 35.870 1.00 61.22 151 ASP A CA 1
ATOM 1244 C C . ASP A 1 151 ? -1.724 8.434 36.344 1.00 61.22 151 ASP A C 1
ATOM 1246 O O . ASP A 1 151 ? -1.412 9.453 35.726 1.00 61.22 151 ASP A O 1
ATOM 1250 N N . GLY A 1 152 ? -2.486 8.496 37.435 1.00 64.81 152 GLY A N 1
ATOM 1251 C CA . GLY A 1 152 ? -3.007 9.765 37.948 1.00 64.81 152 GLY A CA 1
ATOM 1252 C C . GLY A 1 152 ? -4.095 10.374 37.057 1.00 64.81 152 GLY A C 1
ATOM 1253 O O . GLY A 1 152 ? -4.764 9.659 36.311 1.00 64.81 152 GLY A O 1
ATOM 1254 N N . LEU A 1 153 ? -4.307 11.687 37.178 1.00 62.75 153 LEU A N 1
ATOM 1255 C CA . LEU A 1 153 ? -5.350 12.435 36.468 1.00 62.75 153 LEU A CA 1
ATOM 1256 C C . LEU A 1 153 ? -4.737 13.339 35.385 1.00 62.75 153 LEU A C 1
ATOM 1258 O O . LEU A 1 153 ? -3.635 13.856 35.560 1.00 62.75 153 LEU A O 1
ATOM 1262 N N . ASP A 1 154 ? -5.446 13.524 34.276 1.00 62.53 154 ASP A N 1
ATOM 1263 C CA . ASP A 1 154 ? -5.132 14.495 33.233 1.00 62.53 154 ASP A CA 1
ATOM 1264 C C . ASP A 1 154 ? -5.552 15.925 33.630 1.00 62.53 154 ASP A C 1
ATOM 1266 O O . ASP A 1 154 ? -6.099 16.163 34.710 1.00 62.53 154 ASP A O 1
ATOM 1270 N N . GLU A 1 155 ? -5.303 16.895 32.746 1.00 56.84 155 GLU A N 1
ATOM 1271 C CA . GLU A 1 155 ? -5.636 18.315 32.959 1.00 56.84 155 GLU A CA 1
ATOM 1272 C C . GLU A 1 155 ? -7.147 18.573 33.125 1.00 56.84 155 GLU A C 1
ATOM 1274 O O . GLU A 1 155 ? -7.540 19.611 33.655 1.00 56.84 155 GLU A O 1
ATOM 1279 N N . LYS A 1 156 ? -7.996 17.621 32.714 1.00 57.19 156 LYS A N 1
ATOM 1280 C CA . LYS A 1 156 ? -9.457 17.652 32.863 1.00 57.19 156 LYS A CA 1
ATOM 1281 C C . LYS A 1 156 ? -9.945 16.840 34.074 1.00 57.19 156 LYS A C 1
ATOM 1283 O O . LYS A 1 156 ? -11.152 16.730 34.284 1.00 57.19 156 LYS A O 1
ATOM 1288 N N . GLY A 1 157 ? -9.043 16.268 34.877 1.00 59.06 157 GLY A N 1
ATOM 1289 C CA . GLY A 1 157 ? -9.386 15.440 36.032 1.00 59.06 157 GLY A CA 1
ATOM 1290 C C . GLY A 1 157 ? -9.821 14.006 35.692 1.00 59.06 157 GLY A C 1
ATOM 1291 O O . GLY A 1 157 ? -10.380 13.338 36.562 1.00 59.06 157 GLY A O 1
ATOM 1292 N N . LYS A 1 158 ? -9.586 13.512 34.466 1.00 57.72 158 LYS A N 1
ATOM 1293 C CA . LYS A 1 158 ? -9.853 12.120 34.053 1.00 57.72 158 LYS A CA 1
ATOM 1294 C C . LYS A 1 158 ? -8.611 11.240 34.261 1.00 57.72 158 LYS A C 1
ATOM 1296 O O . LYS A 1 158 ? -7.496 11.728 34.114 1.00 57.72 158 LYS A O 1
ATOM 1301 N N . PRO A 1 159 ? -8.744 9.939 34.576 1.00 61.62 159 PRO A N 1
ATOM 1302 C CA . PRO A 1 159 ? -7.585 9.063 34.739 1.00 61.62 159 PRO A CA 1
ATOM 1303 C C . PRO A 1 159 ? -6.745 8.965 33.458 1.00 61.62 159 PRO A C 1
ATOM 1305 O O . PRO A 1 159 ? -7.261 8.567 32.412 1.00 61.62 159 PRO A O 1
ATOM 1308 N N . LYS A 1 160 ? -5.444 9.265 33.538 1.00 62.72 160 LYS A N 1
ATOM 1309 C CA . LYS A 1 160 ? -4.516 9.093 32.413 1.00 62.72 160 LYS A CA 1
ATOM 1310 C C . LYS A 1 160 ? -4.250 7.603 32.216 1.00 62.72 160 LYS A C 1
ATOM 1312 O O . LYS A 1 160 ? -3.622 6.972 33.059 1.00 62.72 160 LYS A O 1
ATOM 1317 N N . ARG A 1 161 ? -4.739 7.014 31.129 1.00 68.75 161 ARG A N 1
ATOM 1318 C CA . ARG A 1 161 ? -4.605 5.570 30.872 1.00 68.75 161 ARG A CA 1
ATOM 1319 C C . ARG A 1 161 ? -3.280 5.260 30.170 1.00 68.75 161 ARG A C 1
ATOM 1321 O O . ARG A 1 161 ? -2.891 5.984 29.256 1.00 68.75 161 ARG A O 1
ATOM 1328 N N . LYS A 1 162 ? -2.588 4.199 30.595 1.00 70.31 162 LYS A N 1
ATOM 1329 C CA . LYS A 1 162 ? -1.419 3.639 29.897 1.00 70.31 162 LYS A CA 1
ATOM 1330 C C . LYS A 1 162 ? -1.853 2.543 28.927 1.00 70.31 162 LYS A C 1
ATOM 1332 O O . LYS A 1 162 ? -2.804 1.803 29.184 1.00 70.31 162 LYS A O 1
ATOM 1337 N N . ASP A 1 163 ? -1.083 2.390 27.855 1.00 74.25 163 ASP A N 1
ATOM 1338 C CA . ASP A 1 163 ? -1.233 1.320 26.867 1.00 74.25 163 ASP A CA 1
ATOM 1339 C C . ASP A 1 163 ? -0.692 -0.014 27.432 1.00 74.25 163 ASP A C 1
ATOM 1341 O O . ASP A 1 163 ? 0.343 -0.519 26.996 1.00 74.25 163 ASP A O 1
ATOM 1345 N N . TRP A 1 164 ? -1.358 -0.591 28.441 1.00 81.69 164 TRP A N 1
ATOM 1346 C CA . TRP A 1 164 ? -0.901 -1.807 29.143 1.00 81.69 164 TRP A CA 1
ATOM 1347 C C . TRP A 1 164 ? -0.607 -2.984 28.195 1.00 81.69 164 TRP A C 1
ATOM 1349 O O . TRP A 1 164 ? 0.303 -3.778 28.442 1.00 81.69 164 TRP A O 1
ATOM 1359 N N . PHE A 1 165 ? -1.344 -3.065 27.083 1.00 79.88 165 PHE A N 1
ATOM 1360 C CA . PHE A 1 165 ? -1.207 -4.085 26.041 1.00 79.88 165 PHE A CA 1
ATOM 1361 C C . PHE A 1 165 ? 0.154 -4.038 25.324 1.00 79.88 165 PHE A C 1
ATOM 1363 O O . PHE A 1 165 ? 0.582 -5.036 24.746 1.00 79.88 165 PHE A O 1
ATOM 1370 N N . VAL A 1 166 ? 0.900 -2.929 25.407 1.00 72.88 166 VAL A N 1
ATOM 1371 C CA . VAL A 1 166 ? 2.278 -2.833 24.884 1.00 72.88 166 VAL A CA 1
ATOM 1372 C C . VAL A 1 166 ? 3.223 -3.798 25.611 1.00 72.88 166 VAL A C 1
ATOM 1374 O O . VAL A 1 166 ? 4.206 -4.256 25.032 1.00 72.88 166 VAL A O 1
ATOM 1377 N N . HIS A 1 167 ? 2.915 -4.148 26.862 1.00 76.38 167 HIS A N 1
ATOM 1378 C CA . HIS A 1 167 ? 3.719 -5.058 27.677 1.00 76.38 167 HIS A CA 1
ATOM 1379 C C . HIS A 1 167 ? 3.309 -6.531 27.560 1.00 76.38 167 HIS A C 1
ATOM 1381 O O . HIS A 1 167 ? 3.995 -7.380 28.126 1.00 76.38 167 HIS A O 1
ATOM 1387 N N . HIS A 1 168 ? 2.226 -6.845 26.843 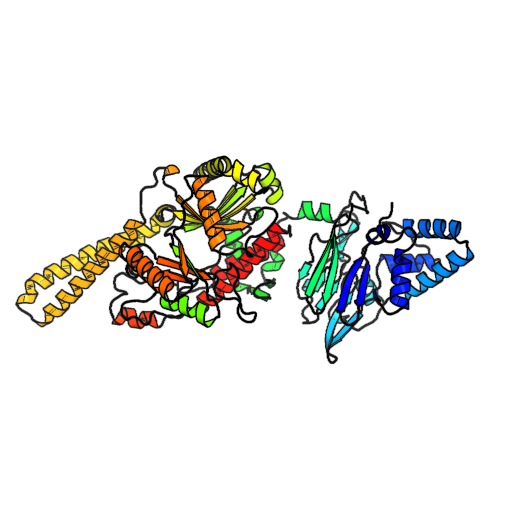1.00 80.56 168 HIS A N 1
ATOM 1388 C CA . HIS A 1 168 ? 1.807 -8.224 26.606 1.00 80.56 168 HIS A CA 1
ATOM 1389 C C . HIS A 1 168 ? 2.763 -8.913 25.628 1.00 80.56 168 HIS A C 1
ATOM 1391 O O . HIS A 1 168 ? 2.988 -8.419 24.522 1.00 80.56 168 HIS A O 1
ATOM 1397 N N . GLN A 1 169 ? 3.331 -10.050 26.033 1.00 76.06 169 GLN A N 1
ATOM 1398 C CA . GLN A 1 169 ? 4.334 -10.774 25.235 1.00 76.06 169 GLN A CA 1
ATOM 1399 C C . GLN A 1 169 ? 3.992 -12.250 25.015 1.00 76.06 169 GLN A C 1
ATOM 1401 O O . GLN A 1 169 ? 4.740 -12.962 24.341 1.00 76.06 169 GLN A O 1
ATOM 1406 N N . THR A 1 170 ? 2.895 -12.738 25.593 1.00 80.19 170 THR A N 1
ATOM 1407 C CA . THR A 1 170 ? 2.516 -14.149 25.464 1.00 80.19 170 THR A CA 1
ATOM 1408 C C . THR A 1 170 ? 1.708 -14.415 24.190 1.00 80.19 170 THR A C 1
ATOM 1410 O O . THR A 1 170 ? 1.226 -13.511 23.518 1.00 80.19 170 THR A O 1
ATOM 1413 N N . SER A 1 171 ? 1.563 -15.690 23.823 1.00 81.19 171 SER A N 1
ATOM 1414 C CA . SER A 1 171 ? 0.716 -16.114 22.697 1.00 81.19 171 SER A CA 1
ATOM 1415 C C . SER A 1 171 ? -0.774 -16.201 23.057 1.00 81.19 171 SER A C 1
ATOM 1417 O O . SER A 1 171 ? -1.595 -16.565 22.210 1.00 81.19 171 SER A O 1
ATOM 1419 N N . THR A 1 172 ? -1.135 -15.892 24.305 1.00 87.69 172 THR A N 1
ATOM 1420 C CA . THR A 1 172 ? -2.513 -15.956 24.799 1.00 87.69 172 THR A CA 1
ATOM 1421 C C . THR A 1 172 ? -3.302 -14.779 24.248 1.00 87.69 172 THR A C 1
ATOM 1423 O O . THR A 1 172 ? -2.899 -13.640 24.433 1.00 87.69 172 THR A O 1
ATOM 1426 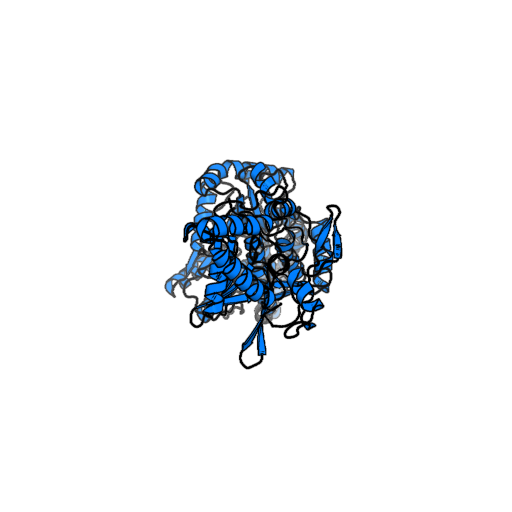N N . LEU A 1 173 ? -4.430 -15.027 23.583 1.00 89.19 173 LEU A N 1
ATOM 1427 C CA . LEU A 1 173 ? -5.269 -13.940 23.080 1.00 89.19 173 LEU A CA 1
ATOM 1428 C C . LEU A 1 173 ? -5.991 -13.258 24.247 1.00 89.19 173 LEU A C 1
ATOM 1430 O O . LEU A 1 173 ? -6.646 -13.951 25.020 1.00 89.19 173 LEU A O 1
ATOM 1434 N N . ILE A 1 174 ? -5.920 -11.932 24.375 1.00 91.06 174 ILE A N 1
ATOM 1435 C CA . ILE A 1 174 ? -6.682 -11.195 25.401 1.00 91.06 174 ILE A CA 1
ATOM 1436 C C . ILE A 1 174 ? -7.785 -10.367 24.745 1.00 91.06 174 ILE A C 1
ATOM 1438 O O . ILE A 1 174 ? -7.490 -9.458 23.982 1.00 91.06 174 ILE A O 1
ATOM 1442 N N . VAL A 1 175 ? -9.049 -10.627 25.068 1.00 90.56 175 VAL A N 1
ATOM 1443 C CA . VAL A 1 175 ? -10.197 -9.820 24.627 1.00 90.56 175 VAL A CA 1
ATOM 1444 C C . VAL A 1 175 ? -10.621 -8.883 25.758 1.00 90.56 175 VAL A C 1
ATOM 1446 O O . VAL A 1 175 ? -10.845 -9.331 26.886 1.00 90.56 175 VAL A O 1
ATOM 1449 N N . TRP A 1 176 ? -10.703 -7.588 25.458 1.00 89.38 176 TRP A N 1
ATOM 1450 C CA . TRP A 1 176 ? -10.946 -6.512 26.418 1.00 89.38 176 TRP A CA 1
ATOM 1451 C C . TRP A 1 176 ? -11.760 -5.352 25.812 1.00 89.38 176 TRP A C 1
ATOM 1453 O O . TRP A 1 176 ? -12.163 -5.408 24.649 1.00 89.38 176 TRP A O 1
ATOM 1463 N N . GLY A 1 177 ? -12.083 -4.343 26.625 1.00 84.75 177 GLY A N 1
ATOM 1464 C CA . GLY A 1 177 ? -12.959 -3.216 26.286 1.00 84.75 177 GLY A CA 1
ATOM 1465 C C . GLY A 1 177 ? -12.718 -2.001 27.190 1.00 84.75 177 GLY A C 1
ATOM 1466 O O . GLY A 1 177 ? -11.581 -1.732 27.561 1.00 84.75 177 GLY A O 1
ATOM 1467 N N . HIS A 1 178 ? -13.766 -1.250 27.550 1.00 82.38 178 HIS A N 1
ATOM 1468 C CA . HIS A 1 178 ? -13.716 -0.076 28.448 1.00 82.38 178 HIS A CA 1
ATOM 1469 C C . HIS A 1 178 ? -12.980 1.162 27.888 1.00 82.38 178 HIS A C 1
ATOM 1471 O O . HIS A 1 178 ? -13.062 2.252 28.465 1.00 82.38 178 HIS A O 1
ATOM 1477 N N . ASP A 1 179 ? -12.277 1.036 26.764 1.00 81.12 179 ASP A N 1
ATOM 1478 C CA . ASP A 1 179 ? -11.662 2.131 26.013 1.00 81.12 179 ASP A CA 1
ATOM 1479 C C . ASP A 1 179 ? -12.309 2.230 24.621 1.00 81.12 179 ASP A C 1
ATOM 1481 O O . ASP A 1 179 ? -11.865 1.534 23.706 1.00 81.12 179 ASP A O 1
ATOM 1485 N N . PRO A 1 180 ? -13.362 3.053 24.447 1.00 84.12 180 PRO A N 1
ATOM 1486 C CA . PRO A 1 180 ? -14.078 3.170 23.181 1.00 84.12 180 PRO A CA 1
ATOM 1487 C C . PRO A 1 180 ? -13.164 3.560 22.014 1.00 84.12 180 PRO A C 1
ATOM 1489 O O . PRO A 1 180 ? -12.506 4.602 22.048 1.00 84.12 180 PRO A O 1
ATOM 1492 N N . LYS A 1 181 ? -13.162 2.749 20.950 1.00 82.25 181 LYS A N 1
ATOM 1493 C CA . LYS A 1 181 ? -12.467 3.019 19.677 1.00 82.25 181 LYS A CA 1
ATOM 1494 C C . LYS A 1 181 ? -13.433 2.916 18.494 1.00 82.25 181 LYS A C 1
ATOM 1496 O O . LYS A 1 181 ? -14.352 2.115 18.541 1.00 82.25 181 LYS A O 1
ATOM 1501 N N . PRO A 1 182 ? -13.246 3.647 17.386 1.00 79.56 182 PRO A N 1
ATOM 1502 C CA . PRO A 1 182 ? -14.159 3.569 16.235 1.00 79.56 182 PRO A CA 1
ATOM 1503 C C . PRO A 1 182 ? -14.174 2.195 15.537 1.00 79.56 182 PRO A C 1
ATOM 1505 O O . PRO A 1 182 ? -15.179 1.829 14.919 1.00 79.56 182 PRO A O 1
ATOM 1508 N N . GLN A 1 183 ? -13.071 1.443 15.619 1.00 81.06 183 GLN A N 1
ATOM 1509 C CA . GLN A 1 183 ? -12.918 0.079 15.105 1.00 81.06 183 GLN A CA 1
ATOM 1510 C C . GLN A 1 183 ? -12.244 -0.818 16.158 1.00 81.06 183 GLN A C 1
ATOM 1512 O O . GLN A 1 183 ? -11.587 -0.289 17.063 1.00 81.06 183 GLN A O 1
ATOM 1517 N N . PRO A 1 184 ? -12.384 -2.155 16.051 1.00 81.44 184 PRO A N 1
ATOM 1518 C CA . PRO A 1 184 ? -11.657 -3.086 16.904 1.00 81.44 184 PRO A CA 1
ATOM 1519 C C . PRO A 1 184 ? -10.149 -2.853 16.847 1.00 81.44 184 PRO A C 1
ATOM 1521 O O . PRO A 1 184 ? -9.565 -2.794 15.768 1.00 81.44 184 PRO A O 1
ATOM 1524 N N . LEU A 1 185 ? -9.512 -2.741 18.013 1.00 79.56 185 LEU A N 1
ATOM 1525 C CA . LEU A 1 185 ? -8.070 -2.515 18.100 1.00 79.56 185 LEU A CA 1
ATOM 1526 C C . LEU A 1 185 ? -7.357 -3.838 18.370 1.00 79.56 185 LEU A C 1
ATOM 1528 O O . LEU A 1 185 ? -7.550 -4.429 19.432 1.00 79.56 185 LEU A O 1
ATOM 1532 N N . LEU A 1 186 ? -6.523 -4.278 17.426 1.00 78.81 186 LEU A N 1
ATOM 1533 C CA . LEU A 1 186 ? -5.694 -5.476 17.556 1.00 78.81 186 LEU A CA 1
ATOM 1534 C C . LEU A 1 186 ? -4.218 -5.076 17.696 1.00 78.81 186 LEU A C 1
ATOM 1536 O O . LEU A 1 186 ? -3.578 -4.642 16.734 1.00 78.81 186 LEU A O 1
ATOM 1540 N N . ILE A 1 187 ? -3.681 -5.206 18.912 1.00 72.62 187 ILE A N 1
ATOM 1541 C CA . ILE A 1 187 ? -2.281 -4.891 19.241 1.00 72.62 187 ILE A CA 1
ATOM 1542 C C . ILE A 1 187 ? -1.736 -5.971 20.168 1.00 72.62 187 ILE A C 1
ATOM 1544 O O . ILE A 1 187 ? -2.389 -6.316 21.151 1.00 72.62 187 ILE A O 1
ATOM 1548 N N . ASN A 1 188 ? -0.541 -6.492 19.856 1.00 75.06 188 ASN A N 1
ATOM 1549 C CA . ASN A 1 188 ? 0.158 -7.515 20.642 1.00 75.06 188 ASN A CA 1
ATOM 1550 C C . ASN A 1 188 ? -0.771 -8.656 21.073 1.00 75.06 188 ASN A C 1
ATOM 1552 O O . ASN A 1 188 ? -0.871 -8.950 22.251 1.00 75.06 188 ASN A O 1
ATOM 1556 N N . ASN A 1 189 ? -1.516 -9.258 20.141 1.00 81.12 189 ASN A N 1
ATOM 1557 C CA . ASN A 1 189 ? -2.438 -10.361 20.447 1.00 81.12 189 ASN A CA 1
ATOM 1558 C C . ASN A 1 189 ? -3.491 -10.033 21.534 1.00 81.12 189 ASN A C 1
ATOM 1560 O O . ASN A 1 189 ? -4.018 -10.920 22.203 1.00 81.12 189 ASN A O 1
ATOM 1564 N N . THR A 1 190 ? -3.830 -8.752 21.686 1.00 85.56 190 THR A N 1
ATOM 1565 C CA . THR A 1 190 ? -4.971 -8.274 22.467 1.00 85.56 190 THR A CA 1
ATOM 1566 C C . THR A 1 190 ? -5.989 -7.624 21.532 1.00 85.56 190 THR A C 1
ATOM 1568 O O . THR A 1 190 ? -5.601 -6.972 20.564 1.00 85.56 190 THR A O 1
ATOM 1571 N N . ILE A 1 191 ? -7.279 -7.813 21.799 1.00 86.00 191 ILE A N 1
ATOM 1572 C CA . ILE A 1 191 ? -8.396 -7.300 21.006 1.00 86.00 191 ILE A CA 1
ATOM 1573 C C . ILE A 1 191 ? -9.276 -6.432 21.892 1.00 86.00 191 ILE A C 1
ATOM 1575 O O . ILE A 1 191 ? -9.905 -6.943 22.819 1.00 86.00 191 ILE A O 1
ATOM 1579 N N . ASN A 1 192 ? -9.383 -5.151 21.552 1.00 86.94 192 ASN A N 1
ATOM 1580 C CA . ASN A 1 192 ? -10.402 -4.269 22.103 1.00 86.94 192 ASN A CA 1
ATOM 1581 C C . ASN A 1 192 ? -11.688 -4.350 21.261 1.00 86.94 192 ASN A C 1
ATOM 1583 O O . ASN A 1 192 ? -11.683 -3.961 20.090 1.00 86.94 192 ASN A O 1
ATOM 1587 N N . ILE A 1 193 ? -12.787 -4.817 21.857 1.00 87.38 193 ILE A N 1
ATOM 1588 C CA . ILE A 1 193 ? -14.119 -4.887 21.222 1.00 87.38 193 ILE A CA 1
ATOM 1589 C C . ILE A 1 193 ? -15.075 -3.770 21.668 1.00 87.38 193 ILE A C 1
ATOM 1591 O O . ILE A 1 193 ? -16.259 -3.800 21.335 1.00 87.38 193 ILE A O 1
ATOM 1595 N N . ASP A 1 194 ? -14.606 -2.793 22.441 1.00 86.56 194 ASP A N 1
ATOM 1596 C CA . ASP A 1 194 ? -15.381 -1.612 22.811 1.00 86.56 194 ASP A CA 1
ATOM 1597 C C . ASP A 1 194 ? -15.373 -0.597 21.665 1.00 86.56 194 ASP A C 1
ATOM 1599 O O . ASP A 1 194 ? -14.431 0.181 21.488 1.00 86.56 194 ASP A O 1
ATOM 1603 N N . GLN A 1 195 ? -16.446 -0.618 20.870 1.00 86.31 195 GLN A N 1
ATOM 1604 C CA . GLN A 1 195 ? -16.650 0.337 19.785 1.00 86.31 195 GLN A CA 1
ATOM 1605 C C . GLN A 1 195 ? -17.550 1.516 20.165 1.00 86.31 195 GLN A C 1
ATOM 1607 O O . GLN A 1 195 ? -18.149 2.150 19.296 1.00 86.31 195 GLN A O 1
ATOM 1612 N N . GLY A 1 196 ? -17.669 1.816 21.463 1.00 84.00 196 GLY A N 1
ATOM 1613 C CA . GLY A 1 196 ? -18.396 2.986 21.945 1.00 84.00 196 GLY A CA 1
ATOM 1614 C C . GLY A 1 196 ? -19.866 2.990 21.544 1.00 84.00 196 GLY A C 1
ATOM 1615 O O . GLY A 1 196 ? -20.404 4.038 21.197 1.00 84.00 196 GLY A O 1
ATOM 1616 N N . VAL A 1 197 ? -20.529 1.832 21.569 1.00 82.31 197 VAL A N 1
ATOM 1617 C CA . VAL A 1 197 ? -21.949 1.691 21.202 1.00 82.31 197 VAL A CA 1
ATOM 1618 C C . VAL A 1 197 ? -22.852 2.707 21.916 1.00 82.31 197 VAL A C 1
ATOM 1620 O O . VAL A 1 197 ? -23.731 3.304 21.299 1.00 82.31 197 VAL A O 1
ATOM 1623 N N . VAL A 1 198 ? -22.580 2.991 23.195 1.00 76.06 198 VAL A N 1
ATOM 1624 C CA . VAL A 1 198 ? -23.323 3.985 23.985 1.00 76.06 198 VAL A CA 1
ATOM 1625 C C . VAL A 1 198 ? -23.174 5.401 23.435 1.00 76.06 198 VAL A C 1
ATOM 1627 O O . VAL A 1 198 ? -24.101 6.194 23.531 1.00 76.06 198 VAL A O 1
ATOM 1630 N N . PHE A 1 199 ? -22.046 5.693 22.798 1.00 81.62 199 PHE A N 1
ATOM 1631 C CA . PHE A 1 199 ? -21.705 6.979 22.199 1.00 81.62 199 PHE A CA 1
ATOM 1632 C C . PHE A 1 199 ? -22.128 7.083 20.724 1.00 81.62 199 PHE A C 1
ATOM 1634 O O . PHE A 1 199 ? -21.686 7.985 20.014 1.00 81.62 199 PHE A O 1
ATOM 1641 N N . GLY A 1 200 ? -22.957 6.152 20.234 1.00 81.31 200 GLY A N 1
ATOM 1642 C CA . GLY A 1 200 ? -23.411 6.118 18.839 1.00 81.31 200 GLY A CA 1
ATOM 1643 C C . GLY A 1 200 ? -22.497 5.337 17.890 1.00 81.31 200 GLY A C 1
ATOM 1644 O O . GLY A 1 200 ? -22.675 5.411 16.672 1.00 81.31 200 GLY A O 1
ATOM 1645 N N . GLY A 1 201 ? -21.527 4.593 18.431 1.00 86.38 201 GLY A N 1
ATOM 1646 C CA . GLY A 1 201 ? -20.621 3.733 17.676 1.00 86.38 201 GLY A CA 1
ATOM 1647 C C . GLY A 1 201 ? -21.250 2.398 17.262 1.00 86.38 201 GLY A C 1
ATOM 1648 O O . GLY A 1 201 ? -22.314 2.362 16.637 1.00 86.38 201 GLY A O 1
ATOM 1649 N N . LYS A 1 202 ? -20.583 1.278 17.564 1.00 83.62 202 LYS A N 1
ATOM 1650 C CA . LYS A 1 202 ? -21.051 -0.069 17.183 1.00 83.62 202 LYS A CA 1
ATOM 1651 C C . LYS A 1 202 ? -21.069 -1.027 18.373 1.00 83.62 202 LYS A C 1
ATOM 1653 O O . LYS A 1 202 ? -20.133 -1.036 19.167 1.00 83.62 202 LYS A O 1
ATOM 1658 N N . LEU A 1 203 ? -22.106 -1.860 18.449 1.00 82.00 203 LEU A N 1
ATOM 1659 C CA . LEU A 1 203 ? -22.123 -3.077 19.254 1.00 82.00 203 LEU A CA 1
ATOM 1660 C C . LEU A 1 203 ? -21.309 -4.127 18.506 1.00 82.00 203 LEU A C 1
ATOM 1662 O O . LEU A 1 203 ? -21.754 -4.614 17.465 1.00 82.00 203 LEU A O 1
ATOM 1666 N N . THR A 1 204 ? -20.125 -4.457 19.010 1.00 79.19 204 THR A N 1
ATOM 1667 C CA . THR A 1 204 ? -19.225 -5.398 18.340 1.00 79.19 204 THR A CA 1
ATOM 1668 C C . THR A 1 204 ? -19.165 -6.706 19.090 1.00 79.19 204 THR A C 1
ATOM 1670 O O . THR A 1 204 ? -19.050 -6.727 20.315 1.00 79.19 204 THR A O 1
ATOM 1673 N N . ALA A 1 205 ? -19.180 -7.791 18.323 1.00 82.88 205 ALA A N 1
ATOM 1674 C CA . ALA A 1 205 ? -18.864 -9.119 18.768 1.00 82.88 205 ALA A CA 1
ATOM 1675 C C . ALA A 1 205 ? -17.622 -9.698 18.079 1.00 82.88 205 ALA A C 1
ATOM 1677 O O . ALA A 1 205 ? -17.422 -9.507 16.882 1.00 82.88 205 ALA A O 1
ATOM 1678 N N . PHE A 1 206 ? -16.819 -10.452 18.827 1.00 83.81 206 PHE A N 1
ATOM 1679 C CA . PHE A 1 206 ? -15.701 -11.240 18.311 1.00 83.81 206 PHE A CA 1
ATOM 1680 C C . PHE A 1 206 ? -16.020 -12.733 18.421 1.00 83.81 206 PHE A C 1
ATOM 1682 O O . PHE A 1 206 ? -16.370 -13.218 19.500 1.00 83.81 206 PHE A O 1
ATOM 1689 N N . ARG A 1 207 ? -15.922 -13.457 17.302 1.00 82.81 207 ARG A N 1
ATOM 1690 C CA . ARG A 1 207 ? -16.164 -14.903 17.211 1.00 82.81 207 ARG A CA 1
ATOM 1691 C C . ARG A 1 207 ? -14.854 -15.655 17.382 1.00 82.81 207 ARG A C 1
ATOM 1693 O O . ARG A 1 207 ? -13.898 -15.393 16.655 1.00 82.81 207 ARG A O 1
ATOM 1700 N N . TYR A 1 208 ? -14.801 -16.595 18.317 1.00 82.31 208 TYR A N 1
ATOM 1701 C CA . TYR A 1 208 ? -13.636 -17.452 18.518 1.00 82.31 208 TYR A CA 1
ATOM 1702 C C . TYR A 1 208 ? -14.047 -18.932 18.441 1.00 82.31 208 TYR A C 1
ATOM 1704 O O . TYR A 1 208 ? -14.990 -19.321 19.140 1.00 82.31 208 TYR A O 1
ATOM 1712 N N . PRO A 1 209 ? -13.316 -19.779 17.680 1.00 81.88 209 PRO A N 1
ATOM 1713 C CA . PRO A 1 209 ? -11.965 -19.576 17.132 1.00 81.88 209 PRO A CA 1
ATOM 1714 C C . PRO A 1 209 ? -11.879 -18.947 15.730 1.00 81.88 209 PRO A C 1
ATOM 1716 O O . PRO A 1 209 ? -10.768 -18.815 15.221 1.00 81.88 209 PRO A O 1
ATOM 1719 N N . GLU A 1 210 ? -12.999 -18.569 15.113 1.00 78.50 210 GLU A N 1
ATOM 1720 C CA . GLU A 1 210 ? -13.072 -18.063 13.730 1.00 78.50 210 GLU A CA 1
ATOM 1721 C C . GLU A 1 210 ? -12.296 -16.752 13.521 1.00 78.50 210 GLU A C 1
ATOM 1723 O O . GLU A 1 210 ? -11.828 -16.478 12.423 1.00 78.50 210 GLU A O 1
ATOM 1728 N N . LYS A 1 211 ? -12.110 -15.971 14.592 1.00 80.31 211 LYS A N 1
ATOM 1729 C CA . LYS A 1 211 ? -11.480 -14.642 14.609 1.00 80.31 211 LYS A CA 1
ATOM 1730 C C . LYS A 1 211 ? -12.192 -13.603 13.740 1.00 80.31 211 LYS A C 1
ATOM 1732 O O . LYS A 1 211 ? -11.562 -12.705 13.190 1.00 80.31 211 LYS A O 1
ATOM 1737 N N . GLU A 1 212 ? -13.512 -13.699 13.668 1.00 76.88 212 GLU A N 1
ATOM 1738 C CA . GLU A 1 212 ? -14.353 -12.777 12.906 1.00 76.88 212 GLU A CA 1
ATOM 1739 C C . GLU A 1 212 ? -14.969 -11.707 13.810 1.00 76.88 212 GLU A C 1
ATOM 1741 O O . GLU A 1 212 ? -15.426 -11.999 14.919 1.00 76.88 212 GLU A O 1
ATOM 1746 N N . PHE A 1 213 ? -15.044 -10.475 13.307 1.00 79.69 213 PHE A N 1
ATOM 1747 C CA . PHE A 1 213 ? -15.789 -9.393 13.944 1.00 79.69 213 PHE A CA 1
ATOM 1748 C C . PHE A 1 213 ? -17.178 -9.268 13.319 1.00 79.69 213 PHE A C 1
ATOM 1750 O O . PHE A 1 213 ? -17.319 -9.134 12.107 1.00 79.69 213 PHE A O 1
ATOM 1757 N N . VAL A 1 214 ? -18.211 -9.258 14.156 1.00 79.31 214 VAL A N 1
ATOM 1758 C CA . VAL A 1 214 ? -19.593 -8.964 13.763 1.00 79.31 214 VAL A CA 1
ATOM 1759 C C . VAL A 1 214 ? -19.999 -7.700 14.492 1.00 79.31 214 VAL A C 1
ATOM 1761 O O . VAL A 1 214 ? -19.820 -7.622 15.699 1.00 79.31 214 VAL A O 1
ATOM 1764 N N . SER A 1 215 ? -20.528 -6.695 13.801 1.00 79.44 215 SER A N 1
ATOM 1765 C CA . SER A 1 215 ? -20.920 -5.453 14.471 1.00 79.44 215 SER A CA 1
ATOM 1766 C C . SER A 1 215 ? -22.233 -4.896 13.947 1.00 79.44 215 SER A C 1
ATOM 1768 O O . SER A 1 215 ? -22.553 -5.031 12.767 1.00 79.44 215 SER A O 1
ATOM 1770 N N . VAL A 1 216 ? -22.990 -4.263 14.840 1.00 79.44 216 VAL A N 1
ATOM 1771 C CA . VAL A 1 216 ? -24.226 -3.544 14.524 1.00 79.44 216 VAL A CA 1
ATOM 1772 C C . VAL A 1 216 ? -24.049 -2.097 14.959 1.00 79.44 216 VAL A C 1
ATOM 1774 O O . VAL A 1 216 ? -23.607 -1.827 16.072 1.00 79.44 216 VAL A O 1
ATOM 1777 N N . LYS A 1 217 ? -24.351 -1.150 14.070 1.00 82.00 217 LYS A N 1
ATOM 1778 C CA . LYS A 1 217 ? -24.274 0.277 14.395 1.00 82.00 217 LYS A CA 1
ATOM 1779 C C . LYS A 1 217 ? -25.385 0.648 15.380 1.00 82.00 217 LYS A C 1
ATOM 1781 O O . LYS A 1 217 ? -26.530 0.248 15.178 1.00 82.00 217 LYS A O 1
ATOM 1786 N N . ALA A 1 218 ? -25.052 1.443 16.392 1.00 78.81 218 ALA A N 1
ATOM 1787 C CA . ALA A 1 218 ? -26.029 1.998 17.317 1.00 78.81 218 ALA A CA 1
ATOM 1788 C C . ALA A 1 218 ? -27.051 2.867 16.563 1.00 78.81 218 ALA A C 1
ATOM 1790 O O . ALA A 1 218 ? -26.705 3.600 15.632 1.00 78.81 218 ALA A O 1
ATOM 1791 N N . ALA A 1 219 ? -28.317 2.825 16.981 1.00 76.69 219 ALA A N 1
ATOM 1792 C CA . ALA A 1 219 ? -29.368 3.610 16.331 1.00 76.69 219 ALA A CA 1
ATOM 1793 C C . ALA A 1 219 ? -29.192 5.130 16.528 1.00 76.69 219 ALA A C 1
ATOM 1795 O O . ALA A 1 219 ? -29.681 5.921 15.721 1.00 76.69 219 ALA A O 1
ATOM 1796 N N . LYS A 1 220 ? -28.522 5.543 17.611 1.00 78.25 220 LYS A N 1
ATOM 1797 C CA . LYS A 1 220 ? -28.227 6.937 17.971 1.00 78.25 220 LYS A CA 1
ATOM 1798 C C . LYS A 1 220 ? -27.099 7.002 19.005 1.00 78.25 220 LYS A C 1
ATOM 1800 O O . LYS A 1 220 ? -26.772 5.985 19.609 1.00 78.25 220 LYS A O 1
ATOM 1805 N N . ASP A 1 221 ? -26.560 8.196 19.246 1.00 81.69 221 ASP A N 1
ATOM 1806 C CA . ASP A 1 221 ? -25.785 8.473 20.462 1.00 81.69 221 ASP A CA 1
ATOM 1807 C C . ASP A 1 221 ? -26.737 8.435 21.662 1.00 81.69 221 ASP A C 1
ATOM 1809 O O . ASP A 1 221 ? -27.675 9.236 21.756 1.00 81.69 221 ASP A O 1
ATOM 1813 N N . TYR A 1 222 ? -26.539 7.445 22.528 1.00 72.38 222 TYR A N 1
ATOM 1814 C CA . TYR A 1 222 ? -27.320 7.301 23.743 1.00 72.38 222 TYR A CA 1
ATOM 1815 C C . TYR A 1 222 ? -26.743 8.194 24.832 1.00 72.38 222 TYR A C 1
ATOM 1817 O O . TYR A 1 222 ? -27.496 8.964 25.407 1.00 72.38 222 TYR A O 1
ATOM 1825 N N . ALA A 1 223 ? -25.428 8.185 25.059 1.00 73.12 223 ALA A N 1
ATOM 1826 C CA . ALA A 1 223 ? -24.784 8.985 26.097 1.00 73.12 223 ALA A CA 1
ATOM 1827 C C . ALA A 1 223 ? -25.188 10.465 26.038 1.00 73.12 223 ALA A C 1
ATOM 1829 O O . ALA A 1 223 ? -25.358 11.069 27.097 1.00 73.12 223 ALA A O 1
ATOM 1830 N N . GLN A 1 224 ? -25.346 11.029 24.828 1.00 75.62 224 GLN A N 1
ATOM 1831 C CA . GLN A 1 224 ? -25.658 12.451 24.594 1.00 75.62 224 GLN A CA 1
ATOM 1832 C C . GLN A 1 224 ? -24.763 13.389 25.422 1.00 75.62 224 GLN A C 1
ATOM 1834 O O . GLN A 1 224 ? -25.160 14.485 25.819 1.00 75.62 224 GLN A O 1
ATOM 1839 N N . SER A 1 225 ? -23.550 12.924 25.718 1.00 73.56 225 SER A N 1
ATOM 1840 C CA . SER A 1 225 ? -22.598 13.629 26.557 1.00 73.56 225 SER A CA 1
ATOM 1841 C C . SER A 1 225 ? -21.795 14.590 25.686 1.00 73.56 225 SER A C 1
ATOM 1843 O O . SER A 1 225 ? -21.370 14.190 24.599 1.00 73.56 225 SER A O 1
ATOM 1845 N N . PRO A 1 226 ? -21.520 15.823 26.150 1.00 73.75 226 PRO A N 1
ATOM 1846 C CA . PRO A 1 226 ? -20.550 16.690 25.483 1.00 73.75 226 PRO A CA 1
ATOM 1847 C C . PRO A 1 226 ? -19.153 16.045 25.422 1.00 73.75 226 PRO A C 1
ATOM 1849 O O . PRO A 1 226 ? -18.403 16.297 24.485 1.00 73.75 226 PRO A O 1
ATOM 1852 N N . ASP A 1 227 ? -18.842 15.153 26.368 1.00 76.62 227 ASP A N 1
ATOM 1853 C CA . ASP A 1 227 ? -17.608 14.370 26.422 1.00 76.62 227 ASP A CA 1
ATOM 1854 C C . ASP A 1 227 ? -17.780 13.020 25.702 1.00 76.62 227 ASP A C 1
ATOM 1856 O O . ASP A 1 227 ? -17.695 11.959 26.326 1.00 76.62 227 ASP A O 1
ATOM 1860 N N . ASN A 1 228 ? -18.086 13.035 24.403 1.00 81.94 228 ASN A N 1
ATOM 1861 C CA . ASN A 1 228 ? -18.186 11.811 23.606 1.00 81.94 228 ASN A CA 1
ATOM 1862 C C . ASN A 1 228 ? -16.771 11.336 23.194 1.00 81.94 228 ASN A C 1
ATOM 1864 O O . ASN A 1 228 ? -16.132 12.002 22.373 1.00 81.94 228 ASN A O 1
ATOM 1868 N N . PRO A 1 229 ? -16.274 10.182 23.692 1.00 80.94 229 PRO A N 1
ATOM 1869 C CA . PRO A 1 229 ? -14.923 9.708 23.397 1.00 80.94 229 PRO A CA 1
ATOM 1870 C C . PRO A 1 229 ? -14.681 9.432 21.915 1.00 80.94 229 PRO A C 1
ATOM 1872 O O . PRO A 1 229 ? -13.551 9.563 21.466 1.00 80.94 229 PRO A O 1
ATOM 1875 N N . LEU A 1 230 ? -15.711 9.068 21.142 1.00 82.44 230 LEU A N 1
ATOM 1876 C CA . LEU A 1 230 ? -15.573 8.847 19.700 1.00 82.44 230 LEU A CA 1
ATOM 1877 C C . LEU A 1 230 ? -15.396 10.170 18.948 1.00 82.44 230 LEU A C 1
ATOM 1879 O O . LEU A 1 230 ? -14.621 10.221 17.999 1.00 82.44 230 LEU A O 1
ATOM 1883 N N . VAL A 1 231 ? -16.055 11.240 19.404 1.00 84.12 231 VAL A N 1
ATOM 1884 C CA . VAL A 1 231 ? -15.889 12.593 18.848 1.00 84.12 231 VAL A CA 1
ATOM 1885 C C . VAL A 1 231 ? -14.530 13.176 19.242 1.00 84.12 231 VAL A C 1
ATOM 1887 O O . VAL A 1 231 ? -13.827 13.717 18.391 1.00 84.12 231 VAL A O 1
ATOM 1890 N N . GLU A 1 232 ? -14.112 13.027 20.505 1.00 83.81 232 GLU A N 1
ATOM 1891 C CA . GLU A 1 232 ? -12.762 13.416 20.948 1.00 83.81 232 GLU A CA 1
ATOM 1892 C C . GLU A 1 232 ? -11.680 12.626 20.191 1.00 83.81 232 GLU A C 1
ATOM 1894 O O . GLU A 1 232 ? -10.659 13.184 19.776 1.00 83.81 232 GLU A O 1
ATOM 1899 N N . TRP A 1 233 ? -11.910 11.329 19.970 1.00 82.19 233 TRP A N 1
ATOM 1900 C CA . TRP A 1 233 ? -11.038 10.473 19.173 1.00 82.19 233 TRP A CA 1
ATOM 1901 C C . TRP A 1 233 ? -10.971 10.948 17.718 1.00 82.19 233 TRP A C 1
ATOM 1903 O O . TRP A 1 233 ? -9.878 11.096 17.180 1.00 82.19 233 TRP A O 1
ATOM 1913 N N . GLU A 1 234 ? -12.109 11.249 17.089 1.00 81.25 234 GLU A N 1
ATOM 1914 C CA . GLU A 1 234 ? -12.158 11.722 15.701 1.00 81.25 234 GLU A CA 1
ATOM 1915 C C . GLU A 1 234 ? -11.421 13.056 15.541 1.00 81.25 234 GLU A C 1
ATOM 1917 O O . GLU A 1 234 ? -10.616 13.208 14.622 1.00 81.25 234 GLU A O 1
ATOM 1922 N N . ALA A 1 235 ? -11.604 13.980 16.488 1.00 82.00 235 ALA A N 1
ATOM 1923 C CA . ALA A 1 235 ? -10.896 15.258 16.517 1.00 82.00 235 ALA A CA 1
ATOM 1924 C C . ALA A 1 235 ? -9.376 15.099 16.702 1.00 82.00 235 ALA A C 1
ATOM 1926 O O . ALA A 1 235 ? -8.601 15.904 16.192 1.00 82.00 235 ALA A O 1
ATOM 1927 N N . SER A 1 236 ? -8.941 14.056 17.412 1.00 83.75 236 SER A N 1
ATOM 1928 C CA . SER A 1 236 ? -7.525 13.766 17.673 1.00 83.75 236 SER A CA 1
ATOM 1929 C C . SER A 1 236 ? -6.911 12.753 16.704 1.00 83.75 236 SER A C 1
ATOM 1931 O O . SER A 1 236 ? -5.717 12.462 16.804 1.00 83.75 236 SER A O 1
ATOM 1933 N N . ARG A 1 237 ? -7.674 12.230 15.732 1.00 83.94 237 ARG A N 1
ATOM 1934 C CA . ARG A 1 237 ? -7.203 11.158 14.840 1.00 83.94 237 ARG A CA 1
ATOM 1935 C C . ARG A 1 237 ? -5.998 11.573 13.998 1.00 83.94 237 ARG A C 1
ATOM 1937 O O . ARG A 1 237 ? -5.191 10.720 13.647 1.00 83.94 237 ARG A O 1
ATOM 1944 N N . LEU A 1 238 ? -5.896 12.862 13.673 1.00 86.25 238 LEU A N 1
ATOM 1945 C CA . LEU A 1 238 ? -4.816 13.452 12.877 1.00 86.25 238 LEU A CA 1
ATOM 1946 C C . LEU A 1 238 ? -3.640 13.939 13.734 1.00 86.25 238 LEU A C 1
ATOM 1948 O O . LEU A 1 238 ? -2.712 14.539 13.203 1.00 86.25 238 LEU A O 1
ATOM 1952 N N . ASN A 1 239 ? -3.655 13.687 15.048 1.00 86.62 239 ASN A N 1
ATOM 1953 C CA . ASN A 1 239 ? -2.531 14.049 15.901 1.00 86.62 239 ASN A CA 1
ATOM 1954 C C . ASN A 1 239 ? -1.246 13.348 15.432 1.00 86.62 239 ASN A C 1
ATOM 1956 O O . ASN A 1 239 ? -1.282 12.174 15.041 1.00 86.62 239 ASN A O 1
ATOM 1960 N N . PRO A 1 240 ? -0.097 14.040 15.511 1.00 80.06 240 PRO A N 1
ATOM 1961 C CA . PRO A 1 240 ? 1.167 13.480 15.072 1.00 80.06 240 PRO A CA 1
ATOM 1962 C C . PRO A 1 240 ? 1.546 12.238 15.899 1.00 80.06 240 PRO A C 1
ATOM 1964 O O . PRO A 1 240 ? 1.293 12.191 17.108 1.00 80.06 240 PRO A O 1
ATOM 1967 N N . PRO A 1 241 ? 2.183 11.235 15.270 1.00 83.12 241 PRO A N 1
ATOM 1968 C CA . PRO A 1 241 ? 2.596 10.005 15.931 1.00 83.12 241 PRO A CA 1
ATOM 1969 C C . PRO A 1 241 ? 3.632 10.252 17.030 1.00 83.12 241 PRO A C 1
ATOM 1971 O O . PRO A 1 241 ? 4.549 11.065 16.875 1.00 83.12 241 PRO A O 1
ATOM 1974 N N . ASN A 1 242 ? 3.579 9.457 18.101 1.00 82.12 242 ASN A N 1
ATOM 1975 C CA . ASN A 1 242 ? 4.640 9.451 19.101 1.00 82.12 242 ASN A CA 1
ATOM 1976 C C . ASN A 1 242 ? 5.844 8.631 18.608 1.00 82.12 242 ASN A C 1
ATOM 1978 O O . ASN A 1 242 ? 5.911 7.412 18.775 1.00 82.12 242 ASN A O 1
ATOM 1982 N N . ILE A 1 243 ? 6.845 9.321 18.054 1.00 78.94 243 ILE A N 1
ATOM 1983 C CA . ILE A 1 243 ? 8.078 8.728 17.499 1.00 78.94 243 ILE A CA 1
ATOM 1984 C C . ILE A 1 243 ? 8.797 7.806 18.505 1.00 78.94 243 ILE A C 1
ATOM 1986 O O . ILE A 1 243 ? 9.420 6.813 18.110 1.00 78.94 243 ILE A O 1
ATOM 1990 N N . GLY A 1 244 ? 8.679 8.086 19.810 1.00 74.25 244 GLY A N 1
ATOM 1991 C CA . GLY A 1 244 ? 9.261 7.266 20.874 1.00 74.25 244 GLY A CA 1
ATOM 1992 C C . GLY A 1 244 ? 8.792 5.806 20.850 1.00 74.25 244 GLY A C 1
ATOM 1993 O O . GLY A 1 244 ? 9.559 4.926 21.239 1.00 74.25 244 GLY A O 1
ATOM 1994 N N . LYS A 1 245 ? 7.588 5.531 20.323 1.00 78.69 245 LYS A N 1
ATOM 1995 C CA . LYS A 1 245 ? 7.049 4.170 20.167 1.00 78.69 245 LYS A CA 1
ATOM 1996 C C . LYS A 1 245 ? 7.780 3.350 19.097 1.00 78.69 245 LYS A C 1
ATOM 1998 O O . LYS A 1 245 ? 7.820 2.128 19.194 1.00 78.69 245 LYS A O 1
ATOM 2003 N N . PHE A 1 246 ? 8.396 3.996 18.103 1.00 84.88 246 PHE A N 1
ATOM 2004 C CA . PHE A 1 246 ? 8.977 3.313 16.937 1.00 84.88 246 PHE A CA 1
ATOM 2005 C C . PHE A 1 246 ? 10.504 3.225 16.973 1.00 84.88 246 PHE A C 1
ATOM 2007 O O . PHE A 1 246 ? 11.095 2.306 16.401 1.00 84.88 246 PHE A O 1
ATOM 2014 N N . ILE A 1 247 ? 11.167 4.160 17.659 1.00 84.19 247 ILE A N 1
ATOM 2015 C CA . ILE A 1 247 ? 12.623 4.362 17.570 1.00 84.19 247 ILE A CA 1
ATOM 2016 C C . ILE A 1 247 ? 13.473 3.161 18.023 1.00 84.19 247 ILE A C 1
ATOM 2018 O O . ILE A 1 247 ? 14.647 3.056 17.656 1.00 84.19 247 ILE A O 1
ATOM 2022 N N . ASN A 1 248 ? 12.903 2.246 18.812 1.00 81.44 248 ASN A N 1
ATOM 2023 C CA . ASN A 1 248 ? 13.573 1.043 19.316 1.00 81.44 248 ASN A CA 1
ATOM 2024 C C . ASN A 1 248 ? 13.228 -0.229 18.523 1.00 81.44 248 ASN A C 1
ATOM 2026 O O . ASN A 1 248 ? 13.583 -1.332 18.935 1.00 81.44 248 ASN A O 1
ATOM 2030 N N . GLY A 1 249 ? 12.612 -0.075 17.348 1.00 83.25 249 GLY A N 1
ATOM 2031 C CA . GLY A 1 249 ? 12.036 -1.182 16.595 1.00 83.25 249 GLY A CA 1
ATOM 2032 C C . GLY A 1 249 ? 10.633 -1.514 17.097 1.00 83.25 249 GLY A C 1
ATOM 2033 O O . GLY A 1 249 ? 10.302 -1.293 18.259 1.00 83.25 249 GLY A O 1
ATOM 2034 N N . TYR A 1 250 ? 9.803 -2.014 16.194 1.00 84.38 250 TYR A N 1
ATOM 2035 C CA . TYR A 1 250 ? 8.392 -2.299 16.442 1.00 84.38 250 TYR A CA 1
ATOM 2036 C C . TYR A 1 250 ? 7.904 -3.362 15.457 1.00 84.38 250 TYR A C 1
ATOM 2038 O O . TYR A 1 250 ? 8.631 -3.752 14.536 1.00 84.38 250 TYR A O 1
ATOM 2046 N N . SER A 1 251 ? 6.681 -3.834 15.660 1.00 83.06 251 SER A N 1
ATOM 2047 C CA . SER A 1 251 ? 6.022 -4.778 14.767 1.00 83.06 251 SER A CA 1
ATOM 2048 C C . SER A 1 251 ? 4.703 -4.200 14.287 1.00 83.06 251 SER A C 1
ATOM 2050 O O . SER A 1 251 ? 3.993 -3.543 15.045 1.00 83.06 251 SER A O 1
ATOM 2052 N N . VAL A 1 252 ? 4.375 -4.473 13.030 1.00 85.31 252 VAL A N 1
ATOM 2053 C CA . VAL A 1 252 ? 3.078 -4.147 12.441 1.00 85.31 252 VAL A CA 1
ATOM 2054 C C . VAL A 1 252 ? 2.366 -5.453 12.157 1.00 85.31 252 VAL A C 1
ATOM 2056 O O . VAL A 1 252 ? 2.905 -6.316 11.468 1.00 85.31 252 VAL A O 1
ATOM 2059 N N . LEU A 1 253 ? 1.165 -5.612 12.700 1.00 80.06 253 LEU A N 1
ATOM 2060 C CA . LEU A 1 253 ? 0.305 -6.722 12.327 1.00 80.06 253 LEU A CA 1
ATOM 2061 C C . LEU A 1 253 ? -0.416 -6.370 11.027 1.00 80.06 253 LEU A C 1
ATOM 2063 O O . LEU A 1 253 ? -1.034 -5.312 10.944 1.00 80.06 253 LEU A O 1
ATOM 2067 N N . THR A 1 254 ? -0.299 -7.250 10.041 1.00 85.88 254 THR A N 1
ATOM 2068 C CA . THR A 1 254 ? -0.967 -7.152 8.741 1.00 85.88 254 THR A CA 1
ATOM 2069 C C . THR A 1 254 ? -1.870 -8.360 8.562 1.00 85.88 254 THR A C 1
ATOM 2071 O O . THR A 1 254 ? -1.521 -9.458 9.008 1.00 85.88 254 THR A O 1
ATOM 2074 N N . GLU A 1 255 ? -3.002 -8.185 7.894 1.00 83.19 255 GLU A N 1
ATOM 2075 C CA . GLU A 1 255 ? -3.897 -9.304 7.591 1.00 83.19 255 GLU A CA 1
ATOM 2076 C C . GLU A 1 255 ? -3.209 -10.363 6.704 1.00 83.19 255 GLU A C 1
ATOM 2078 O O . GLU A 1 255 ? -3.289 -11.555 6.994 1.00 83.19 255 GLU A O 1
ATOM 2083 N N . GLN A 1 256 ? -2.448 -9.939 5.686 1.00 85.81 256 GLN A N 1
ATOM 2084 C CA . GLN A 1 256 ? -1.907 -10.836 4.650 1.00 85.81 256 GLN A CA 1
ATOM 2085 C C . GLN A 1 256 ? -0.624 -11.583 5.053 1.00 85.81 256 GLN A C 1
ATOM 2087 O O . GLN A 1 256 ? -0.330 -12.649 4.514 1.00 85.81 256 GLN A O 1
ATOM 2092 N N . LEU A 1 257 ? 0.197 -11.025 5.950 1.00 85.06 257 LEU A N 1
ATOM 2093 C CA . LEU A 1 257 ? 1.476 -11.634 6.362 1.00 85.06 257 LEU A CA 1
ATOM 2094 C C . LEU A 1 257 ? 1.605 -11.852 7.870 1.00 85.06 257 LEU A C 1
ATOM 2096 O O . LEU A 1 257 ? 2.636 -12.354 8.326 1.00 85.06 257 LEU A O 1
ATOM 2100 N N . GLY A 1 258 ? 0.591 -11.488 8.655 1.00 81.88 258 GLY A N 1
ATOM 2101 C CA . GLY A 1 258 ? 0.691 -11.489 10.106 1.00 81.88 258 GLY A CA 1
ATOM 2102 C C . GLY A 1 258 ? 1.695 -10.443 10.589 1.00 81.88 258 GLY A C 1
ATOM 2103 O O . GLY A 1 258 ? 1.703 -9.303 10.120 1.00 81.88 258 GLY A O 1
ATOM 2104 N N . GLU A 1 259 ? 2.513 -10.811 11.575 1.00 81.81 259 GLU A N 1
ATOM 2105 C CA . GLU A 1 259 ? 3.449 -9.891 12.218 1.00 81.81 259 GLU A CA 1
ATOM 2106 C C . GLU A 1 259 ? 4.659 -9.578 11.322 1.00 81.81 259 GLU A C 1
ATOM 2108 O O . GLU A 1 259 ? 5.500 -10.430 11.021 1.00 81.81 259 GLU A O 1
ATOM 2113 N N . VAL A 1 260 ? 4.800 -8.306 10.959 1.00 88.19 260 VAL A N 1
ATOM 2114 C CA . VAL A 1 260 ? 5.952 -7.765 10.244 1.00 88.19 260 VAL A CA 1
ATOM 2115 C C . VAL A 1 260 ? 6.819 -6.981 11.224 1.00 88.19 260 VAL A C 1
ATOM 2117 O O . VAL A 1 260 ? 6.497 -5.858 11.597 1.00 88.19 260 VAL A O 1
ATOM 2120 N N . ARG A 1 261 ? 7.947 -7.570 11.635 1.00 86.06 261 ARG A N 1
ATOM 2121 C CA . ARG A 1 261 ? 8.891 -6.949 12.576 1.00 86.06 261 ARG A CA 1
ATOM 2122 C C . ARG A 1 261 ? 9.921 -6.060 11.877 1.00 86.06 261 ARG A C 1
ATOM 2124 O O . ARG A 1 261 ? 10.569 -6.489 10.917 1.00 86.06 261 ARG A O 1
ATOM 2131 N N . ILE A 1 262 ? 10.137 -4.862 12.419 1.00 89.38 262 ILE A N 1
ATOM 2132 C CA . ILE A 1 262 ? 11.091 -3.859 11.938 1.00 89.38 262 ILE A CA 1
ATOM 2133 C C . ILE A 1 262 ? 12.142 -3.598 13.019 1.00 89.38 262 ILE A C 1
ATOM 2135 O O . ILE A 1 262 ? 11.838 -3.277 14.167 1.00 89.38 262 ILE A O 1
ATOM 2139 N N . GLN A 1 263 ? 13.411 -3.760 12.651 1.00 86.44 263 GLN A N 1
ATOM 2140 C CA . GLN A 1 263 ? 14.531 -3.626 13.579 1.00 86.44 263 GLN A CA 1
ATOM 2141 C C . GLN A 1 263 ? 14.939 -2.162 13.758 1.00 86.44 263 GLN A C 1
ATOM 2143 O O . GLN A 1 263 ? 14.975 -1.399 12.795 1.00 86.44 263 GLN A O 1
ATOM 2148 N N . GLN A 1 264 ? 15.364 -1.798 14.970 1.00 85.94 264 GLN A N 1
ATOM 2149 C CA . GLN A 1 264 ? 15.826 -0.448 15.313 1.00 85.94 264 GLN A CA 1
ATOM 2150 C C . GLN A 1 264 ? 16.827 0.151 14.306 1.00 85.94 264 GLN A C 1
ATOM 2152 O O . GLN A 1 264 ? 16.741 1.339 13.994 1.00 85.94 264 GLN A O 1
ATOM 2157 N N . GLY A 1 265 ? 17.765 -0.659 13.798 1.00 86.25 265 GLY A N 1
ATOM 2158 C CA . GLY A 1 265 ? 18.844 -0.200 12.915 1.00 86.25 265 GLY A CA 1
ATOM 2159 C C . GLY A 1 265 ? 18.367 0.434 11.604 1.00 86.25 265 GLY A C 1
ATOM 2160 O O . GLY A 1 265 ? 19.034 1.327 11.095 1.00 86.25 265 GLY A O 1
ATOM 2161 N N . ILE A 1 266 ? 17.199 0.025 11.096 1.00 88.44 266 ILE A N 1
ATOM 2162 C CA . ILE A 1 266 ? 16.618 0.563 9.854 1.00 88.44 266 ILE A CA 1
ATOM 2163 C C . ILE A 1 266 ? 15.519 1.606 10.102 1.00 88.44 266 ILE A C 1
ATOM 2165 O O . ILE A 1 266 ? 15.203 2.378 9.202 1.00 88.44 266 ILE A O 1
ATOM 2169 N N . VAL A 1 267 ? 14.959 1.679 11.317 1.00 88.81 267 VAL A N 1
ATOM 2170 C CA . VAL A 1 267 ? 13.903 2.653 11.653 1.00 88.81 267 VAL A CA 1
ATOM 2171 C C . VAL A 1 267 ? 14.461 4.064 11.805 1.00 88.81 267 VAL A C 1
ATOM 2173 O O . VAL A 1 267 ? 13.886 5.007 11.269 1.00 88.81 267 VAL A O 1
ATOM 2176 N N . LYS A 1 268 ? 15.583 4.231 12.518 1.00 87.00 268 LYS A N 1
ATOM 2177 C CA . LYS A 1 268 ? 16.146 5.564 12.799 1.00 87.00 268 LYS A CA 1
ATOM 2178 C C . LYS A 1 268 ? 16.452 6.368 11.523 1.00 87.00 268 LYS A C 1
ATOM 2180 O O . LYS A 1 268 ? 15.992 7.504 11.451 1.00 87.00 268 LYS A O 1
ATOM 2185 N N . PRO A 1 269 ? 17.135 5.807 10.501 1.00 86.38 269 PRO A N 1
ATOM 2186 C CA . PRO A 1 269 ? 17.361 6.528 9.246 1.00 86.38 269 PRO A CA 1
ATOM 2187 C C . PRO A 1 269 ? 16.061 6.860 8.499 1.00 86.38 269 PRO A C 1
ATOM 2189 O O . PRO A 1 269 ? 15.971 7.889 7.838 1.00 86.38 269 PRO A O 1
ATOM 2192 N N . ALA A 1 270 ? 15.037 6.009 8.612 1.00 88.44 270 ALA A N 1
ATOM 2193 C CA . ALA A 1 270 ? 13.749 6.256 7.974 1.00 88.44 270 ALA A CA 1
ATOM 2194 C C . ALA A 1 270 ? 12.973 7.404 8.638 1.00 88.44 270 ALA A C 1
ATOM 2196 O O . ALA A 1 270 ? 12.362 8.197 7.928 1.00 88.44 270 ALA A O 1
ATOM 2197 N N . ILE A 1 271 ? 13.034 7.535 9.970 1.00 87.88 271 ILE A N 1
ATOM 2198 C CA . ILE A 1 271 ? 12.448 8.679 10.692 1.00 87.88 271 ILE A CA 1
ATOM 2199 C C . ILE A 1 271 ? 13.093 9.991 10.229 1.00 87.88 271 ILE A C 1
ATOM 2201 O O . ILE A 1 271 ? 12.385 10.967 9.983 1.00 87.88 271 ILE A O 1
ATOM 2205 N N . ASP A 1 272 ? 14.419 10.007 10.073 1.00 84.00 272 ASP A N 1
ATOM 2206 C CA . ASP A 1 272 ? 15.151 11.190 9.613 1.00 84.00 272 ASP A CA 1
ATOM 2207 C C . ASP A 1 272 ? 14.711 11.616 8.204 1.00 84.00 272 ASP A C 1
ATOM 2209 O O . ASP A 1 272 ? 14.377 12.780 7.976 1.00 84.00 272 ASP A O 1
ATOM 2213 N N . ALA A 1 273 ? 14.594 10.648 7.288 1.00 79.38 273 ALA A N 1
ATOM 2214 C CA . ALA A 1 273 ? 14.118 10.888 5.928 1.00 79.38 273 ALA A CA 1
ATOM 2215 C C . ALA A 1 273 ? 12.669 11.414 5.878 1.00 79.38 273 ALA A C 1
ATOM 2217 O O . ALA A 1 273 ? 12.374 12.295 5.073 1.00 79.38 273 ALA A O 1
ATOM 2218 N N . ILE A 1 274 ? 11.769 10.901 6.728 1.00 84.69 274 ILE A N 1
ATOM 2219 C CA . ILE A 1 274 ? 10.384 11.400 6.830 1.00 84.69 274 ILE A CA 1
ATOM 2220 C C . ILE A 1 274 ? 10.361 12.835 7.361 1.00 84.69 274 ILE A C 1
ATOM 2222 O O . ILE A 1 274 ? 9.639 13.682 6.851 1.00 84.69 274 ILE A O 1
ATOM 2226 N N . SER A 1 275 ? 11.180 13.129 8.366 1.00 81.94 275 SER A N 1
ATOM 2227 C CA . SER A 1 275 ? 11.164 14.439 9.025 1.00 81.94 275 SER A CA 1
ATOM 2228 C C . SER A 1 275 ? 11.646 15.573 8.113 1.00 81.94 275 SER A C 1
ATOM 2230 O O . SER A 1 275 ? 11.170 16.697 8.247 1.00 81.94 275 SER A O 1
ATOM 2232 N N . HIS A 1 276 ? 12.574 15.292 7.193 1.00 83.81 276 HIS A N 1
ATOM 2233 C CA . HIS A 1 276 ? 13.229 16.325 6.383 1.00 83.81 276 HIS A CA 1
ATOM 2234 C C . HIS A 1 276 ? 12.788 16.366 4.917 1.00 83.81 276 HIS A C 1
ATOM 2236 O O . HIS A 1 276 ? 12.771 17.443 4.324 1.00 83.81 276 HIS A O 1
ATOM 2242 N N . ASP A 1 277 ? 12.454 15.220 4.315 1.00 85.00 277 ASP A N 1
ATOM 2243 C CA . ASP A 1 277 ? 12.353 15.127 2.854 1.00 85.00 277 ASP A CA 1
ATOM 2244 C C . ASP A 1 277 ? 10.958 14.772 2.322 1.00 85.00 277 ASP A C 1
ATOM 2246 O O . ASP A 1 277 ? 10.723 14.883 1.109 1.00 85.00 277 ASP A O 1
ATOM 2250 N N . THR A 1 278 ? 10.051 14.263 3.162 1.00 92.50 278 THR A N 1
ATOM 2251 C CA . THR A 1 278 ? 8.733 13.810 2.697 1.00 92.50 278 THR A CA 1
ATOM 2252 C C . THR A 1 278 ? 7.701 14.932 2.670 1.00 92.50 278 THR A C 1
ATOM 2254 O O . THR A 1 278 ? 7.900 16.017 3.210 1.00 92.50 278 THR A O 1
ATOM 2257 N N . ILE A 1 279 ? 6.575 14.675 2.006 1.00 94.25 279 ILE A N 1
ATOM 2258 C CA . ILE A 1 279 ? 5.364 15.485 2.175 1.00 94.25 279 ILE A CA 1
ATOM 2259 C C . ILE A 1 279 ? 4.863 15.401 3.635 1.00 94.25 279 ILE A C 1
ATOM 2261 O O . ILE A 1 279 ? 5.310 14.508 4.365 1.00 94.25 279 ILE A O 1
ATOM 2265 N N . PRO A 1 280 ? 3.938 16.287 4.060 1.00 93.19 280 PRO A N 1
ATOM 2266 C CA . PRO A 1 280 ? 3.320 16.198 5.380 1.00 93.19 280 PRO A CA 1
ATOM 2267 C C . PRO A 1 280 ? 2.776 14.798 5.661 1.00 93.19 280 PRO A C 1
ATOM 2269 O O . PRO A 1 280 ? 2.201 14.160 4.774 1.00 93.19 280 PRO A O 1
ATOM 2272 N N . ILE A 1 281 ? 2.981 14.322 6.887 1.00 91.69 281 ILE A N 1
ATOM 2273 C CA . ILE A 1 281 ? 2.663 12.949 7.281 1.00 91.69 281 ILE A CA 1
ATOM 2274 C C . ILE A 1 281 ? 1.172 12.654 7.086 1.00 91.69 281 ILE A C 1
ATOM 2276 O O . ILE A 1 281 ? 0.821 11.641 6.501 1.00 91.69 281 ILE A O 1
ATOM 2280 N N . GLU A 1 282 ? 0.301 13.611 7.387 1.00 92.38 282 GLU A N 1
ATOM 2281 C CA . GLU A 1 282 ? -1.151 13.522 7.237 1.00 92.38 282 GLU A CA 1
ATOM 2282 C C . GLU A 1 282 ? -1.596 13.237 5.791 1.00 92.38 282 GLU A C 1
ATOM 2284 O O . GLU A 1 282 ? -2.692 12.731 5.558 1.00 92.38 282 GLU A O 1
ATOM 2289 N N . GLN A 1 283 ? -0.745 13.554 4.810 1.00 94.50 283 GLN A N 1
ATOM 2290 C CA . GLN A 1 283 ? -0.967 13.285 3.390 1.00 94.50 283 GLN A CA 1
ATOM 2291 C C . GLN A 1 283 ? -0.202 12.043 2.889 1.00 94.50 283 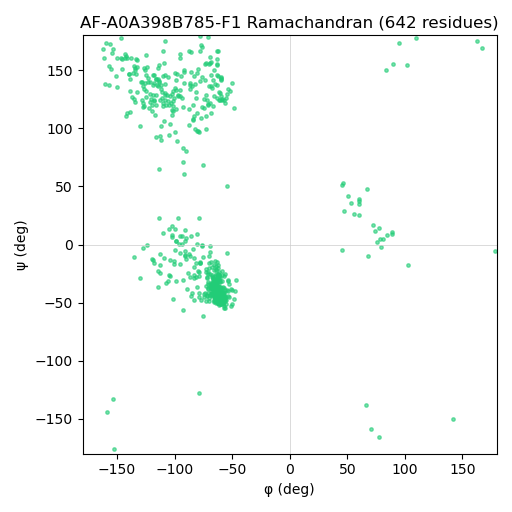GLN A C 1
ATOM 2293 O O . GLN A 1 283 ? -0.490 11.532 1.803 1.00 94.50 283 GLN A O 1
ATOM 2298 N N . LEU A 1 284 ? 0.772 11.543 3.659 1.00 95.38 284 LEU A N 1
ATOM 2299 C CA . LEU A 1 284 ? 1.617 10.397 3.329 1.00 95.38 284 LEU A CA 1
ATOM 2300 C C . LEU A 1 284 ? 1.028 9.095 3.881 1.00 95.38 284 LEU A C 1
ATOM 2302 O O . LEU A 1 284 ? 1.561 8.490 4.806 1.00 95.38 284 LEU A O 1
ATOM 2306 N N . ILE A 1 285 ? -0.066 8.645 3.276 1.00 95.12 285 ILE A N 1
ATOM 2307 C CA . ILE A 1 285 ? -0.848 7.501 3.776 1.00 95.12 285 ILE A CA 1
ATOM 2308 C C . ILE A 1 285 ? -0.410 6.141 3.210 1.00 95.12 285 ILE A C 1
ATOM 2310 O O . ILE A 1 285 ? -0.863 5.095 3.665 1.00 95.12 285 ILE A O 1
ATOM 2314 N N . TYR A 1 286 ? 0.457 6.137 2.196 1.00 97.38 286 TYR A N 1
ATOM 2315 C CA . TYR A 1 286 ? 0.867 4.933 1.479 1.00 97.38 286 TYR A CA 1
ATOM 2316 C C . TYR A 1 286 ? 2.281 5.085 0.925 1.00 97.38 286 TYR A C 1
ATOM 2318 O O . TYR A 1 286 ? 2.683 6.156 0.486 1.00 97.38 286 TYR A O 1
ATOM 2326 N N . ILE A 1 287 ? 3.048 3.996 0.910 1.00 97.12 287 ILE A N 1
ATOM 2327 C CA . ILE A 1 287 ? 4.312 3.921 0.181 1.00 97.12 287 ILE A CA 1
ATOM 2328 C C . ILE A 1 287 ? 4.253 2.685 -0.710 1.00 97.12 287 ILE A C 1
ATOM 2330 O O . ILE A 1 287 ? 4.126 1.577 -0.194 1.00 97.12 287 ILE A O 1
ATOM 2334 N N . PRO A 1 288 ? 4.396 2.835 -2.036 1.00 96.88 288 PRO A N 1
ATOM 2335 C CA . PRO A 1 288 ? 4.264 1.704 -2.935 1.00 96.88 288 PRO A CA 1
ATOM 2336 C C . PRO A 1 288 ? 5.376 0.676 -2.742 1.00 96.88 288 PRO A C 1
ATOM 2338 O O . PRO A 1 288 ? 6.537 1.082 -2.603 1.00 96.88 288 PRO A O 1
ATOM 2341 N N . PRO A 1 289 ? 5.087 -0.633 -2.820 1.00 95.62 289 PRO A N 1
ATOM 2342 C CA . PRO A 1 289 ? 6.091 -1.660 -2.605 1.00 95.62 289 PRO A CA 1
ATOM 2343 C C . PRO A 1 289 ? 7.124 -1.700 -3.728 1.00 95.62 289 PRO A C 1
ATOM 2345 O O . PRO A 1 289 ? 6.880 -1.310 -4.878 1.00 95.62 289 PRO A O 1
ATOM 2348 N N . THR A 1 290 ? 8.302 -2.217 -3.403 1.00 93.75 290 THR A N 1
ATOM 2349 C CA . THR A 1 290 ? 9.254 -2.681 -4.400 1.00 93.75 290 THR A CA 1
ATOM 2350 C C . THR A 1 290 ? 8.666 -3.847 -5.198 1.00 93.75 290 THR A C 1
ATOM 2352 O O . THR A 1 290 ? 7.786 -4.564 -4.736 1.00 93.75 290 THR A O 1
ATOM 2355 N N . MET A 1 291 ? 9.143 -4.028 -6.425 1.00 94.06 291 MET A N 1
ATOM 2356 C CA . MET A 1 291 ? 8.622 -5.041 -7.342 1.00 94.06 291 MET A CA 1
ATOM 2357 C C . MET A 1 291 ? 9.669 -6.125 -7.567 1.00 94.06 291 MET A C 1
ATOM 2359 O O . MET A 1 291 ? 10.848 -5.801 -7.771 1.00 94.06 291 MET A O 1
ATOM 2363 N N . SER A 1 292 ? 9.236 -7.385 -7.559 1.00 89.69 292 SER A N 1
ATOM 2364 C CA . SER A 1 292 ? 10.104 -8.529 -7.825 1.00 89.69 292 SER A CA 1
ATOM 2365 C C . SER A 1 292 ? 10.461 -8.631 -9.315 1.00 89.69 292 SER A C 1
ATOM 2367 O O . SER A 1 292 ? 9.593 -8.398 -10.161 1.00 89.69 292 SER A O 1
ATOM 2369 N N . PRO A 1 293 ? 11.708 -8.999 -9.665 1.00 91.31 293 PRO A N 1
ATOM 2370 C CA . PRO A 1 293 ? 12.027 -9.568 -10.976 1.00 91.31 293 PRO A CA 1
ATOM 2371 C C . PRO A 1 293 ? 11.459 -10.988 -11.108 1.00 91.31 293 PRO A C 1
ATOM 2373 O O . PRO A 1 293 ? 10.893 -11.533 -10.151 1.00 91.31 293 PRO A O 1
ATOM 2376 N N . THR A 1 294 ? 11.655 -11.608 -12.273 1.00 91.88 294 THR A N 1
ATOM 2377 C CA . THR A 1 294 ? 11.376 -13.038 -12.459 1.00 91.88 294 THR A CA 1
ATOM 2378 C C . THR A 1 294 ? 12.084 -13.868 -11.373 1.00 91.88 294 THR A C 1
ATOM 2380 O O . THR A 1 294 ? 13.272 -13.638 -11.105 1.00 91.88 294 THR A O 1
ATOM 2383 N N . PRO A 1 295 ? 11.392 -14.817 -10.710 1.00 88.06 295 PRO A N 1
ATOM 2384 C CA . PRO A 1 295 ? 11.984 -15.593 -9.621 1.00 88.06 295 PRO A CA 1
ATOM 2385 C C . PRO A 1 295 ? 13.231 -16.377 -10.036 1.00 88.06 295 PRO A C 1
ATOM 2387 O O . PRO A 1 295 ? 14.194 -16.437 -9.272 1.00 88.06 295 PRO A O 1
ATOM 2390 N N . SER A 1 296 ? 13.233 -16.911 -11.257 1.00 90.94 296 SER A N 1
ATOM 2391 C CA . SER A 1 296 ? 14.382 -17.532 -11.916 1.00 90.94 296 SER A CA 1
ATOM 2392 C C . SER A 1 296 ? 14.833 -16.712 -13.125 1.00 90.94 296 SER A C 1
ATOM 2394 O O . SER A 1 296 ? 14.051 -15.961 -13.715 1.00 90.94 296 SER A O 1
ATOM 2396 N N . ALA A 1 297 ? 16.108 -16.842 -13.489 1.00 93.38 297 ALA A N 1
ATOM 2397 C CA . ALA A 1 297 ? 16.591 -16.369 -14.781 1.00 93.38 297 ALA A CA 1
ATOM 2398 C C . ALA A 1 297 ? 16.002 -17.216 -15.920 1.00 93.38 297 ALA A C 1
ATOM 2400 O O . ALA A 1 297 ? 15.603 -18.361 -15.694 1.00 93.38 297 ALA A O 1
ATOM 2401 N N . SER A 1 298 ? 15.965 -16.643 -17.121 1.00 94.56 298 SER A N 1
ATOM 2402 C CA . SER A 1 298 ? 15.446 -17.325 -18.304 1.00 94.56 298 SER A CA 1
ATOM 2403 C C . SER A 1 298 ? 16.274 -18.554 -18.679 1.00 94.56 298 SER A C 1
ATOM 2405 O O . SER A 1 298 ? 17.513 -18.520 -18.691 1.00 94.56 298 SER A O 1
ATOM 2407 N N . VAL A 1 299 ? 15.573 -19.635 -19.028 1.00 92.75 299 VAL A N 1
ATOM 2408 C CA . VAL A 1 299 ? 16.200 -20.851 -19.569 1.00 92.75 299 VAL A CA 1
ATOM 2409 C C . VAL A 1 299 ? 16.721 -20.650 -20.991 1.00 92.75 299 VAL A C 1
ATOM 2411 O O . VAL A 1 299 ? 17.675 -21.316 -21.373 1.00 92.75 299 VAL A O 1
ATOM 2414 N N . LEU A 1 300 ? 16.156 -19.704 -21.749 1.00 93.88 300 LEU A N 1
ATOM 2415 C CA . LEU A 1 300 ? 16.607 -19.368 -23.102 1.00 93.88 300 LEU A CA 1
ATOM 2416 C C . LEU A 1 300 ? 17.986 -18.705 -23.064 1.00 93.88 300 LEU A C 1
ATOM 2418 O O . LEU A 1 300 ? 18.219 -17.817 -22.238 1.00 93.88 300 LEU A O 1
ATOM 2422 N N . ASP A 1 301 ? 18.883 -19.106 -23.964 1.00 89.62 301 ASP A N 1
ATOM 2423 C CA . ASP A 1 301 ? 20.293 -18.693 -23.950 1.00 89.62 301 ASP A CA 1
ATOM 2424 C C . ASP A 1 301 ? 20.480 -17.182 -24.090 1.00 89.62 301 ASP A C 1
ATOM 2426 O O . ASP A 1 301 ? 21.282 -16.609 -23.362 1.00 89.62 301 ASP A O 1
ATOM 2430 N N . ASP A 1 302 ? 19.675 -16.526 -24.925 1.00 90.38 302 ASP A N 1
ATOM 2431 C CA . ASP A 1 302 ? 19.792 -15.096 -25.236 1.00 90.38 302 ASP A CA 1
ATOM 2432 C C . ASP A 1 302 ? 19.106 -14.146 -24.240 1.00 90.38 302 ASP A C 1
ATOM 2434 O O . ASP A 1 302 ? 19.206 -12.920 -24.376 1.00 90.38 302 ASP A O 1
ATOM 2438 N N . PHE A 1 303 ? 18.411 -14.687 -23.235 1.00 94.56 303 PHE A N 1
ATOM 2439 C CA . PHE A 1 303 ? 17.589 -13.908 -22.313 1.00 94.56 303 PHE A CA 1
ATOM 2440 C C . PHE A 1 303 ? 18.024 -14.072 -20.860 1.00 94.56 303 PHE A C 1
ATOM 2442 O O . PHE A 1 303 ? 18.309 -15.169 -20.376 1.00 94.56 303 PHE A O 1
ATOM 2449 N N . LEU A 1 304 ? 18.000 -12.956 -20.128 1.00 95.88 304 LEU A N 1
ATOM 2450 C CA . LEU A 1 304 ? 18.071 -12.960 -18.666 1.00 95.88 304 LEU A CA 1
ATOM 2451 C C . LEU A 1 304 ? 16.672 -13.055 -18.040 1.00 95.88 304 LEU A C 1
ATOM 2453 O O . LEU A 1 304 ? 16.487 -13.740 -17.034 1.00 95.88 304 LEU A O 1
ATOM 2457 N N . GLU A 1 305 ? 15.699 -12.375 -18.646 1.00 96.88 305 GLU A N 1
ATOM 2458 C CA . GLU A 1 305 ? 14.287 -12.339 -18.262 1.00 96.88 305 GLU A CA 1
ATOM 2459 C C . GLU A 1 305 ? 13.436 -12.674 -19.483 1.00 96.88 305 GLU A C 1
ATOM 2461 O O . GLU A 1 305 ? 13.701 -12.163 -20.569 1.00 96.88 305 GLU A O 1
ATOM 2466 N N . HIS A 1 306 ? 12.425 -13.517 -19.293 1.00 97.25 306 HIS A N 1
ATOM 2467 C CA . HIS A 1 306 ? 11.456 -13.878 -20.318 1.00 97.25 306 HIS A CA 1
ATOM 2468 C C . HIS A 1 306 ? 10.075 -14.093 -19.652 1.00 97.25 306 HIS A C 1
ATOM 2470 O O . HIS A 1 306 ? 10.019 -14.417 -18.457 1.00 97.25 306 HIS A O 1
ATOM 2476 N N . PRO A 1 307 ? 8.938 -13.853 -20.346 1.00 97.56 307 PRO A N 1
ATOM 2477 C CA . PRO A 1 307 ? 7.611 -13.950 -19.725 1.00 97.56 307 PRO A CA 1
ATOM 2478 C C . PRO A 1 307 ? 7.306 -15.331 -19.136 1.00 97.56 307 PRO A C 1
ATOM 2480 O O . PRO A 1 307 ? 6.626 -15.431 -18.112 1.00 97.56 307 PRO A O 1
ATOM 2483 N N . LYS A 1 308 ? 7.864 -16.386 -19.742 1.00 96.69 308 LYS A N 1
ATOM 2484 C CA . LYS A 1 308 ? 7.643 -17.785 -19.353 1.00 96.69 308 LYS A CA 1
ATOM 2485 C C . LYS A 1 308 ? 7.901 -18.043 -17.868 1.00 96.69 308 LYS A C 1
ATOM 2487 O O . LYS A 1 308 ? 7.076 -18.666 -17.207 1.00 96.69 308 LYS A O 1
ATOM 2492 N N . GLU A 1 309 ? 8.997 -17.531 -17.312 1.00 96.56 309 GLU A N 1
ATOM 2493 C CA . GLU A 1 309 ? 9.376 -17.774 -15.915 1.00 96.56 309 GLU A CA 1
ATOM 2494 C C . GLU A 1 309 ? 8.404 -17.129 -14.918 1.00 96.56 309 GLU A C 1
ATOM 2496 O O . GLU A 1 309 ? 8.160 -17.678 -13.840 1.00 96.56 309 GLU A O 1
ATOM 2501 N N . ALA A 1 310 ? 7.838 -15.971 -15.264 1.00 97.38 310 ALA A N 1
ATOM 2502 C CA . ALA A 1 310 ? 6.830 -15.303 -14.446 1.00 97.38 310 ALA A CA 1
ATOM 2503 C C . ALA A 1 310 ? 5.475 -16.028 -14.517 1.00 97.38 310 ALA A C 1
ATOM 2505 O O . ALA A 1 310 ? 4.833 -16.231 -13.487 1.00 97.38 310 ALA A O 1
ATOM 2506 N N . ILE A 1 311 ? 5.073 -16.480 -15.708 1.00 97.69 311 ILE A N 1
ATOM 2507 C CA . ILE A 1 311 ? 3.847 -17.266 -15.919 1.00 97.69 311 ILE A CA 1
ATOM 2508 C C . ILE A 1 311 ? 3.932 -18.604 -15.173 1.00 97.69 311 ILE A C 1
ATOM 2510 O O . ILE A 1 311 ? 3.018 -18.978 -14.434 1.00 97.69 311 ILE A O 1
ATOM 2514 N N . ASP A 1 312 ? 5.059 -19.304 -15.297 1.00 96.69 312 ASP A N 1
ATOM 2515 C CA . ASP A 1 312 ? 5.286 -20.586 -14.629 1.00 96.69 312 ASP A CA 1
ATOM 2516 C C . ASP A 1 312 ? 5.322 -20.455 -13.109 1.00 96.69 312 ASP A C 1
ATOM 2518 O O . ASP A 1 312 ? 4.883 -21.371 -12.411 1.00 96.69 312 ASP A O 1
ATOM 2522 N N . TYR A 1 313 ? 5.821 -19.333 -12.579 1.00 96.81 313 TYR A N 1
ATOM 2523 C CA . TYR A 1 313 ? 5.734 -19.050 -11.148 1.00 96.81 313 TYR A CA 1
ATOM 2524 C C . TYR A 1 313 ? 4.276 -19.063 -10.679 1.00 96.81 313 TYR A C 1
ATOM 2526 O O . TYR A 1 313 ? 3.951 -19.804 -9.753 1.00 96.81 313 TYR A O 1
ATOM 2534 N N . TYR A 1 314 ? 3.397 -18.304 -11.334 1.00 97.50 314 TYR A N 1
ATOM 2535 C CA . TYR A 1 314 ? 1.990 -18.210 -10.945 1.00 97.50 314 TYR A CA 1
ATOM 2536 C C . TYR A 1 314 ? 1.245 -19.538 -11.131 1.00 97.50 314 TYR A C 1
ATOM 2538 O O . TYR A 1 314 ? 0.559 -19.987 -10.209 1.00 97.50 314 TYR A O 1
ATOM 2546 N N . ARG A 1 315 ? 1.456 -20.239 -12.251 1.00 96.25 315 ARG A N 1
ATOM 2547 C CA . ARG A 1 315 ? 0.829 -21.550 -12.498 1.00 96.25 315 ARG A CA 1
ATOM 2548 C C . ARG A 1 315 ? 1.234 -22.610 -11.478 1.00 96.25 315 ARG A C 1
ATOM 2550 O O . ARG A 1 315 ? 0.381 -23.354 -11.000 1.00 96.25 315 ARG A O 1
ATOM 2557 N N . LYS A 1 316 ? 2.511 -22.654 -11.073 1.00 96.25 316 LYS A N 1
ATOM 2558 C CA . LYS A 1 316 ? 2.984 -23.551 -9.997 1.00 96.25 316 LYS A CA 1
ATOM 2559 C C . LYS A 1 316 ? 2.303 -23.271 -8.654 1.00 96.25 316 LYS A C 1
ATOM 2561 O O . LYS A 1 316 ? 2.246 -24.162 -7.812 1.00 96.25 316 LYS A O 1
ATOM 2566 N N . GLN A 1 317 ? 1.794 -22.055 -8.460 1.00 96.06 317 GLN A N 1
ATOM 2567 C CA . GLN A 1 317 ? 1.049 -21.640 -7.272 1.00 96.06 317 GLN A CA 1
ATOM 2568 C C . GLN A 1 317 ? -0.473 -21.790 -7.425 1.00 96.06 317 GLN A C 1
ATOM 2570 O O . GLN A 1 317 ? -1.212 -21.378 -6.538 1.00 96.06 317 GLN A O 1
ATOM 2575 N N . GLY A 1 318 ? -0.950 -22.396 -8.519 1.00 95.62 318 GLY A N 1
ATOM 2576 C CA . GLY A 1 318 ? -2.374 -22.637 -8.763 1.00 95.62 318 GLY A CA 1
ATOM 2577 C C . GLY A 1 318 ? -3.129 -21.463 -9.389 1.00 95.62 318 GLY A C 1
ATOM 2578 O O . GLY A 1 318 ? -4.347 -21.537 -9.511 1.00 95.62 318 GLY A O 1
ATOM 2579 N N . ILE A 1 319 ? -2.438 -20.399 -9.810 1.00 96.69 319 ILE A N 1
ATOM 2580 C CA . ILE A 1 319 ? -3.057 -19.268 -10.511 1.00 96.69 319 ILE A CA 1
ATOM 2581 C C . ILE A 1 319 ? -3.165 -19.596 -12.004 1.00 96.69 319 ILE A C 1
ATOM 2583 O O . ILE A 1 319 ? -2.158 -19.825 -12.675 1.00 96.69 319 ILE A O 1
ATOM 2587 N N . THR A 1 320 ? -4.391 -19.611 -12.524 1.00 94.56 320 THR A N 1
ATOM 2588 C CA . THR A 1 320 ? -4.692 -19.931 -13.930 1.00 94.56 320 THR A CA 1
ATOM 2589 C C . THR A 1 320 ? -4.905 -18.690 -14.792 1.00 94.56 320 THR A C 1
ATOM 2591 O O . THR A 1 320 ? -4.545 -18.706 -15.967 1.00 94.56 320 THR A O 1
ATOM 2594 N N . THR A 1 321 ? -5.425 -17.609 -14.206 1.00 97.94 321 THR A N 1
ATOM 2595 C CA . THR A 1 321 ? -5.649 -16.327 -14.882 1.00 97.94 321 THR A CA 1
ATOM 2596 C C . THR A 1 321 ? -4.647 -15.284 -14.390 1.00 97.94 321 THR A C 1
ATOM 2598 O O . THR A 1 321 ? -4.496 -15.066 -13.186 1.00 97.94 321 THR A O 1
ATOM 2601 N N . MET A 1 322 ? -3.968 -14.617 -15.321 1.00 98.38 322 MET A N 1
ATOM 2602 C CA . MET A 1 322 ? -3.021 -13.530 -15.043 1.00 98.38 322 MET A CA 1
ATOM 2603 C C . MET A 1 322 ? -3.292 -12.338 -15.963 1.00 98.38 322 MET A C 1
ATOM 2605 O O . MET A 1 322 ? -3.866 -12.488 -17.044 1.00 98.38 322 MET A O 1
ATOM 2609 N N . VAL A 1 323 ? -2.838 -11.156 -15.556 1.00 98.62 323 VAL A N 1
ATOM 2610 C CA . VAL A 1 323 ? -2.913 -9.921 -16.342 1.00 98.62 323 VAL A CA 1
ATOM 2611 C C . VAL A 1 323 ? -1.496 -9.426 -16.613 1.00 98.62 323 VAL A C 1
ATOM 2613 O O . VAL A 1 323 ? -0.715 -9.230 -15.682 1.00 98.62 323 VAL A O 1
ATOM 2616 N N . ALA A 1 324 ? -1.155 -9.248 -17.887 1.00 98.56 324 ALA A N 1
ATOM 2617 C CA . ALA A 1 324 ? 0.098 -8.649 -18.326 1.00 98.56 324 ALA A CA 1
ATOM 2618 C C . ALA A 1 324 ? -0.159 -7.195 -18.724 1.00 98.56 324 ALA A C 1
ATOM 2620 O O . ALA A 1 324 ? -0.877 -6.934 -19.685 1.00 98.56 324 ALA A O 1
ATOM 2621 N N . GLU A 1 325 ? 0.429 -6.260 -17.988 1.00 98.50 325 GLU A N 1
ATOM 2622 C CA . GLU A 1 325 ? 0.335 -4.823 -18.251 1.00 98.50 325 GLU A CA 1
ATOM 2623 C C . GLU A 1 325 ? 1.645 -4.308 -18.844 1.00 98.50 325 GLU A C 1
ATOM 2625 O O . GLU A 1 325 ? 2.732 -4.743 -18.448 1.00 98.50 325 GLU A O 1
ATOM 2630 N N . LYS A 1 326 ? 1.562 -3.344 -19.762 1.00 97.56 326 LYS A N 1
ATOM 2631 C CA . LYS A 1 326 ? 2.738 -2.641 -20.271 1.00 97.56 326 LYS A CA 1
ATOM 2632 C C . LYS A 1 326 ? 3.467 -1.952 -19.124 1.00 97.56 326 LYS A C 1
ATOM 2634 O O . LYS A 1 326 ? 2.886 -1.178 -18.364 1.00 97.56 326 LYS A O 1
ATOM 2639 N N . LYS A 1 327 ? 4.770 -2.207 -19.010 1.00 96.81 327 LYS A N 1
ATOM 2640 C CA . LYS A 1 327 ? 5.611 -1.529 -18.032 1.00 96.81 327 LYS A CA 1
ATOM 2641 C C . LYS A 1 327 ? 6.032 -0.174 -18.591 1.00 96.81 327 LYS A C 1
ATOM 2643 O O . LYS A 1 327 ? 6.957 -0.079 -19.395 1.00 96.81 327 LYS A O 1
ATOM 2648 N N . HIS A 1 328 ? 5.331 0.869 -18.164 1.00 94.19 328 HIS A N 1
ATOM 2649 C CA . HIS A 1 328 ? 5.690 2.247 -18.483 1.00 94.19 328 HIS A CA 1
ATOM 2650 C C . HIS A 1 328 ? 7.036 2.611 -17.855 1.00 94.19 328 HIS A C 1
ATOM 2652 O O . HIS A 1 328 ? 7.308 2.271 -16.701 1.00 94.19 328 HIS A O 1
ATOM 2658 N N . MET A 1 329 ? 7.863 3.317 -18.620 1.00 89.62 329 MET A N 1
ATOM 2659 C CA . MET A 1 329 ? 9.182 3.760 -18.182 1.00 89.62 329 MET A CA 1
ATOM 2660 C C . MET A 1 329 ? 9.104 5.223 -17.754 1.00 89.62 329 MET A C 1
ATOM 2662 O O . MET A 1 329 ? 9.168 6.139 -18.578 1.00 89.62 329 MET A O 1
ATOM 2666 N N . GLY A 1 330 ? 8.956 5.445 -16.454 1.00 91.12 330 GLY A N 1
ATOM 2667 C CA . GLY A 1 330 ? 8.821 6.777 -15.892 1.00 91.12 330 GLY A CA 1
ATOM 2668 C C . GLY A 1 330 ? 9.306 6.828 -14.453 1.00 91.12 330 GLY A C 1
ATOM 2669 O O . GLY A 1 330 ? 10.412 6.397 -14.115 1.00 91.12 330 GLY A O 1
ATOM 2670 N N . SER A 1 331 ? 8.510 7.445 -13.592 1.00 93.31 331 SER A N 1
ATOM 2671 C CA . SER A 1 331 ? 8.720 7.392 -12.153 1.00 93.31 331 SER A CA 1
ATOM 2672 C C . SER A 1 331 ? 7.408 7.125 -11.439 1.00 93.31 331 SER A C 1
ATOM 2674 O O . SER A 1 331 ? 6.471 7.917 -11.544 1.00 93.31 331 SER A O 1
ATOM 2676 N N . ARG A 1 332 ? 7.379 6.039 -10.662 1.00 96.38 332 ARG A N 1
ATOM 2677 C CA . ARG A 1 332 ? 6.232 5.691 -9.821 1.00 96.38 332 ARG A CA 1
ATOM 2678 C C . ARG A 1 332 ? 5.866 6.825 -8.871 1.00 96.38 332 ARG A C 1
ATOM 2680 O O . ARG A 1 332 ? 6.708 7.282 -8.080 1.00 96.38 332 ARG A O 1
ATOM 2687 N N . ALA A 1 333 ? 4.605 7.218 -8.928 1.00 97.38 333 ALA A N 1
ATOM 2688 C CA . ALA A 1 333 ? 4.013 8.265 -8.126 1.00 97.38 333 ALA A CA 1
ATOM 2689 C C . ALA A 1 333 ? 2.676 7.804 -7.551 1.00 97.38 333 ALA A C 1
ATOM 2691 O O . ALA A 1 333 ? 1.927 7.060 -8.180 1.00 97.38 333 ALA A O 1
ATOM 2692 N N . VAL A 1 334 ? 2.379 8.294 -6.358 1.00 98.69 334 VAL A N 1
ATOM 2693 C CA . VAL A 1 334 ? 1.061 8.186 -5.753 1.00 98.69 334 VAL A CA 1
ATOM 2694 C C . VAL A 1 334 ? 0.376 9.530 -5.920 1.00 98.69 334 VAL A C 1
ATOM 2696 O O . VAL A 1 334 ? 0.968 10.564 -5.598 1.00 98.69 334 VAL A O 1
ATOM 2699 N N . LEU A 1 335 ? -0.847 9.515 -6.441 1.00 98.69 335 LEU A N 1
ATOM 2700 C CA . LEU A 1 335 ? -1.697 10.695 -6.524 1.00 98.69 335 LEU A CA 1
ATOM 2701 C C . LEU A 1 335 ? -2.800 10.537 -5.488 1.00 98.69 335 LEU A C 1
ATOM 2703 O O . LEU A 1 335 ? -3.577 9.585 -5.545 1.00 98.69 335 LEU A O 1
ATOM 2707 N N . PHE A 1 336 ? -2.870 11.476 -4.555 1.00 98.56 336 PHE A N 1
ATOM 2708 C CA . PHE A 1 336 ? -3.950 11.550 -3.585 1.00 98.56 336 PHE A CA 1
ATOM 2709 C C . PHE A 1 336 ? -4.762 12.803 -3.897 1.00 98.56 336 PHE A C 1
ATOM 2711 O O . PHE A 1 336 ? -4.297 13.915 -3.655 1.00 98.56 336 PHE A O 1
ATOM 2718 N N . LEU A 1 337 ? -5.917 12.620 -4.538 1.00 98.62 337 LEU A N 1
ATOM 2719 C CA . LEU A 1 337 ? -6.719 13.696 -5.123 1.00 98.62 337 LEU A CA 1
ATOM 2720 C C . LEU A 1 337 ? -8.044 13.826 -4.380 1.00 98.62 337 LEU A C 1
ATOM 2722 O O . LEU A 1 337 ? -8.678 12.819 -4.064 1.00 98.62 337 LEU A O 1
ATOM 2726 N N . PHE A 1 338 ? -8.487 15.059 -4.156 1.00 98.62 338 PHE A N 1
ATOM 2727 C CA . PHE A 1 338 ? -9.711 15.358 -3.418 1.00 98.62 338 PHE A CA 1
ATOM 2728 C C . PHE A 1 338 ? -10.758 15.997 -4.319 1.00 98.62 338 PHE A C 1
ATOM 2730 O O . PHE A 1 338 ? -10.429 16.705 -5.273 1.00 98.62 338 PHE A O 1
ATOM 2737 N N . LYS A 1 339 ? -12.031 15.792 -3.973 1.00 98.38 339 LYS A N 1
ATOM 2738 C CA . LYS A 1 339 ? -13.163 16.452 -4.632 1.00 98.38 339 LYS A CA 1
ATOM 2739 C C . LYS A 1 339 ? -13.076 17.977 -4.505 1.00 98.38 339 LYS A C 1
ATOM 2741 O O . LYS A 1 339 ? -13.336 18.692 -5.472 1.00 98.38 339 LYS A O 1
ATOM 2746 N N . ASN A 1 340 ? -12.709 18.465 -3.320 1.00 98.19 340 ASN A N 1
ATOM 2747 C CA . ASN A 1 340 ? -12.544 19.880 -2.982 1.00 98.19 340 ASN A CA 1
ATOM 2748 C C . ASN A 1 340 ? -11.647 20.047 -1.736 1.00 98.19 340 ASN A C 1
ATOM 2750 O O . ASN A 1 340 ? -11.289 19.066 -1.085 1.00 98.19 340 ASN A O 1
ATOM 2754 N N . GLU A 1 341 ? -11.302 21.291 -1.392 1.00 97.88 341 GLU A N 1
ATOM 2755 C CA . GLU A 1 341 ? -10.421 21.602 -0.253 1.00 97.88 341 GLU A CA 1
ATOM 2756 C C . GLU A 1 341 ? -11.019 21.191 1.102 1.00 97.88 341 GLU A C 1
ATOM 2758 O O . GLU A 1 341 ? -10.284 20.740 1.975 1.00 97.88 341 GLU A O 1
ATOM 2763 N N . ALA A 1 342 ? -12.346 21.263 1.266 1.00 97.62 342 ALA A N 1
ATOM 2764 C CA . ALA A 1 342 ? -13.018 20.846 2.500 1.00 97.62 342 ALA A CA 1
ATOM 2765 C C . ALA A 1 342 ? -12.906 19.328 2.737 1.00 97.62 342 ALA A C 1
ATOM 2767 O O . ALA A 1 342 ? -12.718 18.881 3.868 1.00 97.62 342 ALA A O 1
ATOM 2768 N N . ALA A 1 343 ? -12.972 18.527 1.669 1.00 97.06 343 ALA A N 1
ATOM 2769 C CA . ALA A 1 343 ? -12.708 17.093 1.735 1.00 97.06 343 ALA A CA 1
ATOM 2770 C C . ALA A 1 343 ? -11.259 16.814 2.164 1.00 97.06 343 ALA A C 1
ATOM 2772 O O . ALA A 1 343 ? -11.026 15.966 3.025 1.00 97.06 343 ALA A O 1
ATOM 2773 N N . ALA A 1 344 ? -10.286 17.543 1.615 1.00 96.69 344 ALA A N 1
ATOM 2774 C CA . ALA A 1 344 ? -8.889 17.395 2.013 1.00 96.69 344 ALA A CA 1
ATOM 2775 C C . ALA A 1 344 ? -8.658 17.771 3.482 1.00 96.69 344 ALA A C 1
ATOM 2777 O O . ALA A 1 344 ? -7.972 17.037 4.197 1.00 96.69 344 ALA A O 1
ATOM 2778 N N . GLU A 1 345 ? -9.280 18.850 3.957 1.00 95.06 345 GLU A N 1
ATOM 2779 C CA . GLU A 1 345 ? -9.171 19.306 5.344 1.00 95.06 345 GLU A CA 1
ATOM 2780 C C . GLU A 1 345 ? -9.757 18.277 6.319 1.00 95.06 345 GLU A C 1
ATOM 2782 O O . GLU A 1 345 ? -9.114 17.916 7.300 1.00 95.06 345 GLU A O 1
ATOM 2787 N N . LYS A 1 346 ? -10.912 17.688 5.996 1.00 92.12 346 LYS A N 1
ATOM 2788 C CA . LYS A 1 346 ? -11.506 16.588 6.774 1.00 92.12 346 LYS A CA 1
ATOM 2789 C C . LYS A 1 346 ? -10.596 15.352 6.851 1.00 92.12 346 LYS A C 1
ATOM 2791 O O . LYS A 1 346 ? -10.488 14.698 7.894 1.00 92.12 346 LYS A O 1
ATOM 2796 N N . HIS A 1 347 ? -9.963 14.990 5.735 1.00 92.75 347 HIS A N 1
ATOM 2797 C CA . HIS A 1 347 ? -9.200 13.742 5.635 1.00 92.75 347 HIS A CA 1
ATOM 2798 C C . HIS A 1 347 ? -7.750 13.856 6.103 1.00 92.75 347 HIS A C 1
ATOM 2800 O O . HIS A 1 347 ? -7.201 12.862 6.574 1.00 92.75 347 HIS A O 1
ATOM 2806 N N . THR A 1 348 ? -7.154 15.043 5.995 1.00 93.12 348 THR A N 1
ATOM 2807 C CA . THR A 1 348 ? -5.715 15.270 6.210 1.00 93.12 348 THR A CA 1
ATOM 2808 C C . THR A 1 348 ? -5.399 16.500 7.061 1.00 93.12 348 THR A C 1
ATOM 2810 O O . THR A 1 348 ? -4.253 16.686 7.441 1.00 93.12 348 THR A O 1
ATOM 2813 N N . GLY A 1 349 ? -6.369 17.367 7.357 1.00 92.12 349 GLY A N 1
ATOM 2814 C CA . GLY A 1 349 ? -6.126 18.639 8.047 1.00 92.12 349 GLY A CA 1
ATOM 2815 C C . GLY A 1 349 ? -5.552 19.745 7.152 1.00 92.12 349 GLY A C 1
ATOM 2816 O O . GLY A 1 349 ? -5.240 20.823 7.648 1.00 92.12 349 GLY A O 1
ATOM 2817 N N . PHE A 1 350 ? -5.418 19.513 5.839 1.00 92.88 350 PHE A N 1
ATOM 2818 C CA . PHE A 1 350 ? -4.886 20.490 4.885 1.00 92.88 350 PHE A CA 1
ATOM 2819 C C . PHE A 1 350 ? -5.923 20.922 3.851 1.00 92.88 350 PHE A C 1
ATOM 2821 O O . PHE A 1 350 ? -6.577 20.089 3.231 1.00 92.88 350 PHE A O 1
ATOM 2828 N N . GLN A 1 351 ? -5.971 22.223 3.566 1.00 95.12 351 GLN A N 1
ATOM 2829 C CA . GLN A 1 351 ? -6.712 22.769 2.430 1.00 95.12 351 GLN A CA 1
ATOM 2830 C C . GLN A 1 351 ? -5.881 22.612 1.150 1.00 95.12 351 GLN A C 1
ATOM 2832 O O . GLN A 1 351 ? -4.957 23.378 0.877 1.00 95.12 351 GLN A O 1
ATOM 2837 N N . THR A 1 352 ? -6.168 21.558 0.388 1.00 95.69 352 THR A N 1
ATOM 2838 C CA . THR A 1 352 ? -5.548 21.271 -0.913 1.00 95.69 352 THR A CA 1
ATOM 2839 C C . THR A 1 352 ? -6.529 20.524 -1.818 1.00 95.69 352 THR A C 1
ATOM 2841 O O . THR A 1 352 ? -7.480 19.911 -1.347 1.00 95.69 352 THR A O 1
ATOM 2844 N N . LEU A 1 353 ? -6.296 20.534 -3.130 1.00 97.62 353 LEU A N 1
ATOM 2845 C CA . LEU A 1 353 ? -7.029 19.694 -4.086 1.00 97.62 353 LEU A CA 1
ATOM 2846 C C . LEU A 1 353 ? -6.348 18.332 -4.316 1.00 97.62 353 LEU A C 1
ATOM 2848 O O . LEU A 1 353 ? -6.926 17.440 -4.937 1.00 97.62 353 LEU A O 1
ATOM 2852 N N . GLY A 1 354 ? -5.128 18.153 -3.804 1.00 96.88 354 GLY A N 1
ATOM 2853 C CA . GLY A 1 354 ? -4.390 16.899 -3.896 1.00 96.88 354 GLY A CA 1
ATOM 2854 C C . GLY A 1 354 ? -2.895 17.032 -3.628 1.00 96.88 354 GLY A C 1
ATOM 2855 O O . GLY A 1 354 ? -2.364 18.127 -3.451 1.00 96.88 354 GLY A O 1
ATOM 2856 N N . THR A 1 355 ? -2.214 15.892 -3.600 1.00 97.31 355 THR A N 1
ATOM 2857 C CA . THR A 1 355 ? -0.756 15.787 -3.480 1.00 97.31 355 THR A CA 1
ATOM 2858 C C . THR A 1 355 ? -0.239 14.689 -4.404 1.00 97.31 355 THR A C 1
ATOM 2860 O O . THR A 1 355 ? -0.929 13.692 -4.643 1.00 97.31 355 THR A O 1
ATOM 2863 N N . ILE A 1 356 ? 0.966 14.870 -4.946 1.00 98.00 356 ILE A N 1
ATOM 2864 C CA . ILE A 1 356 ? 1.616 13.883 -5.809 1.00 98.00 356 ILE A CA 1
ATOM 2865 C C . ILE A 1 356 ? 2.996 13.592 -5.236 1.00 98.00 356 ILE A C 1
ATOM 2867 O O . ILE A 1 356 ? 3.855 14.470 -5.147 1.00 98.00 356 ILE A O 1
ATOM 2871 N N . TYR A 1 357 ? 3.251 12.344 -4.856 1.00 97.56 357 TYR A N 1
ATOM 2872 C CA . TYR A 1 357 ? 4.505 11.989 -4.198 1.00 97.56 357 TYR A CA 1
ATOM 2873 C C . TYR A 1 357 ? 5.134 10.716 -4.745 1.00 97.56 357 TYR A C 1
ATOM 2875 O O . TYR A 1 357 ? 4.499 9.834 -5.310 1.00 97.56 357 TYR A O 1
ATOM 2883 N N . THR A 1 358 ? 6.451 10.647 -4.612 1.00 96.12 358 THR A N 1
ATOM 2884 C CA . THR A 1 358 ? 7.279 9.553 -5.120 1.00 96.12 358 THR A CA 1
ATOM 2885 C C . THR A 1 358 ? 7.167 8.307 -4.245 1.00 96.12 358 THR A C 1
ATOM 2887 O O . THR A 1 358 ? 6.773 8.365 -3.083 1.00 96.12 358 THR A O 1
ATOM 2890 N N . ARG A 1 359 ? 7.706 7.180 -4.725 1.00 93.88 359 ARG A N 1
ATOM 2891 C CA . ARG A 1 359 ? 7.888 5.946 -3.932 1.00 93.88 359 ARG A CA 1
ATOM 2892 C C . ARG A 1 359 ? 8.677 6.089 -2.612 1.00 93.88 359 ARG A C 1
ATOM 2894 O O . ARG A 1 359 ? 8.836 5.092 -1.911 1.00 93.88 359 ARG A O 1
ATOM 2901 N N . ARG A 1 360 ? 9.272 7.256 -2.338 1.00 92.94 360 ARG A N 1
ATOM 2902 C CA . ARG A 1 360 ? 9.995 7.589 -1.096 1.00 92.94 360 ARG A CA 1
ATOM 2903 C C . ARG A 1 360 ? 9.246 8.616 -0.234 1.00 92.94 360 ARG A C 1
ATOM 2905 O O . ARG A 1 360 ? 9.842 9.161 0.679 1.00 92.94 360 ARG A O 1
ATOM 2912 N N . GLY A 1 361 ? 7.996 8.938 -0.565 1.00 94.62 361 GLY A N 1
ATOM 2913 C CA . GLY A 1 361 ? 7.183 9.925 0.151 1.00 94.62 361 GLY A CA 1
ATOM 2914 C C . GLY A 1 361 ? 7.548 11.386 -0.115 1.00 94.62 361 GLY A C 1
ATOM 2915 O O . GLY A 1 361 ? 6.937 12.281 0.450 1.00 94.62 361 GLY A O 1
ATOM 2916 N N . ARG A 1 362 ? 8.528 11.662 -0.983 1.00 94.94 362 ARG A N 1
ATOM 2917 C CA . ARG A 1 362 ? 8.915 13.034 -1.355 1.00 94.94 362 ARG A CA 1
ATOM 2918 C C . ARG A 1 362 ? 7.969 13.611 -2.397 1.00 94.94 362 ARG A C 1
ATOM 2920 O O . ARG A 1 362 ? 7.552 12.858 -3.281 1.00 94.94 362 ARG A O 1
ATOM 2927 N N . ARG A 1 363 ? 7.733 14.925 -2.363 1.00 94.75 363 ARG A N 1
ATOM 2928 C CA . ARG A 1 363 ? 6.935 15.633 -3.379 1.00 94.75 363 ARG A CA 1
ATOM 2929 C C . ARG A 1 363 ? 7.462 15.348 -4.790 1.00 94.75 363 ARG A C 1
ATOM 2931 O O . ARG A 1 363 ? 8.677 15.347 -5.032 1.00 94.75 363 ARG A O 1
ATOM 2938 N N . PHE A 1 364 ? 6.559 15.050 -5.721 1.00 94.44 364 PHE A N 1
ATOM 2939 C CA . PHE A 1 364 ? 6.942 14.704 -7.085 1.00 94.44 364 PHE A CA 1
ATOM 2940 C C . PHE A 1 364 ? 7.280 15.954 -7.895 1.00 94.44 364 PHE A C 1
ATOM 2942 O O . PHE A 1 364 ? 8.313 15.975 -8.552 1.00 94.44 364 PHE A O 1
ATOM 2949 N N . PHE A 1 365 ? 6.489 17.015 -7.824 1.00 92.69 365 PHE A N 1
ATOM 2950 C CA . PHE A 1 365 ? 6.766 18.247 -8.565 1.00 92.69 365 PHE A CA 1
ATOM 2951 C C . PHE A 1 365 ? 7.181 19.384 -7.628 1.00 92.69 365 PHE A C 1
ATOM 2953 O O . PHE A 1 365 ? 7.037 19.286 -6.409 1.00 92.69 365 PHE A O 1
ATOM 2960 N N . ASP A 1 366 ? 7.727 20.465 -8.184 1.00 91.88 366 ASP A N 1
ATOM 2961 C CA . ASP A 1 366 ? 7.751 21.734 -7.460 1.00 91.88 366 ASP A CA 1
ATOM 2962 C C . ASP A 1 366 ? 6.309 22.219 -7.213 1.00 91.88 366 ASP A C 1
ATOM 2964 O O . ASP A 1 366 ? 5.367 21.802 -7.893 1.00 91.88 366 ASP A O 1
ATOM 2968 N N . ALA A 1 367 ? 6.127 23.103 -6.233 1.00 91.19 367 ALA A N 1
ATOM 2969 C CA . ALA A 1 367 ? 4.796 23.521 -5.800 1.00 91.19 367 ALA A CA 1
ATOM 2970 C C . ALA A 1 367 ? 3.968 24.193 -6.912 1.00 91.19 367 ALA A C 1
ATOM 2972 O O . ALA A 1 367 ? 2.746 24.058 -6.920 1.00 91.19 367 ALA A O 1
ATOM 2973 N N . ALA A 1 368 ? 4.592 24.914 -7.849 1.00 92.38 368 ALA A N 1
ATOM 2974 C CA . ALA A 1 368 ? 3.859 25.593 -8.914 1.00 92.38 368 ALA A CA 1
ATOM 2975 C C . ALA A 1 368 ? 3.333 24.582 -9.942 1.00 92.38 368 ALA A C 1
ATOM 2977 O O . ALA A 1 368 ? 2.140 24.588 -10.256 1.00 92.38 368 ALA A O 1
ATOM 2978 N N . THR A 1 369 ? 4.199 23.677 -10.403 1.00 92.12 369 THR A N 1
ATOM 2979 C CA . THR A 1 369 ? 3.837 22.619 -11.356 1.00 92.12 369 THR A CA 1
ATOM 2980 C C . THR A 1 369 ? 2.804 21.656 -10.767 1.00 92.12 369 THR A C 1
ATOM 2982 O O . THR A 1 369 ? 1.824 21.320 -11.434 1.00 92.12 369 THR A O 1
ATOM 2985 N N . GLU A 1 370 ? 2.965 21.247 -9.503 1.00 94.81 370 GLU A N 1
ATOM 2986 C CA . GLU A 1 370 ? 2.009 20.352 -8.841 1.00 94.81 370 GLU A CA 1
ATOM 2987 C C . GLU A 1 370 ? 0.613 20.970 -8.762 1.00 94.81 370 GLU A C 1
ATOM 2989 O O . GLU A 1 370 ? -0.365 20.332 -9.143 1.00 94.81 370 GLU A O 1
ATOM 2994 N N . ASN A 1 371 ? 0.521 22.234 -8.341 1.00 94.44 371 ASN A N 1
ATOM 2995 C CA . ASN A 1 371 ? -0.754 22.939 -8.239 1.00 94.44 371 ASN A CA 1
ATOM 2996 C C . ASN A 1 371 ? -1.462 23.055 -9.594 1.00 94.44 371 ASN A C 1
ATOM 2998 O O . ASN A 1 371 ? -2.685 22.945 -9.652 1.00 94.44 371 ASN A O 1
ATOM 3002 N N . GLN A 1 372 ? -0.723 23.259 -10.688 1.00 95.19 372 GLN A N 1
ATOM 3003 C CA . GLN A 1 372 ? -1.307 23.279 -12.032 1.00 95.19 372 GLN A CA 1
ATOM 3004 C C . GLN A 1 372 ? -1.890 21.914 -12.418 1.00 95.19 372 GLN A C 1
ATOM 3006 O O . GLN A 1 372 ? -3.025 21.846 -12.892 1.00 95.19 372 GLN A O 1
ATOM 3011 N N . ILE A 1 373 ? -1.141 20.831 -12.182 1.00 95.69 373 ILE A N 1
ATOM 3012 C CA . ILE A 1 373 ? -1.575 19.460 -12.487 1.00 95.69 373 ILE A CA 1
ATOM 3013 C C . ILE A 1 373 ? -2.794 19.080 -11.646 1.00 95.69 373 ILE A C 1
ATOM 3015 O O . ILE A 1 373 ? -3.802 18.631 -12.186 1.00 95.69 373 ILE A O 1
ATOM 3019 N N . VAL A 1 374 ? -2.723 19.290 -10.333 1.00 97.06 374 VAL A N 1
ATOM 3020 C CA . VAL A 1 374 ? -3.785 18.923 -9.394 1.00 97.06 374 VAL A CA 1
ATOM 3021 C C . VAL A 1 374 ? -5.063 19.717 -9.665 1.00 97.06 374 VAL A C 1
ATOM 3023 O O . VAL A 1 374 ? -6.142 19.134 -9.641 1.00 97.06 374 VAL A O 1
ATOM 3026 N N . ARG A 1 375 ? -4.978 21.018 -9.983 1.00 96.88 375 ARG A N 1
ATOM 3027 C CA . ARG A 1 375 ? -6.161 21.818 -10.355 1.00 96.88 375 ARG A CA 1
ATOM 3028 C C . ARG A 1 375 ? -6.834 21.294 -11.617 1.00 96.88 375 ARG A C 1
ATOM 3030 O O . ARG A 1 375 ? -8.053 21.174 -11.636 1.00 96.88 375 ARG A O 1
ATOM 3037 N N . ARG A 1 376 ? -6.047 20.962 -12.643 1.00 96.12 376 ARG A N 1
ATOM 3038 C CA . ARG A 1 376 ? -6.568 20.366 -13.877 1.00 96.12 376 ARG A CA 1
ATOM 3039 C C . ARG A 1 376 ? -7.259 19.033 -13.593 1.00 96.12 376 ARG A C 1
ATOM 3041 O O . ARG A 1 376 ? -8.410 18.856 -13.960 1.00 96.12 376 ARG A O 1
ATOM 3048 N N . LEU A 1 377 ? -6.584 18.134 -12.876 1.00 97.50 377 LEU A N 1
ATOM 3049 C CA . LEU A 1 377 ? -7.141 16.833 -12.500 1.00 97.50 377 LEU A CA 1
ATOM 3050 C C . LEU A 1 377 ? -8.417 16.968 -11.666 1.00 97.50 377 LEU A C 1
ATOM 3052 O O . LEU A 1 377 ? -9.375 16.241 -11.892 1.00 97.50 377 LEU A O 1
ATOM 3056 N N . ASN A 1 378 ? -8.457 17.905 -10.721 1.00 97.75 378 ASN A N 1
ATOM 3057 C CA . ASN A 1 378 ? -9.648 18.155 -9.922 1.00 97.75 378 ASN A CA 1
ATOM 3058 C C . ASN A 1 378 ? -10.833 18.629 -10.781 1.00 97.75 378 ASN A C 1
ATOM 3060 O O . ASN A 1 378 ? -11.947 18.168 -10.547 1.00 97.75 378 ASN A O 1
ATOM 3064 N N . GLN A 1 379 ? -10.603 19.502 -11.769 1.00 97.50 379 GLN A N 1
ATOM 3065 C CA . GLN A 1 379 ? -11.638 19.956 -12.708 1.00 97.50 379 GLN A CA 1
ATOM 3066 C C . GLN A 1 379 ? -12.149 18.805 -13.581 1.00 97.50 379 GLN A C 1
ATOM 3068 O O . GLN A 1 379 ? -13.357 18.591 -13.661 1.00 97.50 379 GLN A O 1
ATOM 3073 N N . ASP A 1 380 ? -11.231 18.040 -14.171 1.00 97.81 380 ASP A N 1
ATOM 3074 C CA . ASP A 1 380 ? -11.548 16.932 -15.076 1.00 97.81 380 ASP A CA 1
ATOM 3075 C C . ASP A 1 380 ? -12.293 15.787 -14.355 1.00 97.81 380 ASP A C 1
ATOM 3077 O O . ASP A 1 3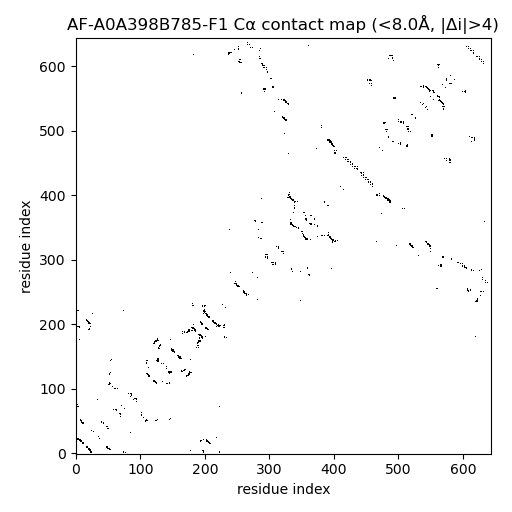80 ? -13.140 15.115 -14.941 1.00 97.81 380 ASP A O 1
ATOM 3081 N N . LEU A 1 381 ? -12.023 15.577 -13.059 1.00 98.25 381 LEU A N 1
ATOM 3082 C CA . LEU A 1 381 ? -12.578 14.471 -12.269 1.00 98.25 381 LEU A CA 1
ATOM 3083 C C . LEU A 1 381 ? -13.835 14.821 -11.454 1.00 98.25 381 LEU A C 1
ATOM 3085 O O . LEU A 1 381 ? -14.294 13.980 -10.682 1.00 98.25 381 LEU A O 1
ATOM 3089 N N . GLN A 1 382 ? -14.440 16.007 -11.596 1.00 98.19 382 GLN A N 1
ATOM 3090 C CA . GLN A 1 382 ? -15.652 16.341 -10.821 1.00 98.19 382 GLN A CA 1
ATOM 3091 C C . GLN A 1 382 ? -16.782 15.316 -11.022 1.00 98.19 382 GLN A C 1
ATOM 3093 O O . GLN A 1 382 ? -17.351 14.818 -10.049 1.00 98.19 382 GLN A O 1
ATOM 3098 N N . SER A 1 383 ? -17.037 14.916 -12.272 1.00 97.94 383 SER A N 1
ATOM 3099 C CA . SER A 1 383 ? -18.040 13.895 -12.602 1.00 97.94 383 SER A CA 1
ATOM 3100 C C . SER A 1 383 ? -17.703 12.517 -12.024 1.00 97.94 383 SER A C 1
ATOM 3102 O O . SER A 1 383 ? -18.611 11.770 -11.665 1.00 97.94 383 SER A O 1
ATOM 3104 N N . TYR A 1 384 ? -16.415 12.188 -11.880 1.00 98.38 384 TYR A N 1
ATOM 3105 C CA . TYR A 1 384 ? -15.953 10.953 -11.244 1.00 98.38 384 TYR A CA 1
ATOM 3106 C C . TYR A 1 384 ? -16.308 10.931 -9.755 1.00 98.38 384 TYR A C 1
ATOM 3108 O O . TYR A 1 384 ? -16.886 9.956 -9.270 1.00 98.38 384 TYR A O 1
ATOM 3116 N N . PHE A 1 385 ? -16.013 12.017 -9.032 1.00 98.50 385 PHE A N 1
ATOM 3117 C CA . PHE A 1 385 ? -16.334 12.121 -7.607 1.00 98.50 385 PHE A CA 1
ATOM 3118 C C . PHE A 1 385 ? -17.842 12.023 -7.347 1.00 98.50 385 PHE A C 1
ATOM 3120 O O . PHE A 1 385 ? -18.254 11.374 -6.385 1.00 98.50 385 PHE A O 1
ATOM 3127 N N . ASP A 1 386 ? -18.662 12.623 -8.213 1.00 97.75 386 ASP A N 1
ATOM 3128 C CA . ASP A 1 386 ? -20.122 12.540 -8.124 1.00 97.75 386 ASP A CA 1
ATOM 3129 C C . ASP A 1 386 ? -20.644 11.136 -8.458 1.00 97.75 386 ASP A C 1
ATOM 3131 O O . ASP A 1 386 ? -21.446 10.587 -7.702 1.00 97.75 386 ASP A O 1
ATOM 3135 N N . LYS A 1 387 ? -20.149 10.518 -9.541 1.00 98.06 387 LYS A N 1
ATOM 3136 C CA . LYS A 1 387 ? -20.541 9.165 -9.971 1.00 98.06 387 LYS A CA 1
ATOM 3137 C C . LYS A 1 387 ? -20.281 8.117 -8.891 1.00 98.06 387 LYS A C 1
ATOM 3139 O O . LYS A 1 387 ? -21.131 7.261 -8.657 1.00 98.06 387 LYS A O 1
ATOM 3144 N N . TYR A 1 388 ? -19.113 8.170 -8.254 1.00 98.00 388 TYR A N 1
ATOM 3145 C CA . TYR A 1 388 ? -18.703 7.190 -7.245 1.00 98.00 388 TYR A CA 1
ATOM 3146 C C . TYR A 1 388 ? -19.034 7.609 -5.808 1.00 98.00 388 TYR A C 1
ATOM 3148 O O . TYR A 1 388 ? -18.753 6.852 -4.882 1.00 98.00 388 TYR A O 1
ATOM 3156 N N . ASN A 1 389 ? -19.650 8.783 -5.615 1.00 97.88 389 ASN A N 1
ATOM 3157 C CA . ASN A 1 389 ? -19.982 9.349 -4.307 1.00 97.88 389 ASN A CA 1
ATOM 3158 C C . ASN A 1 389 ? -18.802 9.273 -3.317 1.00 97.88 389 ASN A C 1
ATOM 3160 O O . ASN A 1 389 ? -18.918 8.732 -2.215 1.00 97.88 389 ASN A O 1
ATOM 3164 N N . THR A 1 390 ? -17.646 9.783 -3.744 1.00 98.38 390 THR A N 1
ATOM 3165 C CA . THR A 1 390 ? -16.398 9.739 -2.971 1.00 98.38 390 THR A CA 1
ATOM 3166 C C . THR A 1 390 ? -15.806 11.131 -2.778 1.00 98.38 390 THR A C 1
ATOM 3168 O O . THR A 1 390 ? -15.917 12.004 -3.638 1.00 98.38 390 THR A O 1
ATOM 3171 N N . GLU A 1 391 ? -15.168 11.348 -1.628 1.00 98.12 391 GLU A N 1
ATOM 3172 C CA . GLU A 1 391 ? -14.514 12.615 -1.275 1.00 98.12 391 GLU A CA 1
ATOM 3173 C C . GLU A 1 391 ? -13.052 12.674 -1.745 1.00 98.12 391 GLU A C 1
ATOM 3175 O O . GLU A 1 391 ? -12.516 13.763 -1.964 1.00 98.12 391 GLU A O 1
ATOM 3180 N N . PHE A 1 392 ? -12.414 11.515 -1.931 1.00 98.56 392 PHE A N 1
ATOM 3181 C CA . PHE A 1 392 ? -11.059 11.402 -2.463 1.00 98.56 392 PHE A CA 1
ATOM 3182 C C . PHE A 1 392 ? -10.888 10.180 -3.365 1.00 98.56 392 PHE A C 1
ATOM 3184 O O . PHE A 1 392 ? -11.678 9.233 -3.329 1.00 98.56 392 PHE A O 1
ATOM 3191 N N . VAL A 1 393 ? -9.810 10.184 -4.144 1.00 98.75 393 VAL A N 1
ATOM 3192 C CA . VAL A 1 393 ? -9.301 9.008 -4.848 1.00 98.75 393 VAL A CA 1
ATOM 3193 C C . VAL A 1 393 ? -7.792 8.889 -4.632 1.00 98.75 393 VAL A C 1
ATOM 3195 O O . VAL A 1 393 ? -7.049 9.864 -4.776 1.00 98.75 393 VAL A O 1
ATOM 3198 N N . LEU A 1 394 ? -7.344 7.690 -4.256 1.00 98.81 394 LEU A N 1
ATOM 3199 C CA . LEU A 1 394 ? -5.931 7.341 -4.124 1.00 98.81 394 LEU A CA 1
ATOM 3200 C C . LEU A 1 394 ? -5.512 6.476 -5.315 1.00 98.81 394 LEU A C 1
ATOM 3202 O O . LEU A 1 394 ? -6.058 5.389 -5.515 1.00 98.81 394 LEU A O 1
ATOM 3206 N N . LEU A 1 395 ? -4.541 6.949 -6.090 1.00 98.81 395 LEU A N 1
ATOM 3207 C CA . LEU A 1 395 ? -4.063 6.293 -7.306 1.00 98.81 395 LEU A CA 1
ATOM 3208 C C . LEU A 1 395 ? -2.588 5.911 -7.184 1.00 98.81 395 LEU A C 1
ATOM 3210 O O . LEU A 1 395 ? -1.772 6.711 -6.725 1.00 98.81 395 LEU A O 1
ATOM 3214 N N . ASP A 1 396 ? -2.243 4.722 -7.672 1.00 98.69 396 ASP A N 1
ATOM 3215 C CA . ASP A 1 396 ? -0.866 4.312 -7.956 1.00 98.69 396 ASP A CA 1
ATOM 3216 C C . ASP A 1 396 ? -0.625 4.419 -9.463 1.00 98.69 396 ASP A C 1
ATOM 3218 O O . ASP A 1 396 ? -1.376 3.849 -10.265 1.00 98.69 396 ASP A O 1
ATOM 3222 N N . ALA A 1 397 ? 0.389 5.188 -9.852 1.00 98.38 397 ALA A N 1
ATOM 3223 C CA . ALA A 1 397 ? 0.614 5.556 -11.240 1.00 98.38 397 ALA A CA 1
ATOM 3224 C C . ALA A 1 397 ? 2.098 5.614 -11.601 1.00 98.38 397 ALA A C 1
ATOM 3226 O O . ALA A 1 397 ? 2.973 5.782 -10.749 1.00 98.38 397 ALA A O 1
ATOM 3227 N N . GLU A 1 398 ? 2.377 5.547 -12.899 1.00 97.88 398 GLU A N 1
ATOM 3228 C CA . GLU A 1 398 ? 3.678 5.904 -13.462 1.00 97.88 398 GLU A CA 1
ATOM 3229 C C . GLU A 1 398 ? 3.576 7.276 -14.146 1.00 97.88 398 GLU A C 1
ATOM 3231 O O . GLU A 1 398 ? 2.693 7.489 -14.977 1.00 97.88 398 GLU A O 1
ATOM 3236 N N . ILE A 1 399 ? 4.465 8.215 -13.807 1.00 95.75 399 ILE A N 1
ATOM 3237 C CA . ILE A 1 399 ? 4.532 9.538 -14.452 1.00 95.75 399 ILE A CA 1
ATOM 3238 C C . ILE A 1 399 ? 5.680 9.565 -15.464 1.00 95.75 399 ILE A C 1
ATOM 3240 O O . ILE A 1 399 ? 6.809 9.194 -15.135 1.00 95.75 399 ILE A O 1
ATOM 3244 N N . MET A 1 400 ? 5.400 10.045 -16.675 1.00 92.69 400 MET A N 1
ATOM 3245 C CA . MET A 1 400 ? 6.316 10.123 -17.818 1.00 92.69 400 MET A CA 1
ATOM 3246 C C . MET A 1 400 ? 6.439 11.565 -18.347 1.00 92.69 400 MET A C 1
ATOM 3248 O O . MET A 1 400 ? 5.478 12.335 -18.226 1.00 92.69 400 MET A O 1
ATOM 3252 N N . PRO A 1 401 ? 7.579 11.940 -18.971 1.00 85.25 401 PRO A N 1
ATOM 3253 C CA . PRO A 1 401 ? 8.767 11.115 -19.263 1.00 85.25 401 PRO A CA 1
ATOM 3254 C C . PRO A 1 401 ? 9.718 10.861 -18.093 1.00 85.25 401 PRO A C 1
ATOM 3256 O O . PRO A 1 401 ? 9.714 11.566 -17.085 1.00 85.25 401 PRO A O 1
ATOM 3259 N N . TRP A 1 402 ? 10.629 9.902 -18.281 1.00 77.56 402 TRP A N 1
ATOM 3260 C CA . TRP A 1 402 ? 11.660 9.550 -17.302 1.00 77.56 402 TRP A CA 1
ATOM 3261 C C . TRP A 1 402 ? 12.617 10.709 -16.969 1.00 77.56 402 TRP A C 1
ATOM 3263 O O . TRP A 1 402 ? 12.993 10.911 -15.807 1.00 77.56 402 TRP A O 1
ATOM 3273 N N . ASN A 1 403 ? 12.959 11.542 -17.956 1.00 76.69 403 ASN A N 1
ATOM 3274 C CA . ASN A 1 403 ? 13.811 12.714 -17.746 1.00 76.69 403 ASN A CA 1
ATOM 3275 C C . ASN A 1 403 ? 13.139 13.836 -16.925 1.00 76.69 403 ASN A C 1
ATOM 3277 O O . ASN A 1 403 ? 13.806 14.821 -16.634 1.00 76.69 403 ASN A O 1
ATOM 3281 N N . LEU A 1 404 ? 11.881 13.718 -16.481 1.00 78.69 404 LEU A N 1
ATOM 3282 C CA . LEU A 1 404 ? 11.308 14.657 -15.502 1.00 78.69 404 LEU A CA 1
ATOM 3283 C C . LEU A 1 404 ? 12.058 14.634 -14.164 1.00 78.69 404 LEU A C 1
ATOM 3285 O O . LEU A 1 404 ? 12.247 15.674 -13.538 1.00 78.69 404 LEU A O 1
ATOM 3289 N N . LYS A 1 405 ? 12.497 13.450 -13.725 1.00 79.19 405 LYS A N 1
ATOM 3290 C CA . LYS A 1 405 ? 13.194 13.259 -12.442 1.00 79.19 405 LYS A CA 1
ATOM 3291 C C . LYS A 1 405 ? 14.643 12.824 -12.585 1.00 79.19 405 LYS A C 1
ATOM 3293 O O . LYS A 1 405 ? 15.420 13.022 -11.656 1.00 79.19 405 LYS A O 1
ATOM 3298 N N . ALA A 1 406 ? 15.007 12.234 -13.718 1.00 77.19 406 ALA A N 1
ATOM 3299 C CA . ALA A 1 406 ? 16.305 11.599 -13.894 1.00 77.19 406 ALA A CA 1
ATOM 3300 C C . ALA A 1 406 ? 17.315 12.430 -14.708 1.00 77.19 406 ALA A C 1
ATOM 3302 O O . ALA A 1 406 ? 18.311 11.859 -15.132 1.00 77.19 406 ALA A O 1
ATOM 3303 N N . ARG A 1 407 ? 17.114 13.744 -14.933 1.00 78.44 407 ARG A N 1
ATOM 3304 C CA . ARG A 1 407 ? 17.995 14.559 -15.814 1.00 78.44 407 ARG A CA 1
ATOM 3305 C C . ARG A 1 407 ? 19.481 14.421 -15.488 1.00 78.44 407 ARG A C 1
ATOM 3307 O O . ARG A 1 407 ? 20.265 14.087 -16.370 1.00 78.44 407 ARG A O 1
ATOM 3314 N N . GLU A 1 408 ? 19.859 14.635 -14.228 1.00 78.44 408 GLU A N 1
ATOM 3315 C CA . GLU A 1 408 ? 21.263 14.544 -13.802 1.00 78.44 408 GLU A CA 1
ATOM 3316 C C . GLU A 1 408 ? 21.817 13.125 -13.947 1.00 78.44 408 GLU A C 1
ATOM 3318 O O . GLU A 1 408 ? 22.935 12.942 -14.417 1.00 78.44 408 GLU A O 1
ATOM 3323 N N . LEU A 1 409 ? 21.022 12.111 -13.593 1.00 81.94 409 LEU A N 1
ATOM 3324 C CA . LEU A 1 409 ? 21.408 10.709 -13.732 1.00 81.94 409 LEU A CA 1
ATOM 3325 C C . LEU A 1 409 ? 21.628 10.340 -15.208 1.00 81.94 409 LEU A C 1
ATOM 3327 O O . LEU A 1 409 ? 22.633 9.719 -15.546 1.00 81.94 409 LEU A O 1
ATOM 3331 N N . ILE A 1 410 ? 20.708 10.748 -16.085 1.00 81.44 410 ILE A N 1
ATOM 3332 C CA . ILE A 1 410 ? 20.788 10.537 -17.533 1.00 81.44 410 ILE A CA 1
ATOM 3333 C C . ILE A 1 410 ? 22.042 11.206 -18.083 1.00 81.44 410 ILE A C 1
ATOM 3335 O O . ILE A 1 410 ? 22.833 10.537 -18.738 1.00 81.44 410 ILE A O 1
ATOM 3339 N N . SER A 1 411 ? 22.266 12.481 -17.765 1.00 79.50 411 SER A N 1
ATOM 3340 C CA . SER A 1 411 ? 23.437 13.227 -18.232 1.00 79.50 411 SER A CA 1
ATOM 3341 C C . SER A 1 411 ? 24.750 12.593 -17.758 1.00 79.50 411 SER A C 1
ATOM 3343 O O . SER A 1 411 ? 25.634 12.305 -18.564 1.00 79.50 411 SER A O 1
ATOM 3345 N N . ASN A 1 412 ? 24.870 12.329 -16.454 1.00 82.50 412 ASN A N 1
ATOM 3346 C CA . ASN A 1 412 ? 26.145 11.960 -15.838 1.00 82.50 412 ASN A CA 1
ATOM 3347 C C . ASN A 1 412 ? 26.493 10.475 -15.981 1.00 82.50 412 ASN A C 1
ATOM 3349 O O . ASN A 1 412 ? 27.673 10.135 -15.983 1.00 82.50 412 ASN A O 1
ATOM 3353 N N . GLN A 1 413 ? 25.500 9.583 -16.066 1.00 84.69 413 GLN A N 1
ATOM 3354 C CA . GLN A 1 413 ? 25.743 8.136 -16.095 1.00 84.69 413 GLN A CA 1
ATOM 3355 C C . GLN A 1 413 ? 25.353 7.463 -17.406 1.00 84.69 413 GLN A C 1
ATOM 3357 O O . GLN A 1 413 ? 26.050 6.548 -17.823 1.00 84.69 413 GLN A O 1
ATOM 3362 N N . TYR A 1 414 ? 24.278 7.882 -18.074 1.00 88.00 414 TYR A N 1
ATOM 3363 C CA . TYR A 1 414 ? 23.827 7.200 -19.292 1.00 88.00 414 TYR A CA 1
ATOM 3364 C C . TYR A 1 414 ? 24.413 7.842 -20.549 1.00 88.00 414 TYR A C 1
ATOM 3366 O O . TYR A 1 414 ? 25.103 7.170 -21.314 1.00 88.00 414 TYR A O 1
ATOM 3374 N N . ALA A 1 415 ? 24.201 9.145 -20.737 1.00 87.81 415 ALA A N 1
ATOM 3375 C CA . ALA A 1 415 ? 24.671 9.882 -21.903 1.00 87.81 415 ALA A CA 1
ATOM 3376 C C . ALA A 1 415 ? 26.199 9.880 -21.985 1.00 87.81 415 ALA A C 1
ATOM 3378 O O . ALA A 1 415 ? 26.750 9.467 -23.003 1.00 87.81 415 ALA A O 1
ATOM 3379 N N . HIS A 1 416 ? 26.876 10.228 -20.886 1.00 89.44 416 HIS A N 1
ATOM 3380 C CA . HIS A 1 416 ? 28.336 10.227 -20.839 1.00 89.44 416 HIS A CA 1
ATOM 3381 C C . HIS A 1 416 ? 28.940 8.851 -21.171 1.00 89.44 416 HIS A C 1
ATOM 3383 O O . HIS A 1 416 ? 29.807 8.747 -22.036 1.00 89.44 416 HIS A O 1
ATOM 3389 N N . VAL A 1 417 ? 28.451 7.775 -20.538 1.00 91.75 417 VAL A N 1
ATOM 3390 C CA . VAL A 1 417 ? 28.966 6.414 -20.777 1.00 91.75 417 VAL A CA 1
ATOM 3391 C C . VAL A 1 417 ? 28.692 5.971 -22.215 1.00 91.75 417 VAL A C 1
ATOM 3393 O O . VAL A 1 417 ? 29.569 5.389 -22.848 1.00 91.75 417 VAL A O 1
ATOM 3396 N N . ALA A 1 418 ? 27.513 6.279 -22.759 1.00 92.94 418 ALA A N 1
ATOM 3397 C CA . ALA A 1 418 ? 27.155 5.951 -24.136 1.00 92.94 418 ALA A CA 1
ATOM 3398 C C . ALA A 1 418 ? 28.029 6.659 -25.172 1.00 92.94 418 ALA A C 1
ATOM 3400 O O . ALA A 1 418 ? 28.521 6.016 -26.096 1.00 92.94 418 ALA A O 1
ATOM 3401 N N . GLU A 1 419 ? 28.234 7.967 -25.037 1.00 93.12 419 GLU A N 1
ATOM 3402 C CA . GLU A 1 419 ? 29.005 8.751 -26.005 1.00 93.12 419 GLU A CA 1
ATOM 3403 C C . GLU A 1 419 ? 30.469 8.323 -26.051 1.00 93.12 419 GLU A C 1
ATOM 3405 O O . GLU A 1 419 ? 31.006 8.085 -27.135 1.00 93.12 419 GLU A O 1
ATOM 3410 N N . ILE A 1 420 ? 31.087 8.148 -24.880 1.00 94.25 420 ILE A N 1
ATOM 3411 C CA . ILE A 1 420 ? 32.479 7.707 -24.787 1.00 94.25 420 ILE A CA 1
ATOM 3412 C C . ILE A 1 420 ? 32.632 6.272 -25.298 1.00 94.25 420 ILE A C 1
ATOM 3414 O O . ILE A 1 420 ? 33.552 6.005 -26.069 1.00 94.25 420 ILE A O 1
ATOM 3418 N N . ALA A 1 421 ? 31.717 5.359 -24.949 1.00 95.31 421 ALA A N 1
ATOM 3419 C CA . ALA A 1 421 ? 31.773 3.978 -25.428 1.00 95.31 421 ALA A CA 1
ATOM 3420 C C . ALA A 1 421 ? 31.614 3.879 -26.952 1.00 95.31 421 ALA A C 1
ATOM 3422 O O . ALA A 1 421 ? 32.314 3.092 -27.585 1.00 95.31 421 ALA A O 1
ATOM 3423 N N . VAL A 1 422 ? 30.723 4.673 -27.557 1.00 96.25 422 VAL A N 1
ATOM 3424 C CA . VAL A 1 422 ? 30.559 4.700 -29.019 1.00 96.25 422 VAL A CA 1
ATOM 3425 C C . VAL A 1 422 ? 31.827 5.220 -29.697 1.00 96.25 422 VAL A C 1
ATOM 3427 O O . VAL A 1 422 ? 32.275 4.609 -30.666 1.00 96.25 422 VAL A O 1
ATOM 3430 N N . LEU A 1 423 ? 32.421 6.304 -29.189 1.00 96.44 423 LEU A N 1
ATOM 3431 C CA . LEU A 1 423 ? 33.648 6.880 -29.745 1.00 96.44 423 LEU A CA 1
ATOM 3432 C C . LEU A 1 423 ? 34.833 5.906 -29.659 1.00 96.44 423 LEU A C 1
ATOM 3434 O O . LEU A 1 423 ? 35.509 5.660 -30.660 1.00 96.44 423 LEU A O 1
ATOM 3438 N N . ASP A 1 424 ? 35.071 5.344 -28.473 1.00 96.38 424 ASP A N 1
ATOM 3439 C CA . ASP A 1 424 ? 36.176 4.419 -28.208 1.00 96.38 424 ASP A CA 1
ATOM 3440 C C . ASP A 1 424 ? 36.068 3.152 -29.068 1.00 96.38 424 ASP A C 1
ATOM 3442 O O . ASP A 1 424 ? 36.982 2.823 -29.831 1.00 96.38 424 ASP A O 1
ATOM 3446 N N . ARG A 1 425 ? 34.903 2.491 -29.037 1.00 96.62 425 ARG A N 1
ATOM 3447 C CA . ARG A 1 425 ? 34.672 1.243 -29.778 1.00 96.62 425 ARG A CA 1
ATOM 3448 C C . ARG A 1 425 ? 34.724 1.454 -31.289 1.00 96.62 425 ARG A C 1
ATOM 3450 O O . ARG A 1 425 ? 35.256 0.594 -31.984 1.00 96.62 425 ARG A O 1
ATOM 3457 N N . ALA A 1 426 ? 34.228 2.584 -31.803 1.00 96.62 426 ALA A N 1
ATOM 3458 C CA . ALA A 1 426 ? 34.334 2.911 -33.226 1.00 96.62 426 ALA A CA 1
ATOM 3459 C C . ALA A 1 426 ? 35.794 3.112 -33.657 1.00 96.62 426 ALA A C 1
ATOM 3461 O O . ALA A 1 426 ? 36.218 2.547 -34.662 1.00 96.62 426 ALA A O 1
ATOM 3462 N N . THR A 1 427 ? 36.575 3.844 -32.857 1.00 96.19 427 THR A N 1
ATOM 3463 C CA . THR A 1 427 ? 37.998 4.101 -33.131 1.00 96.19 427 THR A CA 1
ATOM 3464 C C . THR A 1 427 ? 38.816 2.808 -33.115 1.00 96.19 427 THR A C 1
ATOM 3466 O O . THR A 1 427 ? 39.688 2.598 -33.958 1.00 96.19 427 THR A O 1
ATOM 3469 N N . LEU A 1 428 ? 38.558 1.924 -32.148 1.00 95.06 428 LEU A N 1
ATOM 3470 C CA . LEU A 1 428 ? 39.244 0.635 -32.050 1.00 95.06 428 LEU A CA 1
ATOM 3471 C C . LEU A 1 428 ? 38.853 -0.302 -33.190 1.00 95.06 428 LEU A C 1
ATOM 3473 O O . LEU A 1 428 ? 39.732 -0.945 -33.762 1.00 95.06 428 LEU A O 1
ATOM 3477 N N . LYS A 1 429 ? 37.571 -0.320 -33.571 1.00 95.44 429 LYS A N 1
ATOM 3478 C CA . LYS A 1 429 ? 37.099 -1.069 -34.735 1.00 95.44 429 LYS A CA 1
ATOM 3479 C C . LYS A 1 429 ? 37.828 -0.625 -36.011 1.00 95.44 429 LYS A C 1
ATOM 3481 O O . LYS A 1 429 ? 38.399 -1.472 -36.685 1.00 95.44 429 LYS A O 1
ATOM 3486 N N . GLU A 1 430 ? 37.885 0.678 -36.292 1.00 95.25 430 GLU A N 1
ATOM 3487 C CA . GLU A 1 430 ? 38.563 1.227 -37.480 1.00 95.25 430 GLU A CA 1
ATOM 3488 C C . GLU A 1 430 ? 40.047 0.821 -37.533 1.00 95.25 430 GLU A C 1
ATOM 3490 O O . GLU A 1 430 ? 40.558 0.376 -38.564 1.00 95.25 430 GLU A O 1
ATOM 3495 N N . LYS A 1 431 ? 40.745 0.903 -36.393 1.00 93.62 431 LYS A N 1
ATOM 3496 C CA . LYS A 1 431 ? 42.148 0.477 -36.295 1.00 93.62 431 LYS A CA 1
ATOM 3497 C C . LYS A 1 431 ? 42.322 -1.021 -36.535 1.00 93.62 431 LYS A C 1
ATOM 3499 O O . LYS A 1 431 ? 43.301 -1.400 -37.170 1.00 93.62 431 LYS A O 1
ATOM 3504 N N . LEU A 1 432 ? 41.409 -1.857 -36.033 1.00 93.25 432 LEU A N 1
ATOM 3505 C CA . LEU A 1 432 ? 41.427 -3.306 -36.252 1.00 93.25 432 LEU A CA 1
ATOM 3506 C C . LEU A 1 432 ? 41.136 -3.655 -37.717 1.00 93.25 432 LEU A C 1
ATOM 3508 O O . LEU A 1 432 ? 41.846 -4.481 -38.285 1.00 93.25 432 LEU A O 1
ATOM 3512 N N . GLU A 1 433 ? 40.167 -2.992 -38.355 1.00 92.75 433 GLU A N 1
ATOM 3513 C CA . GLU A 1 433 ? 39.849 -3.172 -39.782 1.00 92.75 433 GLU A CA 1
ATOM 3514 C C . GLU A 1 433 ? 41.071 -2.913 -40.673 1.00 92.75 433 GLU A C 1
ATOM 3516 O O . GLU A 1 433 ? 41.336 -3.687 -41.594 1.00 92.75 433 GLU A O 1
ATOM 3521 N N . ALA A 1 434 ? 41.867 -1.884 -40.361 1.00 91.12 434 ALA A N 1
ATOM 3522 C CA . ALA A 1 434 ? 43.061 -1.529 -41.129 1.00 91.12 434 ALA A CA 1
ATOM 3523 C C . ALA A 1 434 ? 44.166 -2.608 -41.118 1.00 91.12 434 ALA A C 1
ATOM 3525 O O . ALA A 1 434 ? 45.009 -2.628 -42.017 1.00 91.12 434 ALA A O 1
ATOM 3526 N N . VAL A 1 435 ? 44.183 -3.502 -40.120 1.00 89.31 435 VAL A N 1
ATOM 3527 C CA . VAL A 1 435 ? 45.243 -4.515 -39.927 1.00 89.31 435 VAL A CA 1
ATOM 3528 C C . VAL A 1 435 ? 44.741 -5.963 -39.970 1.00 89.31 435 VAL A C 1
ATOM 3530 O O . VAL A 1 435 ? 45.541 -6.887 -40.091 1.00 89.31 435 VAL A O 1
ATOM 3533 N N . ALA A 1 436 ? 43.428 -6.203 -39.924 1.00 83.44 436 ALA A N 1
ATOM 3534 C CA . ALA A 1 436 ? 42.849 -7.552 -39.896 1.00 83.44 436 ALA A CA 1
ATOM 3535 C C . ALA A 1 436 ? 43.127 -8.375 -41.172 1.00 83.44 436 ALA A C 1
ATOM 3537 O O . ALA A 1 436 ? 43.073 -9.605 -41.146 1.00 83.44 436 ALA A O 1
ATOM 3538 N N . GLY A 1 437 ? 43.454 -7.716 -42.290 1.00 80.94 437 GLY A N 1
ATOM 3539 C CA . GLY A 1 437 ? 43.853 -8.384 -43.533 1.00 80.94 437 GLY A CA 1
ATOM 3540 C C . GLY A 1 437 ? 45.231 -9.057 -43.474 1.00 80.94 437 GLY A C 1
ATOM 3541 O O . GLY A 1 437 ? 45.497 -9.947 -44.278 1.00 80.94 437 GLY A O 1
ATOM 3542 N N . THR A 1 438 ? 46.098 -8.660 -42.536 1.00 84.25 438 THR A N 1
ATOM 3543 C CA . THR A 1 438 ? 47.485 -9.151 -42.427 1.00 84.25 438 THR A CA 1
ATOM 3544 C C . THR A 1 438 ? 47.722 -10.067 -41.227 1.00 84.25 438 THR A C 1
ATOM 3546 O O . THR A 1 438 ? 48.758 -10.729 -41.177 1.00 84.25 438 THR A O 1
ATOM 3549 N N . ASN A 1 439 ? 46.777 -10.150 -40.284 1.00 84.94 439 ASN A N 1
ATOM 3550 C CA . ASN A 1 439 ? 46.856 -11.033 -39.123 1.00 84.94 439 ASN A CA 1
ATOM 3551 C C . ASN A 1 439 ? 45.495 -11.695 -38.842 1.00 84.94 439 ASN A C 1
ATOM 3553 O O . ASN A 1 439 ? 44.534 -11.026 -38.463 1.00 84.94 439 ASN A O 1
ATOM 3557 N N . GLU A 1 440 ? 45.431 -13.020 -38.998 1.00 82.88 440 GLU A N 1
ATOM 3558 C CA . GLU A 1 440 ? 44.216 -13.809 -38.755 1.00 82.88 440 GLU A CA 1
ATOM 3559 C C . GLU A 1 440 ? 43.720 -13.734 -37.306 1.00 82.88 440 GLU A C 1
ATOM 3561 O O . GLU A 1 440 ? 42.510 -13.743 -37.087 1.00 82.88 440 GLU A O 1
ATOM 3566 N N . GLU A 1 441 ? 44.610 -13.582 -36.321 1.00 82.19 441 GLU A N 1
ATOM 3567 C CA . GLU A 1 441 ? 44.229 -13.486 -34.904 1.00 82.19 441 GLU A CA 1
ATOM 3568 C C . GLU A 1 441 ? 43.432 -12.203 -34.610 1.00 82.19 441 GLU A C 1
ATOM 3570 O O . GLU A 1 441 ? 42.552 -12.192 -33.749 1.00 82.19 441 GLU A O 1
ATOM 3575 N N . LEU A 1 442 ? 43.670 -11.130 -35.377 1.00 88.00 442 LEU A N 1
ATOM 3576 C CA . LEU A 1 442 ? 42.965 -9.854 -35.219 1.00 88.00 442 LEU A CA 1
ATOM 3577 C C . LEU A 1 442 ? 41.555 -9.869 -35.821 1.00 88.00 442 LEU A C 1
ATOM 3579 O O . LEU A 1 442 ? 40.740 -9.015 -35.467 1.00 88.00 442 LEU A O 1
ATOM 3583 N N . LYS A 1 443 ? 41.225 -10.848 -36.676 1.00 87.81 443 LYS A N 1
ATOM 3584 C CA . LYS A 1 443 ? 39.861 -11.004 -37.211 1.00 87.81 443 LYS A CA 1
ATOM 3585 C C . LYS A 1 443 ? 38.855 -11.313 -36.102 1.00 87.81 443 LYS A C 1
ATOM 3587 O O . LYS A 1 443 ? 37.750 -10.778 -36.125 1.00 87.81 443 LYS A O 1
ATOM 3592 N N . ALA A 1 444 ? 39.246 -12.117 -35.111 1.00 88.88 444 ALA A N 1
ATOM 3593 C CA . ALA A 1 444 ? 38.400 -12.423 -33.958 1.00 88.88 444 ALA A CA 1
ATOM 3594 C C . ALA A 1 444 ? 38.119 -11.168 -33.112 1.00 88.88 444 ALA A C 1
ATOM 3596 O O . ALA A 1 444 ? 36.983 -10.932 -32.704 1.00 88.88 444 ALA A O 1
ATOM 3597 N N . TRP A 1 445 ? 39.131 -10.319 -32.902 1.00 91.62 445 TRP A N 1
ATOM 3598 C CA . TRP A 1 445 ? 38.963 -9.057 -32.175 1.00 91.62 445 TRP A CA 1
ATOM 3599 C C . TRP A 1 445 ? 38.109 -8.056 -32.949 1.00 91.62 445 TRP A C 1
ATOM 3601 O O . TRP A 1 445 ? 37.302 -7.356 -32.344 1.00 91.62 445 TRP A O 1
ATOM 3611 N N . LEU A 1 446 ? 38.248 -7.999 -34.276 1.00 93.12 446 LEU A N 1
ATOM 3612 C CA . LEU A 1 446 ? 37.399 -7.158 -35.114 1.00 93.12 446 LEU A CA 1
ATOM 3613 C C . LEU A 1 446 ? 35.917 -7.544 -34.974 1.00 93.12 446 LEU A C 1
ATOM 3615 O O . LEU A 1 446 ? 35.093 -6.675 -34.696 1.00 93.12 446 LEU A O 1
ATOM 3619 N N . GLN A 1 447 ? 35.597 -8.838 -35.078 1.00 91.12 447 GLN A N 1
ATOM 3620 C CA . GLN A 1 447 ? 34.231 -9.344 -34.880 1.00 91.12 447 GLN A CA 1
ATOM 3621 C C . GLN A 1 447 ? 33.699 -9.017 -33.477 1.00 91.12 447 GLN A C 1
ATOM 3623 O O . GLN A 1 447 ? 32.555 -8.594 -33.319 1.00 91.12 447 GLN A O 1
ATOM 3628 N N . GLU A 1 448 ? 34.529 -9.153 -32.441 1.00 91.81 448 GLU A N 1
ATOM 3629 C CA . GLU A 1 448 ? 34.141 -8.782 -31.078 1.00 91.81 448 GLU A CA 1
ATOM 3630 C C . GLU A 1 448 ? 33.837 -7.277 -30.952 1.00 91.81 448 GLU A C 1
ATOM 3632 O O . GLU A 1 448 ? 32.847 -6.888 -30.326 1.00 91.81 448 GLU A O 1
ATOM 3637 N N . TYR A 1 449 ? 34.660 -6.417 -31.562 1.00 93.81 449 TYR A N 1
ATOM 3638 C CA . TYR A 1 449 ? 34.469 -4.964 -31.530 1.00 93.81 449 TYR A CA 1
ATOM 3639 C C . TYR A 1 449 ? 33.283 -4.485 -32.372 1.00 93.81 449 TYR A C 1
ATOM 3641 O O . TYR A 1 449 ? 32.668 -3.478 -32.016 1.00 93.81 449 TYR A O 1
ATOM 3649 N N . GLU A 1 450 ? 32.908 -5.208 -33.428 1.00 94.38 450 GLU A N 1
ATOM 3650 C CA . GLU A 1 450 ? 31.652 -4.986 -34.152 1.00 94.38 450 GLU A CA 1
ATOM 3651 C C . GLU A 1 450 ? 30.444 -5.159 -33.234 1.00 94.38 450 GLU A C 1
ATOM 3653 O O . GLU A 1 450 ? 29.616 -4.250 -33.130 1.00 94.38 450 GLU A O 1
ATOM 3658 N N . VAL A 1 451 ? 30.396 -6.272 -32.496 1.00 94.31 451 VAL A N 1
ATOM 3659 C CA . VAL A 1 451 ? 29.317 -6.552 -31.537 1.00 94.31 451 VAL A CA 1
ATOM 3660 C C . VAL A 1 451 ? 29.326 -5.539 -30.390 1.00 94.31 451 VAL A C 1
ATOM 3662 O O . VAL A 1 451 ? 28.285 -4.987 -30.037 1.00 94.31 451 VAL A O 1
ATOM 3665 N N . LYS A 1 452 ? 30.501 -5.208 -29.835 1.00 95.06 452 LYS A N 1
ATOM 3666 C CA . LYS A 1 452 ? 30.617 -4.166 -28.798 1.00 95.06 452 LYS A CA 1
ATOM 3667 C C . LYS A 1 452 ? 30.114 -2.814 -29.301 1.00 95.06 452 LYS A C 1
ATOM 3669 O O . LYS A 1 452 ? 29.431 -2.102 -28.563 1.00 95.06 452 LYS A O 1
ATOM 3674 N N . LEU A 1 453 ? 30.455 -2.408 -30.520 1.00 96.00 453 LEU A N 1
ATOM 3675 C CA . LEU A 1 453 ? 29.989 -1.130 -31.056 1.00 96.00 453 LEU A CA 1
ATOM 3676 C C . LEU A 1 453 ? 28.461 -1.115 -31.207 1.00 96.00 453 LEU A C 1
ATOM 3678 O O . LEU A 1 453 ? 27.830 -0.114 -30.861 1.00 96.00 453 LEU A O 1
ATOM 3682 N N . ASP A 1 454 ? 27.866 -2.216 -31.666 1.00 94.62 454 ASP A N 1
ATOM 3683 C CA . ASP A 1 454 ? 26.411 -2.364 -31.762 1.00 94.62 454 ASP A CA 1
ATOM 3684 C C . ASP A 1 454 ? 25.717 -2.278 -30.392 1.00 94.62 454 ASP A C 1
ATOM 3686 O O . ASP A 1 454 ? 24.760 -1.523 -30.211 1.00 94.62 454 ASP A O 1
ATOM 3690 N N . HIS A 1 455 ? 26.270 -2.937 -29.374 1.00 94.50 455 HIS A N 1
ATOM 3691 C CA . HIS A 1 455 ? 25.793 -2.838 -27.995 1.00 94.50 455 HIS A CA 1
ATOM 3692 C C . HIS A 1 455 ? 25.821 -1.404 -27.443 1.00 94.50 455 HIS A C 1
ATOM 3694 O O . HIS A 1 455 ? 24.870 -0.966 -26.789 1.00 94.50 455 HIS A O 1
ATOM 3700 N N . ALA A 1 456 ? 26.886 -0.642 -27.718 1.00 95.12 456 ALA A N 1
ATOM 3701 C CA . ALA A 1 456 ? 26.987 0.754 -27.285 1.00 95.12 456 ALA A CA 1
ATOM 3702 C C . ALA A 1 456 ? 25.947 1.645 -27.986 1.00 95.12 456 ALA A C 1
ATOM 3704 O O . ALA A 1 456 ? 25.341 2.511 -27.349 1.00 95.12 456 ALA A O 1
ATOM 3705 N N . LYS A 1 457 ? 25.687 1.398 -29.278 1.00 94.06 457 LYS A N 1
ATOM 3706 C CA . LYS A 1 457 ? 24.617 2.068 -30.032 1.00 94.06 457 LYS A CA 1
ATOM 3707 C C . LYS A 1 457 ? 23.236 1.708 -29.488 1.00 94.06 457 LYS A C 1
ATOM 3709 O O . LYS A 1 457 ? 22.454 2.615 -29.226 1.00 94.06 457 LYS A O 1
ATOM 3714 N N . THR A 1 458 ? 22.977 0.426 -29.229 1.00 92.56 458 THR A N 1
ATOM 3715 C CA . THR A 1 458 ? 21.717 -0.050 -28.637 1.00 92.56 458 THR A CA 1
ATOM 3716 C C . THR A 1 458 ? 21.477 0.588 -27.271 1.00 92.56 458 THR A C 1
ATOM 3718 O O . THR A 1 458 ? 20.387 1.082 -26.999 1.00 92.56 458 THR A O 1
ATOM 3721 N N . PHE A 1 459 ? 22.490 0.633 -26.402 1.00 92.12 459 PHE A N 1
ATOM 3722 C CA . PHE A 1 459 ? 22.379 1.310 -25.109 1.00 92.12 459 PHE A CA 1
ATOM 3723 C C . PHE A 1 459 ? 22.002 2.783 -25.276 1.00 92.12 459 PHE A C 1
ATOM 3725 O O . PHE A 1 459 ? 21.112 3.260 -24.571 1.00 92.12 459 PHE A O 1
ATOM 3732 N N . LYS A 1 460 ? 22.648 3.486 -26.220 1.00 91.50 460 LYS A N 1
ATOM 3733 C CA . LYS A 1 460 ? 22.354 4.889 -26.526 1.00 91.50 460 LYS A CA 1
ATOM 3734 C C . LYS A 1 460 ? 20.911 5.083 -26.989 1.00 91.50 460 LYS A C 1
ATOM 3736 O O . LYS A 1 460 ? 20.204 5.922 -26.438 1.00 91.50 460 LYS A O 1
ATOM 3741 N N . GLU A 1 461 ? 20.477 4.283 -27.955 1.00 91.00 461 GLU A N 1
ATOM 3742 C CA . GLU A 1 461 ? 19.127 4.318 -28.521 1.00 91.00 461 GLU A CA 1
ATOM 3743 C C . GLU A 1 461 ? 18.052 4.101 -27.444 1.00 91.00 461 GLU A C 1
ATOM 3745 O O . GLU A 1 461 ? 17.098 4.874 -27.338 1.00 91.00 461 GLU A O 1
ATOM 3750 N N . VAL A 1 462 ? 18.238 3.087 -26.592 1.00 87.62 462 VAL A N 1
ATOM 3751 C CA . VAL A 1 462 ? 17.255 2.690 -25.577 1.00 87.62 462 VAL A CA 1
ATOM 3752 C C . VAL A 1 462 ? 16.993 3.802 -24.568 1.00 87.62 462 VAL A C 1
ATOM 3754 O O . VAL A 1 462 ? 15.832 4.122 -24.326 1.00 87.62 462 VAL A O 1
ATOM 3757 N N . PHE A 1 463 ? 18.022 4.411 -23.964 1.00 83.56 463 PHE A N 1
ATOM 3758 C CA . PHE A 1 463 ? 17.763 5.447 -22.953 1.00 83.56 463 PHE A CA 1
ATOM 3759 C C . PHE A 1 463 ? 17.206 6.734 -23.585 1.00 83.56 463 PHE A C 1
ATOM 3761 O O . PHE A 1 463 ? 16.385 7.412 -22.961 1.00 83.56 463 PHE A O 1
ATOM 3768 N N . GLN A 1 464 ? 17.613 7.061 -24.820 1.00 85.44 464 GLN A N 1
ATOM 3769 C CA . GLN A 1 464 ? 17.124 8.239 -25.542 1.00 85.44 464 GLN A CA 1
ATOM 3770 C C . GLN A 1 464 ? 15.624 8.154 -25.833 1.00 85.44 464 GLN A C 1
ATOM 3772 O O . GLN A 1 464 ? 14.942 9.173 -25.746 1.00 85.44 464 GLN A O 1
ATOM 3777 N N . LYS A 1 465 ? 15.082 6.950 -26.072 1.00 83.00 465 LYS A N 1
ATOM 3778 C CA . LYS A 1 465 ? 13.641 6.736 -26.303 1.00 83.00 465 LYS A CA 1
ATOM 3779 C C . LYS A 1 465 ? 12.751 7.256 -25.163 1.00 83.00 465 LYS A C 1
ATOM 3781 O O . LYS A 1 465 ? 11.594 7.598 -25.389 1.00 83.00 465 LYS A O 1
ATOM 3786 N N . TYR A 1 466 ? 13.284 7.350 -23.946 1.00 75.50 466 TYR A N 1
ATOM 3787 C CA . TYR A 1 466 ? 12.550 7.783 -22.749 1.00 75.50 466 TYR A CA 1
ATOM 3788 C C . TYR A 1 466 ? 12.832 9.226 -22.328 1.00 75.50 466 TYR A C 1
ATOM 3790 O O . TYR A 1 466 ? 12.412 9.655 -21.248 1.00 75.50 466 TYR A O 1
ATOM 3798 N N . CYS A 1 467 ? 13.560 9.968 -23.160 1.00 76.19 467 CYS A N 1
ATOM 3799 C CA . CYS A 1 467 ? 13.948 11.344 -22.905 1.00 76.19 467 CYS A CA 1
ATOM 3800 C C . CYS A 1 467 ? 13.325 12.250 -23.970 1.00 76.19 467 CYS A C 1
ATOM 3802 O O . CYS A 1 467 ? 13.742 12.221 -25.124 1.00 76.19 467 CYS A O 1
ATOM 3804 N N . TRP A 1 468 ? 12.363 13.087 -23.583 1.00 73.06 468 TRP A N 1
ATOM 3805 C CA . TRP A 1 468 ? 11.869 14.170 -24.436 1.00 73.06 468 TRP A CA 1
ATOM 3806 C C . TRP A 1 468 ? 11.744 15.470 -23.650 1.00 73.06 468 TRP A C 1
ATOM 3808 O O . TRP A 1 468 ? 11.541 15.463 -22.434 1.00 73.06 468 TRP A O 1
ATOM 3818 N N . ASP A 1 469 ? 11.879 16.602 -24.335 1.00 68.50 469 ASP A N 1
ATOM 3819 C CA . ASP A 1 469 ? 11.807 17.908 -23.687 1.00 68.50 469 ASP A CA 1
ATOM 3820 C C . ASP A 1 469 ? 10.380 18.225 -23.237 1.00 68.50 469 ASP A C 1
ATOM 3822 O O . ASP A 1 469 ? 9.430 18.271 -24.033 1.00 68.50 469 ASP A O 1
ATOM 3826 N N . VAL A 1 470 ? 10.245 18.447 -21.929 1.00 62.75 470 VAL A N 1
ATOM 3827 C CA . VAL A 1 470 ? 8.998 18.844 -21.277 1.00 62.75 470 VAL A CA 1
ATOM 3828 C C . VAL A 1 470 ? 9.004 20.356 -21.091 1.00 62.75 470 VAL A C 1
ATOM 3830 O O . VAL A 1 470 ? 9.434 20.862 -20.056 1.00 62.75 470 VAL A O 1
ATOM 3833 N N . ASP A 1 471 ? 8.509 21.065 -22.102 1.00 60.81 471 ASP A N 1
ATOM 3834 C CA . ASP A 1 471 ? 8.201 22.494 -22.018 1.00 60.81 471 ASP A CA 1
ATOM 3835 C C . ASP A 1 471 ? 6.749 22.660 -21.553 1.00 60.81 471 ASP A C 1
ATOM 3837 O O . ASP A 1 471 ? 5.826 22.832 -22.349 1.00 60.81 471 ASP A O 1
ATOM 3841 N N . GLY A 1 472 ? 6.542 22.538 -20.241 1.00 65.69 472 GLY A N 1
ATOM 3842 C CA . GLY A 1 472 ? 5.240 22.717 -19.593 1.00 65.69 472 GLY A CA 1
ATOM 3843 C C . GLY A 1 472 ? 4.429 21.434 -19.360 1.00 65.69 472 GLY A C 1
ATOM 3844 O O . GLY A 1 472 ? 4.781 20.335 -19.785 1.00 65.69 472 GLY A O 1
ATOM 3845 N N . VAL A 1 473 ? 3.311 21.590 -18.643 1.00 76.56 473 VAL A N 1
ATOM 3846 C CA . VAL A 1 473 ? 2.480 20.489 -18.109 1.00 76.56 473 VAL A CA 1
ATOM 3847 C C . VAL A 1 473 ? 1.803 19.645 -19.198 1.00 76.56 473 VAL A C 1
ATOM 3849 O O . VAL A 1 473 ? 1.453 18.492 -18.963 1.00 76.56 473 VAL A O 1
ATOM 3852 N N . SER A 1 474 ? 1.632 20.180 -20.408 1.00 73.44 474 SER A N 1
ATOM 3853 C CA . SER A 1 474 ? 0.904 19.523 -21.504 1.00 73.44 474 SER A CA 1
ATOM 3854 C C . SER A 1 474 ? 1.580 18.265 -22.058 1.00 73.44 474 SER A C 1
ATOM 3856 O O . SER A 1 474 ? 0.900 17.456 -22.681 1.00 73.44 474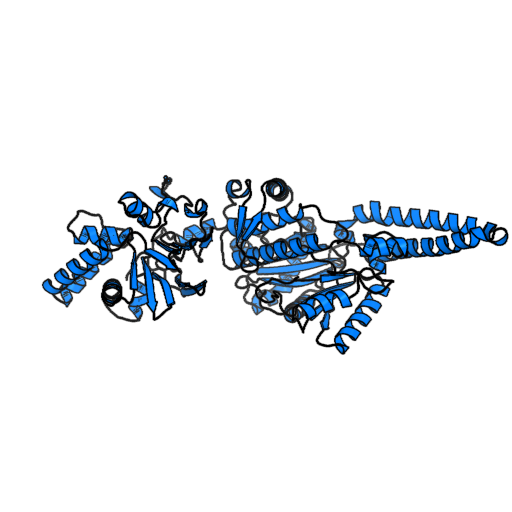 SER A O 1
ATOM 3858 N N . LYS A 1 475 ? 2.887 18.083 -21.830 1.00 82.25 475 LYS A N 1
ATOM 3859 C CA . LYS A 1 475 ? 3.646 16.894 -22.263 1.00 82.25 475 LYS A CA 1
ATOM 3860 C C . LYS A 1 475 ? 3.855 15.854 -21.155 1.00 82.25 475 LYS A C 1
ATOM 3862 O O . LYS A 1 475 ? 4.557 14.867 -21.381 1.00 82.25 475 LYS A O 1
ATOM 3867 N N . ILE A 1 476 ? 3.300 16.087 -19.965 1.00 89.81 476 ILE A N 1
ATOM 3868 C CA . ILE A 1 476 ? 3.321 15.122 -18.863 1.00 89.81 476 ILE A CA 1
ATOM 3869 C C . ILE A 1 476 ? 2.209 14.110 -19.107 1.00 89.81 476 ILE A C 1
ATOM 3871 O O . ILE A 1 476 ? 1.066 14.489 -19.357 1.00 89.81 476 ILE A O 1
ATOM 3875 N N . GLN A 1 477 ? 2.548 12.830 -19.008 1.00 93.50 477 GLN A N 1
ATOM 3876 C CA . GLN A 1 477 ? 1.585 11.737 -19.071 1.00 93.50 477 GLN A CA 1
ATOM 3877 C C . GLN A 1 477 ? 1.618 10.963 -17.763 1.00 93.50 477 GLN A C 1
ATOM 3879 O O . GLN A 1 477 ? 2.688 10.683 -17.219 1.00 93.50 477 GLN A O 1
ATOM 3884 N N . ILE A 1 478 ? 0.442 10.616 -17.257 1.00 97.12 478 ILE A N 1
ATOM 3885 C CA . ILE A 1 478 ? 0.279 9.852 -16.025 1.00 97.12 478 ILE A CA 1
ATOM 3886 C C . ILE A 1 478 ? -0.473 8.579 -16.387 1.00 97.12 478 ILE A C 1
ATOM 3888 O O . ILE A 1 478 ? -1.552 8.653 -16.956 1.00 97.12 478 ILE A O 1
ATOM 3892 N N . ALA A 1 479 ? 0.065 7.411 -16.060 1.00 98.06 479 ALA A N 1
ATOM 3893 C CA . ALA A 1 479 ? -0.598 6.131 -16.288 1.00 98.06 479 ALA A CA 1
ATOM 3894 C C . ALA A 1 479 ? -0.978 5.499 -14.939 1.00 98.06 479 ALA A C 1
ATOM 3896 O O . ALA A 1 479 ? -0.150 4.796 -14.349 1.00 98.06 479 ALA A O 1
ATOM 3897 N N . PRO A 1 480 ? -2.188 5.771 -14.400 1.00 98.25 480 PRO A N 1
ATOM 3898 C CA . PRO A 1 480 ? -2.682 5.101 -13.203 1.00 98.25 480 PRO A CA 1
ATOM 3899 C C . PRO A 1 480 ? -2.922 3.630 -13.507 1.00 98.25 480 PRO A C 1
ATOM 3901 O O . PRO A 1 480 ? -3.753 3.316 -14.349 1.00 98.25 480 PRO A O 1
ATOM 3904 N N . PHE A 1 481 ? -2.227 2.729 -12.822 1.00 98.12 481 PHE A N 1
ATOM 3905 C CA . PHE A 1 481 ? -2.429 1.286 -12.985 1.00 98.12 481 PHE A CA 1
ATOM 3906 C C . PHE A 1 481 ? -3.216 0.673 -11.822 1.00 98.12 481 PHE A C 1
ATOM 3908 O O . PHE A 1 481 ? -3.713 -0.445 -11.945 1.00 98.12 481 PHE A O 1
ATOM 3915 N N . HIS A 1 482 ? -3.382 1.399 -10.709 1.00 98.75 482 HIS A N 1
ATOM 3916 C CA . HIS A 1 482 ? -4.277 1.013 -9.617 1.00 98.75 482 HIS A CA 1
ATOM 3917 C C . HIS A 1 482 ? -5.076 2.211 -9.097 1.00 98.75 482 HIS A C 1
ATOM 3919 O O . HIS A 1 482 ? -4.506 3.212 -8.670 1.00 98.75 482 HIS A O 1
ATOM 3925 N N . VAL A 1 483 ? -6.402 2.069 -9.050 1.00 98.62 483 VAL A N 1
ATOM 3926 C CA . VAL A 1 483 ? -7.255 2.819 -8.114 1.00 98.62 483 VAL A CA 1
ATOM 3927 C C . VAL A 1 483 ? -7.239 2.065 -6.791 1.00 98.62 483 VAL A C 1
ATOM 3929 O O . VAL A 1 483 ? -7.781 0.968 -6.719 1.00 98.62 483 VAL A O 1
ATOM 3932 N N . LEU A 1 484 ? -6.572 2.610 -5.775 1.00 98.69 484 LEU A N 1
ATOM 3933 C CA . LEU A 1 484 ? -6.325 1.915 -4.509 1.00 98.69 484 LEU A CA 1
ATOM 3934 C C . LEU A 1 484 ? -7.493 2.069 -3.531 1.00 98.69 484 LEU A C 1
ATOM 3936 O O . LEU A 1 484 ? -7.912 1.093 -2.908 1.00 98.69 484 LEU A O 1
ATOM 3940 N N . ALA A 1 485 ? -8.023 3.289 -3.405 1.00 98.69 485 ALA A N 1
ATOM 3941 C CA . ALA A 1 485 ? -9.079 3.594 -2.448 1.00 98.69 485 ALA A CA 1
ATOM 3942 C C . ALA A 1 485 ? -9.939 4.797 -2.847 1.00 98.69 485 ALA A C 1
ATOM 3944 O O . ALA A 1 485 ? -9.471 5.752 -3.476 1.00 98.69 485 ALA A O 1
ATOM 3945 N N . HIS A 1 486 ? -11.188 4.738 -2.396 1.00 98.56 486 HIS A N 1
ATOM 3946 C CA . HIS A 1 486 ? -12.126 5.851 -2.247 1.00 98.56 486 HIS A CA 1
ATOM 3947 C C . HIS A 1 486 ? -12.314 6.157 -0.756 1.00 98.56 486 HIS A C 1
ATOM 3949 O O . HIS A 1 486 ? -11.821 5.424 0.100 1.00 98.56 486 HIS A O 1
ATOM 3955 N N . SER A 1 487 ? -13.065 7.209 -0.425 1.00 96.44 487 SER A N 1
ATOM 3956 C CA . SER A 1 487 ? -13.247 7.640 0.968 1.00 96.44 487 SER A CA 1
ATOM 3957 C C . SER A 1 487 ? -13.989 6.650 1.867 1.00 96.44 487 SER A C 1
ATOM 3959 O O . SER A 1 487 ? -13.971 6.818 3.081 1.00 96.44 487 SER A O 1
ATOM 3961 N N . SER A 1 488 ? -14.648 5.638 1.300 1.00 92.62 488 SER A N 1
ATOM 3962 C CA . SER A 1 488 ? -15.433 4.640 2.037 1.00 92.62 488 SER A CA 1
ATOM 3963 C C . SER A 1 488 ? -14.941 3.200 1.880 1.00 92.62 488 SER A C 1
ATOM 3965 O O . SER A 1 488 ? -15.403 2.332 2.619 1.00 92.62 488 SER A O 1
ATOM 3967 N N . GLN A 1 489 ? -14.053 2.919 0.921 1.00 95.94 489 GLN A N 1
ATOM 3968 C CA . GLN A 1 489 ? -13.639 1.552 0.605 1.00 95.94 489 GLN A CA 1
ATOM 3969 C C . GLN A 1 489 ? -12.275 1.485 -0.087 1.00 95.94 489 GLN A C 1
ATOM 3971 O O . GLN A 1 489 ? -11.860 2.407 -0.794 1.00 95.94 489 GLN A O 1
ATOM 3976 N N . THR A 1 490 ? -11.608 0.349 0.090 1.00 97.88 490 THR A N 1
ATOM 3977 C CA . THR A 1 490 ? -10.426 -0.059 -0.672 1.00 97.88 490 THR A CA 1
ATOM 3978 C C . THR A 1 490 ? -10.839 -0.958 -1.839 1.00 97.88 490 THR A C 1
ATOM 3980 O O . THR A 1 490 ? -11.935 -1.520 -1.845 1.00 97.88 490 THR A O 1
ATOM 3983 N N . PHE A 1 491 ? -9.970 -1.097 -2.842 1.00 98.25 491 PHE A N 1
ATOM 3984 C CA . PHE A 1 491 ? -10.246 -1.905 -4.041 1.00 98.25 491 PHE A CA 1
ATOM 3985 C C . PHE A 1 491 ? -9.351 -3.139 -4.171 1.00 98.25 491 PHE A C 1
ATOM 3987 O O . PHE A 1 491 ? -9.195 -3.691 -5.255 1.00 98.25 491 PHE A O 1
ATOM 3994 N N . PHE A 1 492 ? -8.784 -3.616 -3.063 1.00 96.94 492 PHE A N 1
ATOM 3995 C CA . PHE A 1 492 ? -7.925 -4.806 -3.053 1.00 96.94 492 PHE A CA 1
ATOM 3996 C C . PHE A 1 492 ? -8.684 -6.119 -3.305 1.00 96.94 492 PHE A C 1
ATOM 3998 O O . PHE A 1 492 ? -8.074 -7.161 -3.522 1.00 96.94 492 PHE A O 1
ATOM 4005 N N . ASN A 1 493 ? -10.017 -6.076 -3.295 1.00 95.19 493 ASN A N 1
ATOM 4006 C CA . ASN A 1 493 ? -10.884 -7.187 -3.678 1.00 95.19 493 ASN A CA 1
ATOM 4007 C C . ASN A 1 493 ? -11.180 -7.236 -5.188 1.00 95.19 493 ASN A C 1
ATOM 4009 O O . ASN A 1 493 ? -11.780 -8.204 -5.654 1.00 95.19 493 ASN A O 1
ATOM 4013 N N . GLN A 1 494 ? -10.806 -6.203 -5.948 1.00 97.94 494 GLN A N 1
ATOM 4014 C CA . GLN A 1 494 ? -11.078 -6.130 -7.380 1.00 97.94 494 GLN A CA 1
ATOM 4015 C C . GLN A 1 494 ? -9.983 -6.836 -8.196 1.00 97.94 494 GLN A C 1
ATOM 4017 O O . GLN A 1 494 ? -8.811 -6.853 -7.798 1.00 97.94 494 GLN A O 1
ATOM 4022 N N . PRO A 1 495 ? -10.329 -7.417 -9.359 1.00 98.19 495 PRO A N 1
ATOM 4023 C CA . PRO A 1 495 ? -9.335 -7.969 -10.264 1.00 98.19 495 PRO A CA 1
ATOM 4024 C C . PRO A 1 495 ? -8.544 -6.863 -10.977 1.00 98.19 495 PRO A C 1
ATOM 4026 O O . PRO A 1 495 ? -9.032 -5.750 -11.180 1.00 98.19 495 PRO A O 1
ATOM 4029 N N . HIS A 1 496 ? -7.330 -7.157 -11.447 1.00 98.62 496 HIS A N 1
ATOM 4030 C CA . HIS A 1 496 ? -6.533 -6.179 -12.201 1.00 98.62 496 HIS A CA 1
ATOM 4031 C C . HIS A 1 496 ? -7.197 -5.722 -13.504 1.00 98.62 496 HIS A C 1
ATOM 4033 O O . HIS A 1 496 ? -7.019 -4.575 -13.904 1.00 98.62 496 HIS A O 1
ATOM 4039 N N . THR A 1 497 ? -8.056 -6.542 -14.110 1.00 98.38 497 THR A N 1
ATOM 4040 C CA . THR A 1 497 ? -8.891 -6.129 -15.251 1.00 98.38 497 THR A CA 1
ATOM 4041 C C . THR A 1 497 ? -9.863 -5.001 -14.895 1.00 98.38 497 THR A C 1
ATOM 4043 O O . THR A 1 497 ? -10.085 -4.111 -15.714 1.00 98.38 497 THR A O 1
ATOM 4046 N N . TRP A 1 498 ? -10.393 -4.977 -13.667 1.00 98.69 498 TRP A N 1
ATOM 4047 C CA . TRP A 1 498 ? -11.218 -3.871 -13.177 1.00 98.69 498 TRP A CA 1
ATOM 4048 C C . TRP A 1 498 ? -10.391 -2.590 -13.033 1.00 98.69 498 TRP A C 1
ATOM 4050 O O . TRP A 1 498 ? -10.822 -1.531 -13.486 1.00 98.69 498 TRP A O 1
ATOM 4060 N N . HIS A 1 499 ? -9.169 -2.683 -12.496 1.00 98.69 499 HIS A N 1
ATOM 4061 C CA . HIS A 1 499 ? -8.272 -1.527 -12.401 1.00 98.69 499 HIS A CA 1
ATOM 4062 C C . HIS A 1 499 ? -7.892 -0.967 -13.780 1.00 98.69 499 HIS A C 1
ATOM 4064 O O . HIS A 1 499 ? -7.831 0.251 -13.935 1.00 98.69 499 HIS A O 1
ATOM 4070 N N . MET A 1 500 ? -7.699 -1.821 -14.791 1.00 98.56 500 MET A N 1
ATOM 4071 C CA . MET A 1 500 ? -7.486 -1.370 -16.173 1.00 98.56 500 MET A CA 1
ATOM 4072 C C . MET A 1 500 ? -8.738 -0.708 -16.768 1.00 98.56 500 MET A C 1
ATOM 4074 O O . MET A 1 500 ? -8.630 0.285 -17.482 1.00 98.56 500 MET A O 1
ATOM 4078 N N . GLY A 1 501 ? -9.935 -1.190 -16.420 1.00 98.56 501 GLY A N 1
ATOM 4079 C CA . GLY A 1 501 ? -11.191 -0.510 -16.751 1.00 98.56 501 GLY A CA 1
ATOM 4080 C C . GLY A 1 501 ? -11.288 0.889 -16.130 1.00 98.56 501 GLY A C 1
ATOM 4081 O O . GLY A 1 501 ? -11.652 1.840 -16.816 1.00 98.56 501 GLY A O 1
ATOM 4082 N N . MET A 1 502 ? -10.890 1.038 -14.862 1.00 98.56 502 MET A N 1
ATOM 4083 C CA . MET A 1 502 ? -10.818 2.349 -14.204 1.00 98.56 502 MET A CA 1
ATOM 4084 C C . MET A 1 502 ? -9.762 3.260 -14.836 1.00 98.56 502 MET A C 1
ATOM 4086 O O . MET A 1 502 ? -9.995 4.455 -14.981 1.00 98.56 502 MET A O 1
ATOM 4090 N N . ASN A 1 503 ? -8.606 2.716 -15.224 1.00 98.44 503 ASN A N 1
ATOM 4091 C CA . ASN A 1 503 ? -7.575 3.462 -15.941 1.00 98.44 503 ASN A CA 1
ATOM 4092 C C . ASN A 1 503 ? -8.109 4.041 -17.262 1.00 98.44 503 ASN A C 1
ATOM 4094 O O . ASN A 1 503 ? -7.880 5.219 -17.531 1.00 98.44 503 ASN A O 1
ATOM 4098 N N . ARG A 1 504 ? -8.867 3.253 -18.037 1.00 98.50 504 ARG A N 1
ATOM 4099 C CA . ARG A 1 504 ? -9.538 3.735 -19.252 1.00 98.50 504 ARG A CA 1
ATOM 4100 C C . ARG A 1 504 ? -10.528 4.858 -18.951 1.00 98.50 504 ARG A C 1
ATOM 4102 O O . ARG A 1 504 ? -10.451 5.902 -19.584 1.00 98.50 504 ARG A O 1
ATOM 4109 N N . GLU A 1 505 ? -11.400 4.685 -17.957 1.00 98.38 505 GLU A N 1
ATOM 4110 C CA . GLU A 1 505 ? -12.353 5.734 -17.561 1.00 98.38 505 GLU A CA 1
ATOM 4111 C C . GLU A 1 505 ? -11.633 7.036 -17.158 1.00 98.38 505 GLU A C 1
ATOM 4113 O O . GLU A 1 505 ? -12.031 8.124 -17.564 1.00 98.38 505 GLU A O 1
ATOM 4118 N N . LEU A 1 506 ? -10.536 6.942 -16.400 1.00 98.31 506 LEU A N 1
ATOM 4119 C CA . LEU A 1 506 ? -9.725 8.107 -16.037 1.00 98.31 506 LEU A CA 1
ATOM 4120 C C . LEU A 1 506 ? -9.111 8.784 -17.276 1.00 98.31 506 LEU A C 1
ATOM 4122 O O . LEU A 1 506 ? -9.134 10.011 -17.366 1.00 98.31 506 LEU A O 1
ATOM 4126 N N . ALA A 1 507 ? -8.599 8.009 -18.236 1.00 97.50 507 ALA A N 1
ATOM 4127 C CA . ALA A 1 507 ? -8.051 8.521 -19.495 1.00 97.50 507 ALA A CA 1
ATOM 4128 C C . ALA A 1 507 ? -9.110 9.188 -20.394 1.00 97.50 507 ALA A C 1
ATOM 4130 O O . ALA A 1 507 ? -8.800 10.151 -21.095 1.00 97.50 507 ALA A O 1
ATOM 4131 N N . GLU A 1 508 ? -10.363 8.729 -20.343 1.00 97.75 508 GLU A N 1
ATOM 4132 C CA . GLU A 1 508 ? -11.496 9.373 -21.024 1.00 97.75 508 GLU A CA 1
ATOM 4133 C C . GLU A 1 508 ? -11.868 10.721 -20.384 1.00 97.75 508 GLU A C 1
ATOM 4135 O O . GLU A 1 508 ? -12.265 11.651 -21.088 1.00 97.75 508 GLU A O 1
ATOM 4140 N N . LEU A 1 509 ? -11.725 10.844 -19.059 1.00 97.56 509 LEU A N 1
ATOM 4141 C CA . LEU A 1 509 ? -12.060 12.060 -18.312 1.00 97.56 509 LEU A CA 1
ATOM 4142 C C . LEU A 1 509 ? -10.973 13.137 -18.379 1.00 97.56 509 LEU A C 1
ATOM 4144 O O . LEU A 1 509 ? -11.294 14.322 -18.424 1.00 97.56 509 LEU A O 1
ATOM 4148 N N . SER A 1 510 ? -9.694 12.751 -18.383 1.00 96.06 510 SER A N 1
ATOM 4149 C CA . SER A 1 510 ? -8.580 13.699 -18.435 1.00 96.06 510 SER A CA 1
ATOM 4150 C C . SER A 1 510 ? -7.513 13.267 -19.425 1.00 96.06 510 SER A C 1
ATOM 4152 O O . SER A 1 510 ? -6.896 12.215 -19.284 1.00 96.06 510 SER A O 1
ATOM 4154 N N . THR A 1 511 ? -7.174 14.155 -20.360 1.00 93.81 511 THR A N 1
ATOM 4155 C CA . THR A 1 511 ? -6.148 13.880 -21.379 1.00 93.81 511 THR A CA 1
ATOM 4156 C C . THR A 1 511 ? -4.722 13.794 -20.816 1.00 93.81 511 THR A C 1
ATOM 4158 O O . THR A 1 511 ? -3.788 13.557 -21.577 1.00 93.81 511 THR A O 1
ATOM 4161 N N . ILE A 1 512 ? -4.507 14.100 -19.529 1.00 94.94 512 ILE A N 1
ATOM 4162 C CA . ILE A 1 512 ? -3.208 13.875 -18.872 1.00 94.94 512 ILE A CA 1
ATOM 4163 C C . ILE A 1 512 ? -3.030 12.400 -18.492 1.00 94.94 512 ILE A C 1
ATOM 4165 O O . ILE A 1 512 ? -1.897 11.936 -18.335 1.00 94.94 512 ILE A O 1
ATOM 4169 N N . PHE A 1 513 ? -4.138 11.670 -18.336 1.00 97.12 513 PHE A N 1
ATOM 4170 C CA . PHE A 1 513 ? -4.114 10.249 -18.064 1.00 97.12 513 PHE A CA 1
ATOM 4171 C C . PHE A 1 513 ? -3.936 9.453 -19.356 1.00 97.12 513 PHE A C 1
ATOM 4173 O O . PHE A 1 513 ? -4.512 9.767 -20.395 1.00 97.12 513 PHE A O 1
ATOM 4180 N N . LEU A 1 514 ? -3.103 8.421 -19.277 1.00 96.06 514 LEU A N 1
ATOM 4181 C CA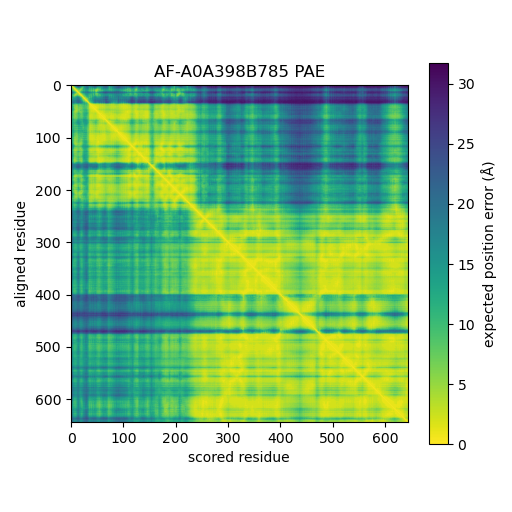 . LEU A 1 514 ? -2.793 7.509 -20.366 1.00 96.06 514 LEU A CA 1
ATOM 4182 C C . LEU A 1 514 ? -3.394 6.135 -20.068 1.00 96.06 514 LEU A C 1
ATOM 4184 O O . LEU A 1 514 ? -3.191 5.582 -18.979 1.00 96.06 514 LEU A O 1
ATOM 4188 N N . GLU A 1 515 ? -4.090 5.571 -21.055 1.00 97.31 515 GLU A N 1
ATOM 4189 C CA . GLU A 1 515 ? -4.542 4.184 -20.988 1.00 97.31 515 GLU A CA 1
ATOM 4190 C C . GLU A 1 515 ? -3.339 3.229 -21.037 1.00 97.31 515 GLU A C 1
ATOM 4192 O O . GLU A 1 515 ? -2.416 3.380 -21.840 1.00 97.31 515 GLU A O 1
ATOM 4197 N N . THR A 1 516 ? -3.338 2.232 -20.159 1.00 97.44 516 THR A N 1
ATOM 4198 C CA . THR A 1 516 ? -2.310 1.199 -20.105 1.00 97.44 516 THR A CA 1
ATOM 4199 C C . THR A 1 516 ? -2.738 0.009 -20.944 1.00 97.44 516 THR A C 1
ATOM 4201 O O . THR A 1 516 ? -3.732 -0.652 -20.655 1.00 97.44 516 THR A O 1
ATOM 4204 N N . GLU A 1 517 ? -1.950 -0.291 -21.973 1.00 97.50 517 GLU A N 1
ATOM 4205 C CA . GLU A 1 517 ? -2.104 -1.513 -22.755 1.00 97.50 517 GLU A CA 1
ATOM 4206 C C . GLU A 1 517 ? -1.921 -2.742 -21.853 1.00 97.50 517 GLU A C 1
ATOM 4208 O O . GLU A 1 517 ? -0.935 -2.848 -21.113 1.00 97.50 517 GLU A O 1
ATOM 4213 N N . TYR A 1 518 ? -2.860 -3.683 -21.927 1.00 98.19 518 TYR A N 1
ATOM 4214 C CA . TYR A 1 518 ? -2.802 -4.929 -21.175 1.00 98.19 518 TYR A CA 1
ATOM 4215 C C . TYR A 1 518 ? -3.413 -6.086 -21.963 1.00 98.19 518 TYR A C 1
ATOM 4217 O O . TYR A 1 518 ? -4.221 -5.895 -22.874 1.00 98.19 518 TYR A O 1
ATOM 4225 N N . LYS A 1 519 ? -3.048 -7.306 -21.576 1.00 98.25 519 LYS A N 1
ATOM 4226 C CA . LYS A 1 519 ? -3.622 -8.547 -22.099 1.00 98.25 519 LYS A CA 1
ATOM 4227 C C . LYS A 1 519 ? -3.787 -9.576 -20.973 1.00 98.25 519 LYS A C 1
ATOM 4229 O O . LYS A 1 519 ? -3.172 -9.460 -19.912 1.00 98.25 519 LYS A O 1
ATOM 4234 N N . ILE A 1 520 ? -4.639 -10.578 -21.190 1.00 98.44 520 ILE A N 1
ATOM 4235 C CA . ILE A 1 520 ? -4.999 -11.591 -20.184 1.00 98.44 520 ILE A CA 1
ATOM 4236 C C . ILE A 1 520 ? -4.430 -12.947 -20.605 1.00 98.44 520 ILE A C 1
ATOM 4238 O O . ILE A 1 520 ? -4.605 -13.351 -21.749 1.00 98.44 520 ILE A O 1
ATOM 4242 N N . ILE A 1 521 ? -3.806 -13.660 -19.669 1.00 98.38 521 ILE A N 1
ATOM 4243 C CA . ILE A 1 521 ? -3.253 -15.007 -19.865 1.00 98.38 521 ILE A CA 1
ATOM 4244 C C . ILE A 1 521 ? -4.177 -16.006 -19.171 1.00 98.38 521 ILE A C 1
ATOM 4246 O O . ILE A 1 521 ? -4.414 -15.871 -17.970 1.00 98.38 521 ILE A O 1
ATOM 4250 N N . ARG A 1 522 ? -4.688 -16.998 -19.907 1.00 96.94 522 ARG A N 1
ATOM 4251 C CA . ARG A 1 522 ? -5.588 -18.053 -19.391 1.00 96.94 522 ARG A CA 1
ATOM 4252 C C . ARG A 1 522 ? -5.148 -19.468 -19.764 1.00 96.94 522 ARG A C 1
ATOM 4254 O O . ARG A 1 522 ? -5.436 -20.419 -19.046 1.00 96.94 522 ARG A O 1
ATOM 4261 N N . ASP A 1 523 ? -4.463 -19.603 -20.889 1.00 96.00 523 ASP A N 1
ATOM 4262 C CA . ASP A 1 523 ? -4.116 -20.866 -21.536 1.00 96.00 523 ASP A CA 1
ATOM 4263 C C . ASP A 1 523 ? -2.822 -20.708 -22.354 1.00 96.00 523 ASP A C 1
ATOM 4265 O O . ASP A 1 523 ? -2.163 -19.667 -22.309 1.00 96.00 523 ASP A O 1
ATOM 4269 N N . GLU A 1 524 ? -2.430 -21.760 -23.069 1.00 96.00 524 GLU A N 1
ATOM 4270 C CA . GLU A 1 524 ? -1.219 -21.771 -23.898 1.00 96.00 524 GLU A CA 1
ATOM 4271 C C . GLU A 1 524 ? -1.315 -20.816 -25.102 1.00 96.00 524 GLU A C 1
ATOM 4273 O O . GLU A 1 524 ? -0.311 -20.231 -25.504 1.00 96.00 524 GLU A O 1
ATOM 4278 N N . ALA A 1 525 ? -2.515 -20.613 -25.658 1.00 97.19 525 ALA A N 1
ATOM 4279 C CA . ALA A 1 525 ? -2.716 -19.735 -26.811 1.00 97.19 525 ALA A CA 1
ATOM 4280 C C . ALA A 1 525 ? -2.534 -18.258 -26.429 1.00 97.19 525 ALA A C 1
ATOM 4282 O O . ALA A 1 525 ? -1.786 -17.528 -27.077 1.00 97.19 525 ALA A O 1
ATOM 4283 N N . SER A 1 526 ? -3.171 -17.832 -25.337 1.00 97.38 526 SER A N 1
ATOM 4284 C CA . SER A 1 526 ? -3.010 -16.482 -24.788 1.00 97.38 526 SER A CA 1
ATOM 4285 C C . SER A 1 526 ? -1.590 -16.231 -24.276 1.00 97.38 526 SER A C 1
ATOM 4287 O O . SER A 1 526 ? -1.074 -15.131 -24.440 1.00 97.38 526 SER A O 1
ATOM 4289 N N . GLU A 1 527 ? -0.913 -17.237 -23.716 1.00 97.62 527 GLU A N 1
ATOM 4290 C CA . GLU A 1 527 ? 0.512 -17.141 -23.377 1.00 97.62 527 GLU A CA 1
ATOM 4291 C C . GLU A 1 527 ? 1.385 -16.852 -24.603 1.00 97.62 527 GLU A C 1
ATOM 4293 O O . GLU A 1 527 ? 2.210 -15.938 -24.545 1.00 97.62 527 GLU A O 1
ATOM 4298 N N . ALA A 1 528 ? 1.192 -17.584 -25.705 1.00 97.88 528 ALA A N 1
ATOM 4299 C CA . ALA A 1 528 ? 1.926 -17.338 -26.945 1.00 97.88 528 ALA A CA 1
ATOM 4300 C C . ALA A 1 528 ? 1.679 -15.915 -27.475 1.00 97.88 528 ALA A C 1
ATOM 4302 O O . ALA A 1 528 ? 2.626 -15.231 -27.862 1.00 97.88 528 ALA A O 1
ATOM 4303 N N . GLU A 1 529 ? 0.434 -15.434 -27.407 1.00 97.81 529 GLU A N 1
ATOM 4304 C CA . GLU A 1 529 ? 0.084 -14.060 -27.784 1.00 97.81 529 GLU A CA 1
ATOM 4305 C C . GLU A 1 529 ? 0.803 -13.013 -26.911 1.00 97.81 529 GLU A C 1
ATOM 4307 O O . GLU A 1 529 ? 1.277 -11.999 -27.427 1.00 97.81 529 GLU A O 1
ATOM 4312 N N . ILE A 1 530 ? 0.927 -13.243 -25.595 1.00 97.38 530 ILE A N 1
ATOM 4313 C CA . ILE A 1 530 ? 1.650 -12.323 -24.698 1.00 97.38 530 ILE A CA 1
ATOM 4314 C C . ILE A 1 530 ? 3.136 -12.310 -24.998 1.00 97.38 530 ILE A C 1
ATOM 4316 O O . ILE A 1 530 ? 3.741 -11.239 -24.974 1.00 97.38 530 ILE A O 1
ATOM 4320 N N . ILE A 1 531 ? 3.729 -13.481 -25.232 1.00 97.75 531 ILE A N 1
ATOM 4321 C CA . ILE A 1 531 ? 5.154 -13.587 -25.543 1.00 97.75 531 ILE A CA 1
ATOM 4322 C C . ILE A 1 531 ? 5.440 -12.812 -26.827 1.00 97.75 531 ILE A C 1
ATOM 4324 O O . ILE A 1 531 ? 6.302 -11.938 -26.803 1.00 97.75 531 ILE A O 1
ATOM 4328 N N . GLN A 1 532 ? 4.649 -13.023 -27.882 1.00 97.81 532 GLN A N 1
ATOM 4329 C CA . GLN A 1 532 ? 4.793 -12.279 -29.132 1.00 97.81 532 GLN A CA 1
ATOM 4330 C C . GLN A 1 532 ? 4.630 -10.765 -28.917 1.00 97.81 532 GLN A C 1
ATOM 4332 O O . GLN A 1 532 ? 5.477 -9.982 -29.341 1.00 97.81 532 GLN A O 1
ATOM 4337 N N . TRP A 1 533 ? 3.583 -10.338 -28.205 1.00 97.88 533 TRP A N 1
ATOM 4338 C CA . TRP A 1 533 ? 3.362 -8.919 -27.906 1.00 97.88 533 TRP A CA 1
ATOM 4339 C C . TRP A 1 533 ? 4.523 -8.297 -27.115 1.00 97.88 533 TRP A C 1
ATOM 4341 O O . TRP A 1 533 ? 4.938 -7.169 -27.385 1.00 97.88 533 TRP A O 1
ATOM 4351 N N . TRP A 1 534 ? 5.078 -9.032 -26.150 1.00 98.06 534 TRP A N 1
ATOM 4352 C CA . TRP A 1 534 ? 6.243 -8.601 -25.383 1.00 98.06 534 TRP A CA 1
ATOM 4353 C C . TRP A 1 534 ? 7.505 -8.522 -26.249 1.00 98.06 534 TRP A C 1
ATOM 4355 O O . TRP A 1 534 ? 8.256 -7.554 -26.118 1.00 98.06 534 TRP A O 1
ATOM 4365 N N . GLU A 1 535 ? 7.744 -9.486 -27.139 1.00 96.69 535 GLU A N 1
ATOM 4366 C CA . GLU A 1 535 ? 8.883 -9.483 -28.064 1.00 96.69 535 GLU A CA 1
ATOM 4367 C C . GLU A 1 535 ? 8.822 -8.289 -29.021 1.00 96.69 535 GLU A C 1
ATOM 4369 O O . GLU A 1 535 ? 9.787 -7.526 -29.106 1.00 96.69 535 GLU A O 1
ATOM 4374 N N . GLU A 1 536 ? 7.676 -8.069 -29.671 1.00 95.75 536 GLU A N 1
ATOM 4375 C CA . GLU A 1 536 ? 7.446 -6.937 -30.575 1.00 95.75 536 GLU A CA 1
ATOM 4376 C C . GLU A 1 536 ? 7.686 -5.612 -29.841 1.00 95.75 536 GLU A C 1
ATOM 4378 O O . GLU A 1 536 ? 8.563 -4.829 -30.213 1.00 95.75 536 GLU A O 1
ATOM 4383 N N . MET A 1 537 ? 7.003 -5.406 -28.712 1.00 94.75 537 MET A N 1
ATOM 4384 C CA . MET A 1 537 ? 7.105 -4.177 -27.931 1.00 94.75 537 MET A CA 1
ATOM 4385 C C . MET A 1 537 ? 8.540 -3.932 -27.423 1.00 94.75 537 MET A C 1
ATOM 4387 O O . MET A 1 537 ? 9.045 -2.808 -27.466 1.00 94.75 537 MET A O 1
ATOM 4391 N N . THR A 1 538 ? 9.231 -4.962 -26.932 1.00 94.38 538 THR A N 1
ATOM 4392 C CA . THR A 1 538 ? 10.588 -4.800 -26.381 1.00 94.38 538 THR A CA 1
ATOM 4393 C C . THR A 1 538 ? 11.681 -4.722 -27.442 1.00 94.38 538 THR A C 1
ATOM 4395 O O . THR A 1 538 ? 12.730 -4.123 -27.174 1.00 94.38 538 THR A O 1
ATOM 4398 N N . SER A 1 539 ? 11.450 -5.239 -28.653 1.00 90.75 539 SER A N 1
ATOM 4399 C CA . SER A 1 539 ? 12.353 -5.046 -29.795 1.00 90.75 539 SER A CA 1
ATOM 4400 C C . SER A 1 539 ? 12.434 -3.580 -30.228 1.00 90.75 539 SER A C 1
ATOM 4402 O O . SER A 1 539 ? 13.518 -3.105 -30.580 1.00 90.75 539 SER A O 1
ATOM 4404 N N . ASP A 1 540 ? 11.345 -2.831 -30.046 1.00 85.88 540 ASP A N 1
ATOM 4405 C CA . ASP A 1 540 ? 11.297 -1.382 -30.236 1.00 85.88 540 ASP A CA 1
ATOM 4406 C C . ASP A 1 540 ? 11.954 -0.616 -29.073 1.00 85.88 540 ASP A C 1
ATOM 4408 O O . ASP A 1 540 ? 11.985 0.613 -29.064 1.00 85.88 540 ASP A O 1
ATOM 4412 N N . GLY A 1 541 ? 12.475 -1.308 -28.058 1.00 81.19 541 GLY A N 1
ATOM 4413 C CA . GLY A 1 541 ? 13.191 -0.708 -26.935 1.00 81.19 541 GLY A CA 1
ATOM 4414 C C . GLY A 1 541 ? 12.308 -0.291 -25.760 1.00 81.19 541 GLY A C 1
ATOM 4415 O O . GLY A 1 541 ? 12.826 0.358 -24.851 1.00 81.19 541 GLY A O 1
ATOM 4416 N N . HIS A 1 542 ? 11.017 -0.660 -25.740 1.00 90.69 542 HIS A N 1
ATOM 4417 C CA . HIS A 1 542 ? 10.161 -0.508 -24.553 1.00 90.69 542 HIS A CA 1
ATOM 4418 C C . HIS A 1 542 ? 10.669 -1.356 -23.370 1.00 90.69 542 HIS A C 1
ATOM 4420 O O . HIS A 1 542 ? 11.355 -2.360 -23.561 1.00 90.69 542 HIS A O 1
ATOM 4426 N N . GLU A 1 543 ? 10.335 -0.957 -22.139 1.00 94.25 543 GLU A N 1
ATOM 4427 C CA . GLU A 1 543 ? 10.929 -1.555 -20.941 1.00 94.25 543 GLU A CA 1
ATOM 4428 C C . GLU A 1 543 ? 10.530 -3.023 -20.771 1.00 94.25 543 GLU A C 1
ATOM 4430 O O . GLU A 1 543 ? 11.373 -3.844 -20.414 1.00 94.25 543 GLU A O 1
ATOM 4435 N N . GLY A 1 544 ? 9.268 -3.363 -21.029 1.00 96.69 544 GLY A N 1
ATOM 4436 C CA . GLY A 1 544 ? 8.742 -4.717 -20.889 1.00 96.69 544 GLY A CA 1
ATOM 4437 C C . GLY A 1 544 ? 7.327 -4.721 -20.334 1.00 96.69 544 GLY A C 1
ATOM 4438 O O . GLY A 1 544 ? 6.571 -3.774 -20.542 1.00 96.69 544 GLY A O 1
ATOM 4439 N N . ILE A 1 545 ? 6.978 -5.785 -19.615 1.00 98.25 545 ILE A N 1
ATOM 4440 C CA . ILE A 1 545 ? 5.653 -5.976 -19.013 1.00 98.25 545 ILE A CA 1
ATOM 4441 C C . ILE A 1 545 ? 5.754 -6.219 -17.508 1.00 98.25 545 ILE A C 1
ATOM 4443 O O . ILE A 1 545 ? 6.810 -6.571 -16.972 1.00 98.25 545 ILE A O 1
ATOM 4447 N N . VAL A 1 546 ? 4.630 -6.050 -16.823 1.00 98.56 546 VAL A N 1
ATOM 4448 C CA . VAL A 1 546 ? 4.411 -6.503 -15.452 1.00 98.56 546 VAL A CA 1
ATOM 4449 C C . VAL A 1 546 ? 3.305 -7.549 -15.484 1.00 98.56 546 VAL A C 1
ATOM 4451 O O . VAL A 1 546 ? 2.192 -7.250 -15.905 1.00 98.56 546 VAL A O 1
ATOM 4454 N N . ILE A 1 547 ? 3.609 -8.766 -15.039 1.00 98.62 547 ILE A N 1
ATOM 4455 C CA . ILE A 1 547 ? 2.627 -9.846 -14.916 1.00 98.62 547 ILE A CA 1
ATOM 4456 C C . ILE A 1 547 ? 2.118 -9.869 -13.482 1.00 98.62 547 ILE A C 1
ATOM 4458 O O . ILE A 1 547 ? 2.910 -9.899 -12.536 1.00 98.62 547 ILE A O 1
ATOM 4462 N N . LYS A 1 548 ? 0.799 -9.848 -13.334 1.00 98.56 548 LYS A N 1
ATOM 4463 C CA . LYS A 1 548 ? 0.093 -9.846 -12.057 1.00 98.56 548 LYS A CA 1
ATOM 4464 C C . LYS A 1 548 ? -0.935 -10.991 -12.026 1.00 98.56 548 LYS A C 1
ATOM 4466 O O . LYS A 1 548 ? -1.419 -11.388 -13.091 1.00 98.56 548 LYS A O 1
ATOM 4471 N N . PRO A 1 549 ? -1.277 -11.544 -10.850 1.00 97.88 549 PRO A N 1
ATOM 4472 C CA . PRO A 1 549 ? -2.382 -12.500 -10.725 1.00 97.88 549 PRO A CA 1
ATOM 4473 C C . PRO A 1 549 ? -3.727 -11.842 -11.085 1.00 97.88 549 PRO A C 1
ATOM 4475 O O . PRO A 1 549 ? -3.810 -10.628 -11.190 1.00 97.88 549 PRO A O 1
ATOM 4478 N N . GLU A 1 550 ? -4.798 -12.610 -11.297 1.00 96.44 550 GLU A N 1
ATOM 4479 C CA . GLU A 1 550 ? -6.117 -12.024 -11.607 1.00 96.44 550 GLU A CA 1
ATOM 4480 C C . GLU A 1 550 ? -6.598 -11.027 -10.543 1.00 96.44 550 GLU A C 1
ATOM 4482 O O . GLU A 1 550 ? -7.023 -9.924 -10.888 1.00 96.44 550 GLU A O 1
ATOM 4487 N N . PHE A 1 551 ? -6.494 -11.400 -9.266 1.00 96.88 551 PHE A N 1
ATOM 4488 C CA . PHE A 1 551 ? -6.906 -10.585 -8.123 1.00 96.88 551 PHE A CA 1
ATOM 4489 C C . PHE A 1 551 ? -5.728 -9.847 -7.493 1.00 96.88 551 PHE A C 1
ATOM 4491 O O . PHE A 1 551 ? -4.621 -10.376 -7.440 1.00 96.88 551 PHE A O 1
ATOM 4498 N N . PHE A 1 552 ? -5.986 -8.643 -6.974 1.00 96.62 552 PHE A N 1
ATOM 4499 C CA . PHE A 1 552 ? -4.964 -7.767 -6.392 1.00 96.62 552 PHE A CA 1
ATOM 4500 C C . PHE A 1 552 ? -4.171 -8.432 -5.252 1.00 96.62 552 PHE A C 1
ATOM 4502 O O . PHE A 1 552 ? -2.956 -8.257 -5.156 1.00 96.62 552 PHE A O 1
ATOM 4509 N N . ILE A 1 553 ? -4.852 -9.207 -4.402 1.00 96.56 553 ILE A N 1
ATOM 4510 C CA . ILE A 1 553 ? -4.243 -10.063 -3.378 1.00 96.56 553 ILE A CA 1
ATOM 4511 C C . ILE A 1 553 ? -4.418 -11.514 -3.825 1.00 96.56 553 ILE A C 1
ATOM 4513 O O . ILE A 1 553 ? -5.538 -11.962 -4.069 1.00 96.56 553 ILE A O 1
ATOM 4517 N N . ALA A 1 554 ? -3.313 -12.252 -3.924 1.00 95.62 554 ALA A N 1
ATOM 4518 C CA . ALA A 1 554 ? -3.318 -13.658 -4.307 1.00 95.62 554 ALA A CA 1
ATOM 4519 C C . ALA A 1 554 ? -2.568 -14.500 -3.277 1.00 95.62 554 ALA A C 1
ATOM 4521 O O . ALA A 1 554 ? -1.449 -14.168 -2.878 1.00 95.62 554 ALA A O 1
ATOM 4522 N N . GLU A 1 555 ? -3.170 -15.620 -2.890 1.00 94.31 555 GLU A N 1
ATOM 4523 C CA . GLU A 1 555 ? -2.629 -16.533 -1.889 1.00 94.31 555 GLU A CA 1
ATOM 4524 C C . GLU A 1 555 ? -2.732 -17.983 -2.357 1.00 94.31 555 GLU A C 1
ATOM 4526 O O . GLU A 1 555 ? -3.662 -18.365 -3.067 1.00 94.31 555 GLU A O 1
ATOM 4531 N N . ASN A 1 556 ? -1.795 -18.814 -1.911 1.00 93.00 556 ASN A N 1
ATOM 4532 C CA . ASN A 1 556 ? -1.860 -20.260 -2.072 1.00 93.00 556 ASN A CA 1
ATOM 4533 C C . ASN A 1 556 ? -1.673 -20.925 -0.707 1.00 93.00 556 ASN A C 1
ATOM 4535 O O . ASN A 1 556 ? -0.629 -20.766 -0.077 1.00 93.00 556 ASN A O 1
ATOM 4539 N N . ARG A 1 557 ? -2.682 -21.669 -0.233 1.00 87.94 557 ARG A N 1
ATOM 4540 C CA . ARG A 1 557 ? -2.670 -22.351 1.081 1.00 87.94 557 ARG A CA 1
ATOM 4541 C C . ARG A 1 557 ? -2.279 -21.414 2.243 1.00 87.94 557 ARG A C 1
ATOM 4543 O O . ARG A 1 557 ? -1.498 -21.800 3.111 1.00 87.94 557 ARG A O 1
ATOM 4550 N N . GLY A 1 558 ? -2.799 -20.183 2.233 1.00 82.94 558 GLY A N 1
ATOM 4551 C CA . GLY A 1 558 ? -2.511 -19.148 3.237 1.00 82.94 558 GLY A CA 1
ATOM 4552 C C . GLY A 1 558 ? -1.122 -18.508 3.122 1.00 82.94 558 GLY A C 1
ATOM 4553 O O . GLY A 1 558 ? -0.678 -17.840 4.050 1.00 82.94 558 GLY A O 1
ATOM 4554 N N . GLN A 1 559 ? -0.398 -18.738 2.020 1.00 90.19 559 GLN A N 1
ATOM 4555 C CA . GLN A 1 559 ? 0.854 -18.046 1.717 1.00 90.19 559 GLN A CA 1
ATOM 4556 C C . GLN A 1 559 ? 0.622 -16.978 0.652 1.00 90.19 559 GLN A C 1
ATOM 4558 O O . GLN A 1 559 ? 0.216 -17.295 -0.468 1.00 90.19 559 GLN A O 1
ATOM 4563 N N . LEU A 1 560 ? 0.943 -15.730 0.991 1.00 95.56 560 LEU A N 1
ATOM 4564 C CA . LEU A 1 560 ? 0.898 -14.601 0.071 1.00 95.56 560 LEU A CA 1
ATOM 4565 C C . LEU A 1 560 ? 1.864 -14.790 -1.111 1.00 95.56 560 LEU A C 1
ATOM 4567 O O . LEU A 1 560 ? 3.047 -15.102 -0.932 1.00 95.56 560 LEU A O 1
ATOM 4571 N N . LEU A 1 561 ? 1.356 -14.570 -2.323 1.00 97.06 561 LEU A N 1
ATOM 4572 C CA . LEU A 1 561 ? 2.105 -14.652 -3.576 1.00 97.06 561 LEU A CA 1
ATOM 4573 C C . LEU A 1 561 ? 2.621 -13.276 -4.011 1.00 97.06 561 LEU A C 1
ATOM 4575 O O . LEU A 1 561 ? 2.171 -12.241 -3.525 1.00 97.06 561 LEU A O 1
ATOM 4579 N N . GLN A 1 562 ? 3.579 -13.248 -4.947 1.00 97.50 562 GLN A N 1
ATOM 4580 C CA . GLN A 1 562 ? 4.068 -11.979 -5.497 1.00 97.50 562 GLN A CA 1
ATOM 4581 C C . GLN A 1 562 ? 2.910 -11.196 -6.143 1.00 97.50 562 GLN A C 1
ATOM 4583 O O . GLN A 1 562 ? 2.278 -11.723 -7.063 1.00 97.50 562 GLN A O 1
ATOM 4588 N N . PRO A 1 563 ? 2.662 -9.935 -5.742 1.00 97.25 563 PRO A N 1
ATOM 4589 C CA . PRO A 1 563 ? 1.565 -9.138 -6.298 1.00 97.25 563 PRO A CA 1
ATOM 4590 C C . PRO A 1 563 ? 1.839 -8.709 -7.745 1.00 97.25 563 PRO A C 1
ATOM 4592 O O . PRO A 1 563 ? 0.925 -8.411 -8.504 1.00 97.25 563 PRO A O 1
ATOM 4595 N N . ALA A 1 564 ? 3.114 -8.651 -8.132 1.00 97.94 564 ALA A N 1
ATOM 4596 C CA . ALA A 1 564 ? 3.544 -8.268 -9.464 1.00 97.94 564 ALA A CA 1
ATOM 4597 C C . ALA A 1 564 ? 4.970 -8.759 -9.731 1.00 97.94 564 ALA A C 1
ATOM 4599 O O . ALA A 1 564 ? 5.861 -8.607 -8.885 1.00 97.94 564 ALA A O 1
ATOM 4600 N N . ILE A 1 565 ? 5.202 -9.274 -10.937 1.00 98.38 565 ILE A N 1
ATOM 4601 C CA . ILE A 1 565 ? 6.518 -9.679 -11.432 1.00 98.38 565 ILE A CA 1
ATOM 4602 C C . ILE A 1 565 ? 6.839 -8.862 -12.681 1.00 98.38 565 ILE A C 1
ATOM 4604 O O . ILE A 1 565 ? 6.116 -8.926 -13.675 1.00 98.38 565 ILE A O 1
ATOM 4608 N N . LYS A 1 566 ? 7.937 -8.097 -12.649 1.00 97.44 566 LYS A N 1
ATOM 4609 C CA . LYS A 1 566 ? 8.429 -7.402 -13.849 1.00 97.44 566 LYS A CA 1
ATOM 4610 C C . LYS A 1 566 ? 9.164 -8.382 -14.762 1.00 97.44 566 LYS A C 1
ATOM 4612 O O . LYS A 1 566 ? 9.947 -9.207 -14.285 1.00 97.44 566 LYS A O 1
ATOM 4617 N N . VAL A 1 567 ? 8.957 -8.225 -16.063 1.00 97.81 567 VAL A N 1
ATOM 4618 C CA . VAL A 1 567 ? 9.661 -8.957 -17.117 1.00 97.81 567 VAL A CA 1
ATOM 4619 C C . VAL A 1 567 ? 10.167 -7.945 -18.134 1.00 97.81 567 VAL A C 1
ATOM 4621 O O . VAL A 1 567 ? 9.397 -7.409 -18.938 1.00 97.81 567 VAL A O 1
ATOM 4624 N N . ARG A 1 568 ? 11.462 -7.639 -18.068 1.00 96.81 568 ARG A N 1
ATOM 4625 C CA . ARG A 1 568 ? 12.062 -6.562 -18.859 1.00 96.81 568 ARG A CA 1
ATOM 4626 C C . ARG A 1 568 ? 12.667 -7.076 -20.156 1.00 96.81 568 ARG A C 1
ATOM 4628 O O . ARG A 1 568 ? 13.234 -8.163 -20.200 1.00 96.81 568 ARG A O 1
ATOM 4635 N N . GLY A 1 569 ? 12.568 -6.257 -21.194 1.00 95.62 569 GLY A N 1
ATOM 4636 C CA . GLY A 1 569 ? 13.073 -6.547 -22.527 1.00 95.62 569 GLY A CA 1
ATOM 4637 C C . GLY A 1 569 ? 14.593 -6.654 -22.596 1.0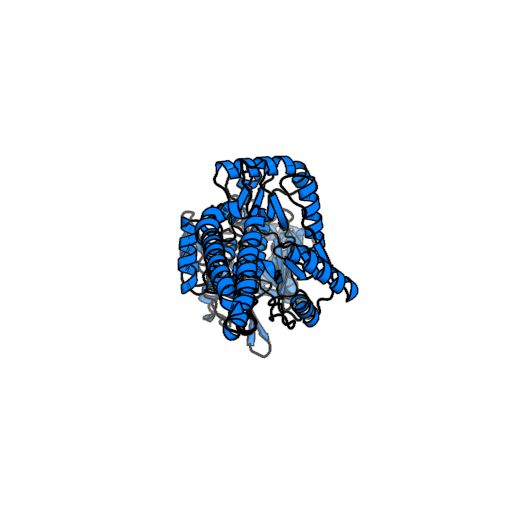0 95.62 569 GLY A C 1
ATOM 4638 O O . GLY A 1 569 ? 15.322 -5.959 -21.882 1.00 95.62 569 GLY A O 1
ATOM 4639 N N . ARG A 1 570 ? 15.086 -7.471 -23.531 1.00 94.56 570 ARG A N 1
ATOM 4640 C CA . ARG A 1 570 ? 16.525 -7.690 -23.748 1.00 94.56 570 ARG A CA 1
ATOM 4641 C C . ARG A 1 570 ? 17.281 -6.386 -24.030 1.00 94.56 570 ARG A C 1
ATOM 4643 O O . ARG A 1 570 ? 18.315 -6.139 -23.412 1.00 94.56 570 ARG A O 1
ATOM 4650 N N . LYS A 1 571 ? 16.758 -5.528 -24.916 1.00 93.25 571 LYS A N 1
ATOM 4651 C CA . LYS A 1 571 ? 17.368 -4.220 -25.218 1.00 93.25 571 LYS A CA 1
ATOM 4652 C C . LYS A 1 571 ? 17.383 -3.306 -23.994 1.00 93.25 571 LYS A C 1
ATOM 4654 O O . LYS A 1 571 ? 18.406 -2.690 -23.709 1.00 93.25 571 LYS A O 1
ATOM 4659 N N . TYR A 1 572 ? 16.280 -3.265 -23.244 1.00 94.19 572 TYR A N 1
ATOM 4660 C CA . TYR A 1 572 ? 16.173 -2.467 -22.024 1.00 94.19 572 TYR A CA 1
ATOM 4661 C C . TYR A 1 572 ? 17.219 -2.865 -20.980 1.00 94.19 572 TYR A C 1
ATOM 4663 O O . TYR A 1 572 ? 17.866 -2.016 -20.379 1.00 94.19 572 TYR A O 1
ATOM 4671 N N . LEU A 1 573 ? 17.461 -4.158 -20.778 1.00 94.62 573 LEU A N 1
ATOM 4672 C CA . LEU A 1 573 ? 18.414 -4.607 -19.763 1.00 94.62 573 LEU A CA 1
ATOM 4673 C C . LEU A 1 573 ? 19.865 -4.148 -20.015 1.00 94.62 573 LEU A C 1
ATOM 4675 O O . LEU A 1 573 ? 20.631 -4.121 -19.050 1.00 94.62 573 LEU A O 1
ATOM 4679 N N . ASN A 1 574 ? 20.221 -3.671 -21.219 1.00 92.56 574 ASN A N 1
ATOM 4680 C CA . ASN A 1 574 ? 21.514 -3.018 -21.475 1.00 92.56 574 ASN A CA 1
ATOM 4681 C C . ASN A 1 574 ? 21.737 -1.798 -20.576 1.00 92.56 574 ASN A C 1
ATOM 4683 O O . ASN A 1 574 ? 22.853 -1.574 -20.110 1.00 92.56 574 ASN A O 1
ATOM 4687 N N . ILE A 1 575 ? 20.685 -1.025 -20.283 1.00 91.50 575 ILE A N 1
ATOM 4688 C CA . ILE A 1 575 ? 20.811 0.164 -19.431 1.00 91.50 575 ILE A CA 1
ATOM 4689 C C . ILE A 1 575 ? 20.895 -0.195 -17.938 1.00 91.50 575 ILE A C 1
ATOM 4691 O O . ILE A 1 575 ? 21.339 0.613 -17.133 1.00 91.50 575 ILE A O 1
ATOM 4695 N N . ILE A 1 576 ? 20.533 -1.424 -17.556 1.00 92.50 576 ILE A N 1
ATOM 4696 C CA . ILE A 1 576 ? 20.517 -1.874 -16.154 1.00 92.50 576 ILE A CA 1
ATOM 4697 C C . ILE A 1 576 ? 21.743 -2.722 -15.799 1.00 92.50 576 ILE A C 1
ATOM 4699 O O . ILE A 1 576 ? 22.354 -2.528 -14.750 1.00 92.50 576 ILE A O 1
ATOM 4703 N N . TYR A 1 577 ? 22.089 -3.687 -16.651 1.00 93.75 577 TYR A N 1
ATOM 4704 C CA . TYR A 1 577 ? 23.179 -4.639 -16.424 1.00 93.75 577 TYR A CA 1
ATOM 4705 C C . TYR A 1 577 ? 24.475 -4.260 -17.155 1.00 93.75 577 TYR A C 1
ATOM 4707 O O . TYR A 1 577 ? 25.503 -4.901 -16.935 1.00 93.75 577 TYR A O 1
ATOM 4715 N N . GLY A 1 578 ? 24.436 -3.199 -17.966 1.00 92.50 578 GLY A N 1
ATOM 4716 C CA . GLY A 1 578 ? 25.548 -2.711 -18.776 1.00 92.50 578 GLY A CA 1
ATOM 4717 C C . GLY A 1 578 ? 25.414 -3.112 -20.245 1.00 92.50 578 GLY A C 1
ATOM 4718 O O . GLY A 1 578 ? 24.792 -4.117 -20.572 1.00 92.50 578 GLY A O 1
ATOM 4719 N N . MET A 1 579 ? 26.035 -2.327 -21.130 1.00 93.88 579 MET A N 1
ATOM 4720 C CA . MET A 1 579 ? 25.933 -2.459 -22.595 1.00 93.88 579 MET A CA 1
ATOM 4721 C C . MET A 1 579 ? 26.238 -3.868 -23.107 1.00 93.88 579 MET A C 1
ATOM 4723 O O . MET A 1 579 ? 25.654 -4.318 -24.077 1.00 93.88 579 MET A O 1
ATOM 4727 N N . ASP A 1 580 ? 27.165 -4.553 -22.443 1.00 94.69 580 ASP A N 1
ATOM 4728 C CA . ASP A 1 580 ? 27.733 -5.821 -22.887 1.00 94.69 580 ASP A CA 1
ATOM 4729 C C . ASP A 1 580 ? 27.184 -7.024 -22.101 1.00 94.69 580 ASP A C 1
ATOM 4731 O O . ASP A 1 580 ? 27.758 -8.115 -22.146 1.00 94.69 580 ASP A O 1
ATOM 4735 N N . TYR A 1 581 ? 26.104 -6.845 -21.330 1.00 95.25 581 TYR A N 1
ATOM 4736 C CA . TYR A 1 581 ? 25.588 -7.889 -20.437 1.00 95.25 581 TYR A CA 1
ATOM 4737 C C . TYR A 1 581 ? 25.149 -9.160 -21.181 1.00 95.25 581 TYR A C 1
ATOM 4739 O O . TYR A 1 581 ? 25.170 -10.242 -20.598 1.00 95.25 581 TYR A O 1
ATOM 4747 N N . SER A 1 582 ? 24.765 -9.016 -22.451 1.00 93.38 582 SER A N 1
ATOM 4748 C CA . SER A 1 582 ? 24.298 -10.079 -23.340 1.00 93.38 582 SER A CA 1
ATOM 4749 C C . SER A 1 582 ? 25.416 -10.982 -23.866 1.00 93.38 582 SER A C 1
ATOM 4751 O O . SER A 1 582 ? 25.103 -12.019 -24.446 1.00 93.38 582 SER A O 1
ATOM 4753 N N . PHE A 1 583 ? 26.702 -10.644 -23.677 1.00 93.88 583 PHE A N 1
ATOM 4754 C CA . PHE A 1 583 ? 27.780 -11.567 -24.052 1.00 93.88 583 PHE A CA 1
ATOM 4755 C C . PHE A 1 583 ? 27.659 -12.887 -23.280 1.00 93.88 583 PHE A C 1
ATOM 4757 O O . PHE A 1 583 ? 27.401 -12.831 -22.076 1.00 93.88 583 PHE A O 1
ATOM 4764 N N . PRO A 1 584 ? 27.939 -14.053 -23.897 1.00 91.75 584 PRO A N 1
ATOM 4765 C CA . PRO A 1 584 ? 27.705 -15.363 -23.281 1.00 91.75 584 PRO A CA 1
ATOM 4766 C C . PRO A 1 584 ? 28.276 -15.498 -21.861 1.00 91.75 584 PRO A C 1
ATOM 4768 O O . PRO A 1 584 ? 27.538 -15.772 -20.917 1.00 91.75 584 PRO A O 1
ATOM 4771 N N . ASN A 1 585 ? 29.558 -15.164 -21.675 1.00 91.44 585 ASN A N 1
ATOM 4772 C CA . ASN A 1 585 ? 30.227 -15.235 -20.368 1.00 91.44 585 ASN A CA 1
ATOM 4773 C C . ASN A 1 585 ? 29.665 -14.229 -19.343 1.00 91.44 585 ASN A C 1
ATOM 4775 O O . ASN A 1 585 ? 29.766 -14.429 -18.132 1.00 91.44 585 ASN A O 1
ATOM 4779 N N . ASN A 1 586 ? 29.120 -13.096 -19.795 1.00 94.75 586 ASN A N 1
ATOM 4780 C CA . ASN A 1 586 ? 28.484 -12.117 -18.911 1.00 94.75 586 ASN A CA 1
ATOM 4781 C C . ASN A 1 586 ? 27.101 -12.608 -18.499 1.00 94.75 586 ASN A C 1
ATOM 4783 O O . ASN A 1 586 ? 26.786 -12.623 -17.310 1.00 94.75 586 ASN A O 1
ATOM 4787 N N . LEU A 1 587 ? 26.316 -13.059 -19.471 1.00 94.62 587 LEU A N 1
ATOM 4788 C CA . LEU A 1 587 ? 24.959 -13.523 -19.272 1.00 94.62 587 LEU A CA 1
ATOM 4789 C C . LEU A 1 587 ? 24.916 -14.768 -18.384 1.00 94.62 587 LEU A C 1
ATOM 4791 O O . LEU A 1 587 ? 24.138 -14.791 -17.435 1.00 94.62 587 LEU A O 1
ATOM 4795 N N . GLU A 1 588 ? 25.805 -15.741 -18.597 1.00 93.94 588 GLU A N 1
ATOM 4796 C CA . GLU A 1 588 ? 25.932 -16.932 -17.746 1.00 93.94 588 GLU A CA 1
ATOM 4797 C C . GLU A 1 588 ? 26.157 -16.554 -16.271 1.00 93.94 588 GLU A C 1
ATOM 4799 O O . GLU A 1 588 ? 25.429 -17.009 -15.385 1.00 93.94 588 GLU A O 1
ATOM 4804 N N . ARG A 1 589 ? 27.083 -15.622 -16.001 1.00 94.00 589 ARG A N 1
ATOM 4805 C CA . ARG A 1 589 ? 27.336 -15.102 -14.643 1.00 94.00 589 ARG A CA 1
ATOM 4806 C C . ARG A 1 589 ? 26.143 -14.339 -14.066 1.00 94.00 589 ARG A C 1
ATOM 4808 O O . ARG A 1 589 ? 25.944 -14.323 -12.854 1.00 94.00 589 ARG A O 1
ATOM 4815 N N . LEU A 1 590 ? 25.355 -13.668 -14.903 1.00 94.81 590 LEU A N 1
ATOM 4816 C CA . LEU A 1 590 ? 24.168 -12.929 -14.467 1.00 94.81 590 LEU A CA 1
ATOM 4817 C C . LEU A 1 590 ? 22.963 -13.845 -14.221 1.00 94.81 590 LEU A C 1
ATOM 4819 O O . LEU A 1 590 ? 22.125 -13.520 -13.375 1.00 94.81 590 LEU A O 1
ATOM 4823 N N . LYS A 1 591 ? 22.885 -15.000 -14.894 1.00 94.00 591 LYS A N 1
ATOM 4824 C CA . LYS A 1 591 ? 21.840 -16.006 -14.658 1.00 94.00 591 LYS A CA 1
ATOM 4825 C C . LYS A 1 591 ? 21.916 -16.598 -13.244 1.00 94.00 591 LYS A C 1
ATOM 4827 O O . LYS A 1 591 ? 20.875 -16.944 -12.691 1.00 94.00 591 LYS A O 1
ATOM 4832 N N . SER A 1 592 ? 23.083 -16.593 -12.589 1.00 90.81 592 SER A N 1
ATOM 4833 C CA . SER A 1 592 ? 23.236 -16.993 -11.176 1.00 90.81 592 SER A CA 1
ATOM 4834 C C . SER A 1 592 ? 22.818 -15.920 -10.147 1.00 90.81 592 SER A C 1
ATOM 4836 O O . SER A 1 592 ? 23.289 -15.928 -9.007 1.00 90.81 592 SER A O 1
ATOM 4838 N N . ARG A 1 593 ? 21.958 -14.959 -10.517 1.00 90.38 593 ARG A N 1
ATOM 4839 C CA . ARG A 1 593 ? 21.460 -13.903 -9.612 1.00 90.38 593 ARG A CA 1
ATOM 4840 C C . ARG A 1 593 ? 20.527 -14.450 -8.524 1.00 90.38 593 ARG A C 1
ATOM 4842 O O . ARG A 1 593 ? 19.706 -15.327 -8.772 1.00 90.38 593 ARG A O 1
ATOM 4849 N N . ASN A 1 594 ? 20.576 -13.859 -7.328 1.00 90.12 594 ASN A N 1
ATOM 4850 C CA . ASN A 1 594 ? 19.668 -14.195 -6.228 1.00 90.12 594 ASN A CA 1
ATOM 4851 C C . ASN A 1 594 ? 18.564 -13.139 -6.077 1.00 90.12 594 ASN A C 1
ATOM 4853 O O . ASN A 1 594 ? 18.814 -12.014 -5.648 1.00 90.12 594 ASN A O 1
ATOM 4857 N N . THR A 1 595 ? 17.327 -13.521 -6.387 1.00 92.56 595 THR A N 1
ATOM 4858 C CA . THR A 1 595 ? 16.147 -12.643 -6.318 1.00 92.56 595 THR A CA 1
ATOM 4859 C C . THR A 1 595 ? 15.371 -12.781 -5.003 1.00 92.56 595 THR A C 1
ATOM 4861 O O . THR A 1 595 ? 14.473 -11.986 -4.725 1.00 92.56 595 THR A O 1
ATOM 4864 N N . GLY A 1 596 ? 15.729 -13.747 -4.149 1.00 94.12 596 GLY A N 1
ATOM 4865 C CA . GLY A 1 596 ? 14.947 -14.129 -2.972 1.00 94.12 596 GLY A CA 1
ATOM 4866 C C . GLY A 1 596 ? 14.807 -13.020 -1.926 1.00 94.12 596 GLY A C 1
ATOM 4867 O O . GLY A 1 596 ? 13.738 -12.865 -1.336 1.00 94.12 596 GLY A O 1
ATOM 4868 N N . LYS A 1 597 ? 15.848 -12.201 -1.709 1.00 92.88 597 LYS A N 1
ATOM 4869 C CA . LYS A 1 597 ? 15.759 -11.048 -0.791 1.00 92.88 597 LYS A CA 1
ATOM 4870 C C . LYS A 1 597 ? 14.764 -10.001 -1.308 1.00 92.88 597 LYS A C 1
ATOM 4872 O O . LYS A 1 597 ? 13.915 -9.543 -0.548 1.00 92.88 597 LYS A O 1
ATOM 4877 N N . LYS A 1 598 ? 14.827 -9.680 -2.606 1.00 93.62 598 LYS A N 1
ATOM 4878 C CA . LYS A 1 598 ? 13.930 -8.722 -3.271 1.00 93.62 598 LYS A CA 1
ATOM 4879 C C . LYS A 1 598 ? 12.477 -9.193 -3.244 1.00 93.62 598 LYS A C 1
ATOM 4881 O O . LYS A 1 598 ? 11.600 -8.405 -2.916 1.00 93.62 598 LYS A O 1
ATOM 4886 N N . GLN A 1 599 ? 12.248 -10.480 -3.502 1.00 94.56 599 GLN A N 1
ATOM 4887 C CA . GLN A 1 599 ? 10.934 -11.121 -3.406 1.00 94.56 599 GLN A CA 1
ATOM 4888 C C . GLN A 1 599 ? 10.329 -11.005 -2.002 1.00 94.56 599 GLN A C 1
ATOM 4890 O O . GLN A 1 599 ? 9.171 -10.623 -1.858 1.00 94.56 599 GLN A O 1
ATOM 4895 N N . LYS A 1 600 ? 11.108 -11.304 -0.955 1.00 94.69 600 LYS A N 1
ATOM 4896 C CA . LYS A 1 600 ? 10.636 -11.211 0.437 1.00 94.69 600 LYS A CA 1
ATOM 4897 C C . LYS A 1 600 ? 10.304 -9.774 0.841 1.00 94.69 600 LYS A C 1
ATOM 4899 O O . LYS A 1 600 ? 9.314 -9.560 1.533 1.00 94.69 600 LYS A O 1
ATOM 4904 N N . LEU A 1 601 ? 11.122 -8.806 0.423 1.00 94.56 601 LEU A N 1
ATOM 4905 C CA . LEU A 1 601 ? 10.860 -7.387 0.675 1.00 94.56 601 LEU A CA 1
ATOM 4906 C C . LEU A 1 601 ? 9.605 -6.912 -0.060 1.00 94.56 601 LEU A C 1
ATOM 4908 O O . LEU A 1 601 ? 8.775 -6.262 0.559 1.00 94.56 601 LEU A O 1
ATOM 4912 N N . ALA A 1 602 ? 9.414 -7.312 -1.321 1.00 95.75 602 ALA A N 1
ATOM 4913 C CA . ALA A 1 602 ? 8.213 -6.979 -2.087 1.00 95.75 602 ALA A CA 1
ATOM 4914 C C . ALA A 1 602 ? 6.924 -7.429 -1.379 1.00 95.75 602 ALA A C 1
ATOM 4916 O O . ALA A 1 602 ? 5.996 -6.637 -1.265 1.00 95.75 602 ALA A O 1
ATOM 4917 N N . LEU A 1 603 ? 6.890 -8.653 -0.834 1.00 96.56 603 LEU A N 1
ATOM 4918 C CA . LEU A 1 603 ? 5.732 -9.157 -0.081 1.00 96.56 603 LEU A CA 1
ATOM 4919 C C . LEU A 1 603 ? 5.480 -8.360 1.205 1.00 96.56 603 LEU A C 1
ATOM 4921 O O . LEU A 1 603 ? 4.347 -7.969 1.471 1.00 96.56 603 LEU A O 1
ATOM 4925 N N . LYS A 1 604 ? 6.531 -8.097 1.996 1.00 96.19 604 LYS A N 1
ATOM 4926 C CA . LYS A 1 604 ? 6.410 -7.337 3.252 1.00 96.19 604 LYS A CA 1
ATOM 4927 C C . LYS A 1 604 ? 5.948 -5.905 3.010 1.00 96.19 604 LYS A C 1
ATOM 4929 O O . LYS A 1 604 ? 5.016 -5.453 3.661 1.00 96.19 604 LYS A O 1
ATOM 4934 N N . GLU A 1 605 ? 6.585 -5.211 2.070 1.00 97.12 605 GLU A N 1
ATOM 4935 C CA . GLU A 1 605 ? 6.208 -3.849 1.691 1.00 97.12 605 GLU A CA 1
ATOM 4936 C C . GLU A 1 605 ? 4.780 -3.804 1.126 1.00 97.12 605 GLU A C 1
ATOM 4938 O O . GLU A 1 605 ? 4.055 -2.851 1.388 1.00 97.12 605 GLU A O 1
ATOM 4943 N N . PHE A 1 606 ? 4.353 -4.832 0.382 1.00 97.94 606 PHE A N 1
ATOM 4944 C CA . PHE A 1 606 ? 2.990 -4.917 -0.144 1.00 97.94 606 PHE A CA 1
ATOM 4945 C C . PHE A 1 606 ? 1.955 -5.059 0.974 1.00 97.94 606 PHE A C 1
ATOM 4947 O O . PHE A 1 606 ? 1.007 -4.280 1.008 1.00 97.94 606 PHE A O 1
ATOM 4954 N N . ALA A 1 607 ? 2.162 -5.990 1.912 1.00 96.75 607 ALA A N 1
ATOM 4955 C CA . ALA A 1 607 ? 1.254 -6.180 3.043 1.00 96.75 607 ALA A CA 1
ATOM 4956 C C . ALA A 1 607 ? 1.155 -4.917 3.914 1.00 96.75 607 ALA A C 1
ATOM 4958 O O . ALA A 1 607 ? 0.062 -4.511 4.289 1.00 96.75 607 ALA A O 1
ATOM 4959 N N . LEU A 1 608 ? 2.283 -4.244 4.172 1.00 97.00 608 LEU A N 1
ATOM 4960 C CA . LEU A 1 608 ? 2.297 -2.962 4.886 1.00 97.00 608 LEU A CA 1
ATOM 4961 C C . LEU A 1 608 ? 1.551 -1.864 4.114 1.00 97.00 608 LEU A C 1
ATOM 4963 O O . LEU A 1 608 ? 0.816 -1.085 4.713 1.00 97.00 608 LEU A O 1
ATOM 4967 N N . GLY A 1 609 ? 1.723 -1.790 2.792 1.00 97.38 609 GLY A N 1
ATOM 4968 C CA . GLY A 1 609 ? 1.028 -0.814 1.954 1.00 97.38 609 GLY A CA 1
ATOM 4969 C C . GLY A 1 609 ? -0.492 -1.004 1.955 1.00 97.38 609 GLY A C 1
ATOM 4970 O O . GLY A 1 609 ? -1.224 -0.029 2.119 1.00 97.38 609 GLY A O 1
ATOM 4971 N N . VAL A 1 610 ? -0.952 -2.251 1.819 1.00 97.19 610 VAL A N 1
ATOM 4972 C CA . VAL A 1 610 ? -2.374 -2.633 1.894 1.00 97.19 610 VAL A CA 1
ATOM 4973 C C . VAL A 1 610 ? -2.956 -2.286 3.263 1.00 97.19 610 VAL A C 1
ATOM 4975 O O . VAL A 1 610 ? -3.966 -1.586 3.338 1.00 97.19 610 VAL A O 1
ATOM 4978 N N . GLU A 1 611 ? -2.278 -2.698 4.335 1.00 95.62 611 GLU A N 1
ATOM 4979 C CA . GLU A 1 611 ? -2.684 -2.427 5.715 1.00 95.62 611 GLU A CA 1
ATOM 4980 C C . GLU A 1 611 ? -2.786 -0.916 5.984 1.00 95.62 611 GLU A C 1
ATOM 4982 O O . GLU A 1 611 ? -3.800 -0.446 6.490 1.00 95.62 611 GLU A O 1
ATOM 4987 N N . GLY A 1 612 ? -1.785 -0.122 5.585 1.00 96.12 612 GLY A N 1
ATOM 4988 C CA . GLY A 1 612 ? -1.784 1.330 5.798 1.00 96.12 612 GLY A CA 1
ATOM 4989 C C . GLY A 1 612 ? -2.966 2.042 5.134 1.00 96.12 612 GLY A C 1
ATOM 4990 O O . GLY A 1 612 ? -3.615 2.882 5.761 1.00 96.12 612 GLY A O 1
ATOM 4991 N N . ILE A 1 613 ? -3.296 1.664 3.894 1.00 97.75 613 ILE A N 1
ATOM 4992 C CA . ILE A 1 613 ? -4.454 2.213 3.175 1.00 97.75 613 ILE A CA 1
ATOM 4993 C C . ILE A 1 613 ? -5.758 1.773 3.843 1.00 97.75 613 ILE A C 1
ATOM 4995 O O . ILE A 1 613 ? -6.654 2.598 4.023 1.00 97.75 613 ILE A O 1
ATOM 4999 N N . GLN A 1 614 ? -5.867 0.498 4.227 1.00 94.69 614 GLN A N 1
ATOM 5000 C CA . GLN A 1 614 ? -7.052 -0.026 4.900 1.00 94.69 614 GLN A CA 1
ATOM 5001 C C . GLN A 1 614 ? -7.321 0.742 6.198 1.00 94.69 614 GLN A C 1
ATOM 5003 O O . GLN A 1 614 ? -8.423 1.258 6.368 1.00 94.69 614 GLN A O 1
ATOM 5008 N N . ARG A 1 615 ? -6.297 0.913 7.044 1.00 91.88 615 ARG A N 1
ATOM 5009 C CA . ARG A 1 615 ? -6.369 1.690 8.292 1.00 91.88 615 ARG A CA 1
ATOM 5010 C C . ARG A 1 615 ? -6.809 3.129 8.055 1.00 91.88 615 ARG A C 1
ATOM 5012 O O . ARG A 1 615 ? -7.628 3.657 8.806 1.00 91.88 615 ARG A O 1
ATOM 5019 N N . PHE A 1 616 ? -6.293 3.768 7.005 1.00 95.00 616 PHE A N 1
ATOM 5020 C CA . PHE A 1 616 ? -6.680 5.133 6.659 1.00 95.00 616 PHE A CA 1
ATOM 5021 C C . PHE A 1 616 ? -8.162 5.221 6.264 1.00 95.00 616 PHE A C 1
ATOM 5023 O O . PHE A 1 616 ? -8.890 6.060 6.793 1.00 95.00 616 PHE A O 1
ATOM 5030 N N . VAL A 1 617 ? -8.627 4.328 5.384 1.00 94.31 617 VAL A N 1
ATOM 5031 C CA . VAL A 1 617 ? -10.020 4.299 4.899 1.00 94.31 617 VAL A CA 1
ATOM 5032 C C . VAL A 1 617 ? -11.009 3.939 6.008 1.00 94.31 617 VAL A C 1
ATOM 5034 O O . VAL A 1 617 ? -12.103 4.496 6.059 1.00 94.31 617 VAL A O 1
ATOM 5037 N N . THR A 1 618 ? -10.640 3.052 6.934 1.00 88.00 618 THR A N 1
ATOM 5038 C CA . THR A 1 618 ? -11.486 2.708 8.090 1.00 88.00 618 THR A CA 1
ATOM 5039 C C . THR A 1 618 ? -11.491 3.777 9.180 1.00 88.00 618 THR A C 1
ATOM 5041 O O . THR A 1 618 ? -12.185 3.611 10.188 1.00 88.00 618 THR A O 1
ATOM 5044 N N . GLY A 1 619 ? -10.732 4.859 8.984 1.00 86.69 619 GLY A N 1
ATOM 5045 C CA . GLY A 1 619 ? -10.616 5.960 9.922 1.00 86.69 619 GLY A CA 1
ATOM 5046 C C . GLY A 1 619 ? -9.922 5.538 11.207 1.00 86.69 619 GLY A C 1
ATOM 5047 O O . GLY A 1 619 ? -10.456 5.812 12.270 1.00 86.69 619 GLY A O 1
ATOM 5048 N N . GLU A 1 620 ? -8.781 4.844 11.134 1.00 86.88 620 GLU A N 1
ATOM 5049 C CA . GLU A 1 620 ? -7.854 4.720 12.268 1.00 86.88 620 GLU A CA 1
ATOM 5050 C C . GLU A 1 620 ? -7.030 6.008 12.453 1.00 86.88 620 GLU A C 1
ATOM 5052 O O . GLU A 1 620 ? -7.095 6.944 11.650 1.00 86.88 620 GLU A O 1
ATOM 5057 N N . SER A 1 621 ? -6.272 6.081 13.552 1.00 87.25 621 SER A N 1
ATOM 5058 C CA . SER A 1 621 ? -5.431 7.240 13.842 1.00 87.25 621 SER A CA 1
ATOM 5059 C C . SER A 1 621 ? -4.245 7.316 12.884 1.00 87.25 621 SER A C 1
ATOM 5061 O O . SER A 1 621 ? -3.755 6.308 12.367 1.00 87.25 621 SER A O 1
ATOM 5063 N N . LEU A 1 622 ? -3.725 8.526 12.707 1.00 90.00 622 LEU A N 1
ATOM 5064 C CA . LEU A 1 622 ? -2.546 8.779 11.896 1.00 90.00 622 LEU A CA 1
ATOM 5065 C C . LEU A 1 622 ? -1.346 7.957 12.387 1.00 90.00 622 LEU A C 1
ATOM 5067 O O . LEU A 1 622 ? -0.624 7.385 11.578 1.00 90.00 622 LEU A O 1
ATOM 5071 N N . GLU A 1 623 ? -1.184 7.786 13.702 1.00 89.00 623 GLU A N 1
ATOM 5072 C CA . GLU A 1 623 ? -0.152 6.910 14.276 1.00 89.00 623 GLU A CA 1
ATOM 5073 C C . GLU A 1 623 ? -0.204 5.482 13.703 1.00 89.00 623 GLU A C 1
ATOM 5075 O O . GLU A 1 623 ? 0.825 4.949 13.287 1.00 89.00 623 GLU A O 1
ATOM 5080 N N . ARG A 1 624 ? -1.401 4.898 13.585 1.00 88.50 624 ARG A N 1
ATOM 5081 C CA . ARG A 1 624 ? -1.612 3.535 13.075 1.00 88.50 624 ARG A CA 1
ATOM 5082 C C . ARG A 1 624 ? -1.356 3.402 11.578 1.00 88.50 624 ARG A C 1
ATOM 5084 O O . ARG A 1 624 ? -0.870 2.361 11.134 1.00 88.50 624 ARG A O 1
ATOM 5091 N N . VAL A 1 625 ? -1.651 4.439 10.800 1.00 93.31 625 VAL A N 1
ATOM 5092 C CA . VAL A 1 625 ? -1.297 4.498 9.372 1.00 93.31 625 VAL A CA 1
ATOM 5093 C C . VAL A 1 625 ? 0.222 4.632 9.220 1.00 93.31 625 VAL A C 1
ATOM 5095 O O . VAL A 1 625 ? 0.847 3.914 8.435 1.00 93.31 625 VAL A O 1
ATOM 5098 N N . HIS A 1 626 ? 0.846 5.489 10.031 1.00 92.12 626 HIS A N 1
ATOM 5099 C CA . HIS A 1 626 ? 2.279 5.761 9.950 1.00 92.12 626 HIS A CA 1
ATOM 5100 C C . HIS A 1 626 ? 3.169 4.636 10.455 1.00 92.12 626 HIS A C 1
ATOM 5102 O O . HIS A 1 626 ? 4.294 4.529 9.971 1.00 92.12 626 HIS A O 1
ATOM 5108 N N . GLU A 1 627 ? 2.675 3.752 11.322 1.00 91.88 627 GLU A N 1
ATOM 5109 C CA . GLU A 1 627 ? 3.310 2.454 11.579 1.00 91.88 627 GLU A CA 1
ATOM 5110 C C . GLU A 1 627 ? 3.642 1.730 10.262 1.00 91.88 627 GLU A C 1
ATOM 5112 O O . GLU A 1 627 ? 4.761 1.264 10.060 1.00 91.88 627 GLU A O 1
ATOM 5117 N N . CYS A 1 628 ? 2.694 1.679 9.325 1.00 94.94 628 CYS A N 1
ATOM 5118 C CA . CYS A 1 628 ? 2.857 0.963 8.061 1.00 94.94 628 CYS A CA 1
ATOM 5119 C C . CYS A 1 628 ? 3.778 1.714 7.086 1.00 94.94 628 CYS A C 1
ATOM 5121 O O . CYS A 1 628 ? 4.661 1.127 6.447 1.00 94.94 628 CYS A O 1
ATOM 5123 N N . VAL A 1 629 ? 3.600 3.033 6.992 1.00 95.06 629 VAL A N 1
ATOM 5124 C CA . VAL A 1 629 ? 4.380 3.920 6.112 1.00 95.06 629 VAL A CA 1
ATOM 5125 C C . VAL A 1 629 ? 5.850 3.945 6.523 1.00 95.06 629 VAL A C 1
ATOM 5127 O O . VAL A 1 629 ? 6.736 3.737 5.687 1.00 95.06 629 VAL A O 1
ATOM 5130 N N . LEU A 1 630 ? 6.121 4.138 7.817 1.00 93.81 630 LEU A N 1
ATOM 5131 C CA . LEU A 1 630 ? 7.472 4.133 8.366 1.00 93.81 630 LEU A CA 1
ATOM 5132 C C . LEU A 1 630 ? 8.122 2.757 8.200 1.00 93.81 630 LEU A C 1
ATOM 5134 O O . LEU A 1 630 ? 9.295 2.687 7.836 1.00 93.81 630 LEU A O 1
ATOM 5138 N N . ALA A 1 631 ? 7.378 1.667 8.413 1.00 93.81 631 ALA A N 1
ATOM 5139 C CA . ALA A 1 631 ? 7.895 0.312 8.247 1.00 93.81 631 ALA A CA 1
ATOM 5140 C C . ALA A 1 631 ? 8.334 0.069 6.800 1.00 93.81 631 ALA A C 1
ATOM 5142 O O . ALA A 1 631 ? 9.434 -0.430 6.554 1.00 93.81 631 ALA A O 1
ATOM 5143 N N . THR A 1 632 ? 7.514 0.498 5.841 1.00 95.12 632 THR A N 1
ATOM 5144 C CA . THR A 1 632 ? 7.807 0.365 4.412 1.00 95.12 632 THR A CA 1
ATOM 5145 C C . THR A 1 632 ? 9.040 1.183 4.016 1.00 95.12 632 THR A C 1
ATOM 5147 O O . THR A 1 632 ? 9.930 0.677 3.331 1.00 95.12 632 THR A O 1
ATOM 5150 N N . LEU A 1 633 ? 9.156 2.433 4.481 1.00 93.44 633 LEU A N 1
ATOM 5151 C CA . LEU A 1 633 ? 10.333 3.276 4.220 1.00 93.44 633 LEU A CA 1
ATOM 5152 C C . LEU A 1 633 ? 11.611 2.724 4.864 1.00 93.44 633 LEU A C 1
ATOM 5154 O O . LEU A 1 633 ? 12.670 2.736 4.231 1.00 93.44 633 LEU A O 1
ATOM 5158 N N . ALA A 1 634 ? 11.513 2.191 6.083 1.00 92.19 634 ALA A N 1
ATOM 5159 C CA . ALA A 1 634 ? 12.626 1.536 6.762 1.00 92.19 634 ALA A CA 1
ATOM 5160 C C . ALA A 1 634 ? 13.128 0.320 5.973 1.00 92.19 634 ALA A C 1
ATOM 5162 O O . ALA A 1 634 ? 14.331 0.181 5.754 1.00 92.19 634 ALA A O 1
ATOM 5163 N N . MET A 1 635 ? 12.221 -0.523 5.469 1.00 90.56 635 MET A N 1
ATOM 5164 C CA . MET A 1 635 ? 12.590 -1.697 4.669 1.00 90.56 635 MET A CA 1
ATOM 5165 C C . MET A 1 635 ? 13.245 -1.340 3.336 1.00 90.56 635 MET A C 1
ATOM 5167 O O . MET A 1 635 ? 14.167 -2.032 2.911 1.00 90.56 635 MET A O 1
ATOM 5171 N N . LYS A 1 636 ? 12.860 -0.223 2.711 1.00 85.75 636 LYS A N 1
ATOM 5172 C CA . LYS A 1 636 ? 13.504 0.251 1.475 1.00 85.75 636 LYS A CA 1
ATOM 5173 C C . LYS A 1 636 ? 14.960 0.676 1.647 1.00 85.75 636 LYS A C 1
ATOM 5175 O O . LYS A 1 636 ? 15.668 0.790 0.647 1.00 85.75 636 LYS A O 1
ATOM 5180 N N . SER A 1 637 ? 15.391 0.927 2.881 1.00 81.75 637 SER A N 1
ATOM 5181 C CA . SER A 1 637 ? 16.786 1.242 3.200 1.00 81.75 637 SER A CA 1
ATOM 5182 C C . SER A 1 637 ? 17.652 -0.013 3.357 1.00 81.75 637 SER A C 1
ATOM 5184 O O . SER A 1 637 ? 18.876 0.098 3.402 1.00 81.75 637 SER A O 1
ATOM 5186 N N . ASP A 1 638 ? 17.051 -1.208 3.423 1.00 79.81 638 ASP A N 1
ATOM 5187 C CA . ASP A 1 638 ? 17.791 -2.468 3.483 1.00 79.81 638 ASP A CA 1
ATOM 5188 C C . ASP A 1 638 ? 18.487 -2.733 2.130 1.00 79.81 638 ASP A C 1
ATOM 5190 O O . ASP A 1 638 ? 17.815 -2.792 1.095 1.00 79.81 638 ASP A O 1
ATOM 5194 N N . PRO A 1 639 ? 19.825 -2.887 2.082 1.00 82.62 639 PRO A N 1
ATOM 5195 C CA . PRO A 1 639 ? 20.555 -3.030 0.827 1.00 82.62 639 PRO A CA 1
ATOM 5196 C C . PRO A 1 639 ? 20.131 -4.275 0.036 1.00 82.62 639 PRO A C 1
ATOM 5198 O O . PRO A 1 639 ? 20.223 -5.411 0.511 1.00 82.62 639 PRO A O 1
ATOM 5201 N N . VAL A 1 640 ? 19.728 -4.067 -1.216 1.00 87.44 640 VAL A N 1
ATOM 5202 C CA . VAL A 1 640 ? 19.454 -5.112 -2.213 1.00 87.44 640 VAL A CA 1
ATOM 5203 C C . VAL A 1 640 ? 20.149 -4.730 -3.513 1.00 87.44 640 VAL A C 1
ATOM 5205 O O . VAL A 1 640 ? 20.338 -3.546 -3.782 1.00 87.44 640 VAL A O 1
ATOM 5208 N N . ASP A 1 641 ? 20.497 -5.722 -4.332 1.00 87.12 641 ASP A N 1
ATOM 5209 C CA . ASP A 1 641 ? 20.951 -5.502 -5.705 1.00 87.12 641 ASP A CA 1
ATOM 5210 C C . ASP A 1 641 ? 19.996 -4.549 -6.450 1.00 87.12 641 ASP A C 1
ATOM 5212 O O . ASP A 1 641 ? 18.805 -4.831 -6.620 1.00 87.12 641 ASP A O 1
ATOM 5216 N N . SER A 1 642 ? 20.528 -3.397 -6.858 1.00 87.19 642 SER A N 1
ATOM 5217 C CA . SER A 1 642 ? 19.785 -2.307 -7.494 1.00 87.19 642 SER A CA 1
ATOM 5218 C C . SER A 1 642 ? 19.311 -2.646 -8.906 1.00 87.19 642 SER A C 1
ATOM 5220 O O . SER A 1 642 ? 18.424 -1.969 -9.424 1.00 87.19 642 SER A O 1
ATOM 5222 N N . ARG A 1 643 ? 19.868 -3.700 -9.516 1.00 90.12 643 ARG A N 1
ATOM 5223 C CA . ARG A 1 643 ? 19.519 -4.168 -10.865 1.00 90.12 643 ARG A CA 1
ATOM 5224 C C . ARG A 1 643 ? 18.208 -4.968 -10.894 1.00 90.12 643 ARG A C 1
ATOM 5226 O O . ARG A 1 643 ? 17.654 -5.193 -11.975 1.00 90.12 643 ARG A O 1
ATOM 5233 N N . LEU A 1 644 ? 17.717 -5.410 -9.728 1.00 89.06 644 LEU A N 1
ATOM 5234 C CA . LEU A 1 644 ? 16.543 -6.283 -9.563 1.00 89.06 644 LEU A CA 1
ATOM 5235 C C . LEU A 1 644 ? 15.199 -5.549 -9.535 1.00 89.06 644 LEU A C 1
ATOM 5237 O O . LEU A 1 644 ? 15.013 -4.549 -8.802 1.00 89.06 644 LEU A O 1
#

Mean predicted aligned error: 10.1 Å